Protein AF-A0A5N6AL03-F1 (afdb_monomer)

pLDDT: mean 81.23, std 19.29, range [27.59, 98.69]

Mean predicted aligned error: 18.45 Å

Solvent-accessible surface area (backbone atoms only — not comparable to full-atom values): 37788 Å² total; per-residue (Å²): 138,82,88,78,84,80,64,92,80,76,80,77,73,81,74,79,81,76,51,66,71,59,47,49,53,44,44,64,76,42,38,70,61,45,23,36,47,21,39,58,25,32,64,64,90,58,40,71,64,53,27,37,55,37,6,48,53,41,41,69,64,36,62,82,77,73,96,67,80,88,80,79,65,78,85,66,80,71,86,77,74,84,87,75,83,89,70,84,71,60,69,67,59,57,48,43,54,45,39,49,46,43,23,53,28,52,28,52,54,34,67,53,74,54,70,58,95,92,40,77,43,88,64,78,61,65,51,72,70,85,84,81,64,93,74,55,85,73,47,38,78,38,69,56,88,68,54,73,59,32,48,54,47,52,53,59,49,53,74,47,52,54,62,12,25,40,43,36,39,41,38,73,76,66,65,46,50,77,68,52,47,50,52,47,44,44,72,45,71,50,54,68,75,54,49,56,55,13,44,59,57,24,64,73,62,80,76,90,59,65,76,76,63,65,80,51,58,42,80,39,74,49,67,66,68,60,55,66,52,48,64,67,53,53,70,65,54,57,66,62,52,69,74,61,67,86,74,80,88,78,87,83,91,80,74,63,91,90,32,102,75,60,69,66,66,84,73,35,68,50,41,45,41,30,47,36,56,86,50,46,41,67,40,55,86,63,44,42,76,77,40,74,55,55,29,73,88,35,41,34,53,32,47,86,37,72,80,42,58,66,60,46,32,50,45,36,46,38,53,52,57,64,54,96,77,45,50,73,47,61,34,60,91,38,84,83,66,46,61,88,31,56,29,32,38,41,33,18,26,77,54,97,67,25,36,32,36,35,34,34,72,83,46,37,42,35,40,31,36,34,48,49,76,94,51,88,66,73,35,37,39,39,34,29,55,48,57,88,39,40,57,78,55,39,38,41,32,58,68,43,77,56,99,57,27,33,24,32,40,47,30,92,49,50,80,45,45,23,41,32,47,25,74,47,36,89,54,81,62,45,82,41,56,62,49,100,57,34,38,41,45,79,39,67,44,64,66,89,82,79,66,83,81,60,42,52,30,44,35,34,32,32,62,44,66,94,46,81,98,62,99,70,74,45,45,75,43,44,29,35,80,38,79,56,52,40,47,19,39,58,48,59,49,64,50,70,55,78,67,75,77,60,54,62,58,58,44,27,54,68,36,25,77,51,42,72,55,51,76,78,62,40,77,57,31,47,46,32,35,37,42,18,76,48,38,77,40,78,40,72,91,83,57,45,60,29,41,32,32,38,39,32,36,40,23,61,72,79,51,73,25,41,32,34,32,30,41,36,45,64,89,30,85,86,71,85,28,55,44,79,53,38,52,42,66,67,62,55,52,56,25,66,89,30,49,62,48,31,48,49,46,82,46,72,47,98,85,82,46,34,26,39,37,36,41,24,22,87,58,28,46,28,38,37,36,36,75,75,33,74,52,71,29,74,35,34,47,40,78,41,82,41,59,88,89,61,57,60,53,49,39,30,35,31,77,89,71,46,79,43,60,31,56,66,113

Secondary structure (DSSP, 8-state):
-------TTS---PPPPPPHHHHHHHHHHTHHHHHHHHHHHS-GGGHHHHHHHHHHHHHHTTS--S-----PPP-PPP---SSSS-PPPPHHHHHHHHHHHHHHHHHHHTTSPEEETTEEE-PPP----SSSS---TTEEEEEPPPPHHHHHHHHHHHTS-HHHHHHHHHHHHH---HHHHHHHHHHTT--HHHHHHHHHHHHT----SPPP-TT-EEEEE--HHHHHHHHHHHHHHHHHHHHHGGG---------TTSSSPSPGGG-HHHHHHT-GGG-B-B-TTHHHH-S--SGGGPBPBSTTTT-HHHHHHHHHHHHS--TTEEEEE-TT---SPPSSPPEEEEEEEETTEEEEEEE-SSEEEEEEEESSS----EEEEEEE-TT--TTTTSEEEEEEETTEEEEEEPTTEEEEEEEESSSTTSPPEE--B-TTSBBPPEEPPPSSS--S--EEEEEEE-----SS-S---EEEEEE--SSSSPEEEEESSTTS------HHHHHHHHGGGGGGHHHH-SS-EEEEEEEEEEEEEPSTT--EEEEEEEEEEETTS---EEEEEEE-TT-TTTT-EEEEEEEES--BTBTTB---EEEEEEEETTTEEEEEEEE-TTEEEEEEEESS-EEEESSEEEEEE-TT--EEEEEEETTS-EEEPTT-

Organism: NCBI:txid2586635

Structure (mmCIF, N/CA/C/O backbone):
data_AF-A0A5N6AL03-F1
#
_entry.id   AF-A0A5N6AL03-F1
#
loop_
_atom_site.group_PDB
_atom_site.id
_atom_site.type_symbol
_atom_site.label_atom_id
_atom_site.label_alt_id
_atom_site.label_comp_id
_atom_site.label_asym_id
_atom_site.label_entity_id
_atom_site.label_seq_id
_atom_site.pdbx_PDB_ins_code
_atom_site.Cartn_x
_atom_site.Cartn_y
_atom_site.Cartn_z
_atom_site.occupancy
_atom_site.B_iso_or_equiv
_atom_site.auth_seq_id
_atom_site.auth_comp_id
_atom_site.auth_asym_id
_atom_site.auth_atom_id
_atom_site.pdbx_PDB_model_num
ATOM 1 N N . MET A 1 1 ? -55.437 -49.594 -11.717 1.00 43.84 1 MET A N 1
ATOM 2 C CA . MET A 1 1 ? -55.057 -48.847 -12.932 1.00 43.84 1 MET A CA 1
ATOM 3 C C . MET A 1 1 ? -55.998 -47.670 -13.085 1.00 43.84 1 MET A C 1
ATOM 5 O O . MET A 1 1 ? -57.200 -47.881 -13.165 1.00 43.84 1 MET A O 1
ATOM 9 N N . PRO A 1 2 ? -55.445 -46.458 -13.047 1.00 29.95 2 PRO A N 1
ATOM 10 C CA . PRO A 1 2 ? -55.630 -45.531 -14.151 1.00 29.95 2 PRO A CA 1
ATOM 11 C C . PRO A 1 2 ? -54.270 -45.180 -14.765 1.00 29.95 2 PRO A C 1
ATOM 13 O O . PRO A 1 2 ? -53.268 -45.050 -14.064 1.00 29.95 2 PRO A O 1
ATOM 16 N N . SER A 1 3 ? -54.262 -45.115 -16.093 1.00 38.22 3 SER A N 1
ATOM 17 C CA . SER A 1 3 ? -53.163 -44.620 -16.916 1.00 38.22 3 SER A CA 1
ATOM 18 C C . SER A 1 3 ? -53.049 -43.114 -16.703 1.00 38.22 3 SER A C 1
ATOM 20 O O . SER A 1 3 ? -54.039 -42.406 -16.884 1.00 38.22 3 SER A O 1
ATOM 22 N N . SER A 1 4 ? -51.870 -42.635 -16.321 1.00 36.94 4 SER A N 1
ATOM 23 C CA . SER A 1 4 ? -51.538 -41.213 -16.382 1.00 36.94 4 SER A CA 1
ATOM 24 C C . SER A 1 4 ? -50.465 -41.059 -17.448 1.00 36.94 4 SER A C 1
ATOM 26 O O . SER A 1 4 ? -49.273 -41.180 -17.166 1.00 36.94 4 SER A O 1
ATOM 28 N N . ASP A 1 5 ? -50.922 -40.865 -18.683 1.00 32.84 5 ASP A N 1
ATOM 29 C CA . ASP A 1 5 ? -50.104 -40.443 -19.813 1.00 32.84 5 ASP A CA 1
ATOM 30 C C . ASP A 1 5 ? -49.424 -39.115 -19.470 1.00 32.84 5 ASP A C 1
ATOM 32 O O . ASP A 1 5 ? -50.069 -38.071 -19.369 1.00 32.84 5 ASP A O 1
ATOM 36 N N . ILE A 1 6 ? -48.105 -39.152 -19.289 1.00 31.25 6 ILE A N 1
ATOM 37 C CA . ILE A 1 6 ? -47.289 -37.942 -19.260 1.00 31.25 6 ILE A CA 1
ATOM 38 C C . ILE A 1 6 ? -46.979 -37.613 -20.719 1.00 31.25 6 ILE A C 1
ATOM 40 O O . ILE A 1 6 ? -46.117 -38.222 -21.351 1.00 31.25 6 ILE A O 1
ATOM 44 N N . SER A 1 7 ? -47.741 -36.671 -21.267 1.00 28.83 7 SER A N 1
ATOM 45 C CA . SER A 1 7 ? -47.508 -36.113 -22.597 1.00 28.83 7 SER A CA 1
ATOM 46 C C . SER A 1 7 ? -46.131 -35.411 -22.639 1.00 28.83 7 SER A C 1
ATOM 48 O O . SER A 1 7 ? -45.737 -34.818 -21.631 1.00 28.83 7 SER A O 1
ATOM 50 N N . PRO A 1 8 ? -45.385 -35.399 -23.766 1.00 31.59 8 PRO A N 1
ATOM 51 C CA . PRO A 1 8 ? -44.011 -34.861 -23.858 1.00 31.59 8 PRO A CA 1
ATOM 52 C C . PRO A 1 8 ? -43.884 -33.339 -23.636 1.00 31.59 8 PRO A C 1
ATOM 54 O O . PRO A 1 8 ? -42.818 -32.756 -23.836 1.00 31.59 8 PRO A O 1
ATOM 57 N N . SER A 1 9 ? -44.979 -32.683 -23.264 1.00 31.27 9 SER A N 1
ATOM 58 C CA . SER A 1 9 ? -45.148 -31.233 -23.248 1.00 31.27 9 SER A CA 1
ATOM 59 C C . SER A 1 9 ? -44.863 -30.590 -21.885 1.00 31.27 9 SER A C 1
ATOM 61 O O . SER A 1 9 ? -44.683 -29.377 -21.837 1.00 31.27 9 SER A O 1
ATOM 63 N N . ASP A 1 10 ? -44.747 -31.369 -20.801 1.00 27.59 10 ASP A N 1
ATOM 64 C CA . ASP A 1 10 ? -44.532 -30.847 -19.434 1.00 27.59 10 ASP A CA 1
ATOM 65 C C . ASP A 1 10 ? -43.051 -30.777 -18.997 1.00 27.59 10 ASP A C 1
ATOM 67 O O . ASP A 1 10 ? -42.731 -30.335 -17.894 1.00 27.59 10 ASP A O 1
ATOM 71 N N . ALA A 1 11 ? -42.109 -31.142 -19.873 1.00 32.84 11 ALA A N 1
ATOM 72 C CA . ALA A 1 11 ? -40.674 -31.212 -19.568 1.00 32.84 11 ALA A CA 1
ATOM 73 C C . ALA A 1 11 ? -39.881 -29.908 -19.829 1.00 32.84 11 ALA A C 1
ATOM 75 O O . ALA A 1 11 ? -38.665 -29.952 -20.011 1.00 32.84 11 ALA A O 1
ATOM 76 N N . ARG A 1 12 ? -40.529 -28.733 -19.862 1.00 29.78 12 ARG A N 1
ATOM 77 C CA . ARG A 1 12 ? -39.855 -27.430 -20.068 1.00 29.78 12 ARG A CA 1
ATOM 78 C C . ARG A 1 12 ? -40.031 -26.466 -18.894 1.00 29.78 12 ARG A C 1
ATOM 80 O O . ARG A 1 12 ? -40.498 -25.343 -19.068 1.00 29.78 12 ARG A O 1
ATOM 87 N N . ARG A 1 13 ? -39.610 -26.864 -17.693 1.00 31.50 13 ARG A N 1
ATOM 88 C CA . ARG A 1 13 ? -39.199 -25.887 -16.670 1.00 31.50 13 ARG A CA 1
ATOM 89 C C . ARG A 1 13 ? -37.682 -25.862 -16.609 1.00 31.50 13 ARG A C 1
ATOM 91 O O . ARG A 1 13 ? -37.060 -26.829 -16.183 1.00 31.50 13 ARG A O 1
ATOM 98 N N . ALA A 1 14 ? -37.109 -24.760 -17.085 1.00 31.27 14 ALA A N 1
ATOM 99 C CA . ALA A 1 14 ? -35.683 -24.495 -17.015 1.00 31.27 14 ALA A CA 1
ATOM 100 C C . ALA A 1 14 ? -35.235 -24.487 -15.545 1.00 31.27 14 ALA A C 1
ATOM 102 O O . ALA A 1 14 ? -35.737 -23.694 -14.747 1.00 31.27 14 ALA A O 1
ATOM 103 N N . ALA A 1 15 ? -34.302 -25.372 -15.190 1.00 40.88 15 ALA A N 1
ATOM 104 C CA . ALA A 1 15 ? -33.555 -25.237 -13.947 1.00 40.88 15 ALA A CA 1
ATOM 105 C C . ALA A 1 15 ? -32.732 -23.934 -14.012 1.00 40.88 15 ALA A C 1
ATOM 107 O O . ALA A 1 15 ? -32.198 -23.620 -15.083 1.00 40.88 15 ALA A O 1
ATOM 108 N N . PRO A 1 16 ? -32.640 -23.160 -12.916 1.00 41.59 16 PRO A N 1
ATOM 109 C CA . PRO A 1 16 ? -31.868 -21.925 -12.908 1.00 41.59 16 PRO A CA 1
ATOM 110 C C . PRO A 1 16 ? -30.407 -22.222 -13.264 1.00 41.59 16 PRO A C 1
ATOM 112 O O . PRO A 1 16 ? -29.832 -23.210 -12.806 1.00 41.59 16 PRO A O 1
ATOM 115 N N . ALA A 1 17 ? -29.821 -21.382 -14.119 1.00 53.66 17 ALA A N 1
ATOM 116 C CA . ALA A 1 17 ? -28.410 -21.469 -14.464 1.00 53.66 17 ALA A CA 1
ATOM 117 C C . ALA A 1 17 ? -27.581 -21.366 -13.176 1.00 53.66 17 ALA A C 1
ATOM 119 O O . ALA A 1 17 ? -27.682 -20.373 -12.458 1.00 53.66 17 ALA A O 1
ATOM 120 N N . LEU A 1 18 ? -26.796 -22.401 -12.871 1.00 61.00 18 LEU A N 1
ATOM 121 C CA . LEU A 1 18 ? -25.933 -22.403 -11.695 1.00 61.00 18 LEU A CA 1
ATOM 122 C C . LEU A 1 18 ? -24.883 -21.292 -11.866 1.00 61.00 18 LEU A C 1
ATOM 124 O O . LEU A 1 18 ? -24.164 -21.279 -12.871 1.00 61.00 18 LEU A O 1
ATOM 128 N N . ALA A 1 19 ? -24.812 -20.355 -10.919 1.00 63.53 19 ALA A N 1
ATOM 129 C CA . ALA A 1 19 ? -23.772 -19.328 -10.909 1.00 63.53 19 ALA A CA 1
ATOM 130 C C . ALA A 1 19 ? -22.383 -19.991 -10.858 1.00 63.53 19 ALA A C 1
ATOM 132 O O . ALA A 1 19 ? -22.227 -21.046 -10.240 1.00 63.53 19 ALA A O 1
ATOM 133 N N . ILE A 1 20 ? -21.381 -19.395 -11.514 1.00 67.62 20 ILE A N 1
ATOM 134 C CA . ILE A 1 20 ? -20.028 -19.975 -11.624 1.00 67.62 20 ILE A CA 1
ATOM 135 C C . ILE A 1 20 ? -19.449 -20.253 -10.231 1.00 67.62 20 ILE A C 1
ATOM 137 O O . ILE A 1 20 ? -19.003 -21.367 -9.977 1.00 67.62 20 ILE A O 1
ATOM 141 N N . ASP A 1 21 ? -19.591 -19.301 -9.311 1.00 62.84 21 ASP A N 1
ATOM 142 C CA . ASP A 1 21 ? -19.090 -19.408 -7.936 1.00 62.84 21 ASP A CA 1
ATOM 143 C C . ASP A 1 21 ? -19.755 -20.567 -7.166 1.00 62.84 21 ASP A C 1
ATOM 145 O O . ASP A 1 21 ? -19.110 -21.295 -6.412 1.00 62.84 21 ASP A O 1
ATOM 149 N N . GLN A 1 22 ? -21.043 -20.821 -7.425 1.00 73.00 22 GLN A N 1
ATOM 150 C CA . GLN A 1 22 ? -21.767 -21.959 -6.852 1.00 73.00 22 GLN A CA 1
ATOM 151 C C . GLN A 1 22 ? -21.327 -23.294 -7.484 1.00 73.00 22 GLN A C 1
ATOM 153 O O . GLN A 1 22 ? -21.257 -24.308 -6.792 1.00 73.00 22 GLN A O 1
ATOM 158 N N . ALA A 1 23 ? -20.982 -23.309 -8.778 1.00 76.25 23 ALA A N 1
ATOM 159 C CA . ALA A 1 23 ? -20.410 -24.480 -9.452 1.00 76.25 23 ALA A CA 1
ATOM 160 C C . ALA A 1 23 ? -19.025 -24.838 -8.902 1.00 76.25 23 ALA A C 1
ATOM 162 O O . ALA A 1 23 ? -18.698 -26.019 -8.776 1.00 76.25 23 ALA A O 1
ATOM 163 N N . GLU A 1 24 ? -18.220 -23.824 -8.588 1.00 80.69 24 GLU A N 1
ATOM 164 C CA . GLU A 1 24 ? -16.891 -23.986 -8.005 1.00 80.69 24 GLU A CA 1
ATOM 165 C C . GLU A 1 24 ? -16.965 -24.543 -6.585 1.00 80.69 24 GLU A C 1
ATOM 167 O O . GLU A 1 24 ? -16.287 -25.531 -6.299 1.00 80.69 24 GLU A O 1
ATOM 172 N N . ALA A 1 25 ? -17.847 -24.008 -5.735 1.00 83.00 25 ALA A N 1
ATOM 173 C CA . ALA A 1 25 ? -18.054 -24.525 -4.382 1.00 83.00 25 ALA A CA 1
ATOM 174 C C . ALA A 1 25 ? -18.461 -26.013 -4.386 1.00 83.00 25 ALA A C 1
ATOM 176 O O . ALA A 1 25 ? -17.836 -26.834 -3.712 1.00 83.00 25 ALA A O 1
ATOM 177 N N . VAL A 1 26 ? -19.434 -26.387 -5.227 1.00 86.19 26 VAL A N 1
ATOM 178 C CA . VAL A 1 26 ? -19.899 -27.780 -5.366 1.00 86.19 26 VAL A CA 1
ATOM 179 C C . VAL A 1 26 ? -18.820 -28.691 -5.967 1.00 86.19 26 VAL A C 1
ATOM 181 O O . VAL A 1 26 ? -18.703 -29.860 -5.585 1.00 86.19 26 VAL A O 1
ATOM 184 N N . LEU A 1 27 ? -18.005 -28.185 -6.904 1.00 87.50 27 LEU A N 1
ATOM 185 C CA . LEU A 1 27 ? -16.871 -28.941 -7.436 1.00 87.50 27 LEU A CA 1
ATOM 186 C C . LEU A 1 27 ? -15.865 -29.249 -6.329 1.00 87.50 27 LEU A C 1
ATOM 188 O O . LEU A 1 27 ? -15.421 -30.390 -6.260 1.00 87.50 27 LEU A O 1
ATOM 192 N N . VAL A 1 28 ? -15.497 -28.261 -5.506 1.00 88.25 28 VAL A N 1
ATOM 193 C CA . VAL A 1 28 ? -14.527 -28.428 -4.413 1.00 88.25 28 VAL A CA 1
ATOM 194 C C . VAL A 1 28 ? -15.044 -29.437 -3.389 1.00 88.25 28 VAL A C 1
ATOM 196 O O . VAL A 1 28 ? -14.318 -30.371 -3.048 1.00 88.25 28 VAL A O 1
ATOM 199 N N . GLU A 1 29 ? -16.307 -29.310 -2.977 1.00 90.00 29 GLU A N 1
ATOM 200 C CA . GLU A 1 29 ? -16.951 -30.206 -2.010 1.00 90.00 29 GLU A CA 1
ATOM 201 C C . GLU A 1 29 ? -16.967 -31.669 -2.486 1.00 90.00 29 GLU A C 1
ATOM 203 O O . GLU A 1 29 ? -16.626 -32.588 -1.737 1.00 90.00 29 GLU A O 1
ATOM 208 N N . HIS A 1 30 ? -17.298 -31.908 -3.758 1.00 91.44 30 HIS A N 1
ATOM 209 C CA . HIS A 1 30 ? -17.422 -33.261 -4.309 1.00 91.44 30 HIS A CA 1
ATOM 210 C C . HIS A 1 30 ? -16.259 -33.682 -5.216 1.00 91.44 30 HIS A C 1
ATOM 212 O O . HIS A 1 30 ? -16.369 -34.668 -5.958 1.00 91.44 30 HIS A O 1
ATOM 218 N N . TYR A 1 31 ? -15.121 -32.985 -5.152 1.00 92.31 31 TYR A N 1
ATOM 219 C CA . TYR A 1 31 ? -13.993 -33.214 -6.055 1.00 92.31 31 TYR A CA 1
ATOM 220 C C . TYR A 1 31 ? -13.489 -34.667 -6.025 1.00 92.31 31 TYR A C 1
ATOM 222 O O . TYR A 1 31 ? -13.406 -35.282 -7.095 1.00 92.31 31 TYR A O 1
ATOM 230 N N . PRO A 1 32 ? -13.226 -35.294 -4.854 1.00 93.31 32 PRO A N 1
ATOM 231 C CA . PRO A 1 32 ? -12.757 -36.682 -4.817 1.00 93.31 32 PRO A CA 1
ATOM 232 C C . PRO A 1 32 ? -13.758 -37.662 -5.440 1.00 93.31 32 PRO A C 1
ATOM 234 O O . PRO A 1 32 ? -13.368 -38.599 -6.139 1.00 93.31 32 PRO A O 1
ATOM 237 N N . ARG A 1 33 ? -15.057 -37.407 -5.246 1.00 92.94 33 ARG A N 1
ATOM 238 C CA . ARG A 1 33 ? -16.158 -38.219 -5.779 1.00 92.94 33 ARG A CA 1
ATOM 239 C C . ARG A 1 33 ? -16.203 -38.156 -7.310 1.00 92.94 33 ARG A C 1
ATOM 241 O O . ARG A 1 33 ? -16.240 -39.193 -7.972 1.00 92.94 33 ARG A O 1
ATOM 248 N N . LEU A 1 34 ? -16.100 -36.952 -7.879 1.00 94.75 34 LEU A N 1
ATOM 249 C CA . LEU A 1 34 ? -16.076 -36.714 -9.330 1.00 94.75 34 LEU A CA 1
ATOM 250 C C . LEU A 1 34 ? -14.822 -37.289 -10.004 1.00 94.75 34 LEU A C 1
ATOM 252 O O . LEU A 1 34 ? -14.914 -37.900 -11.071 1.00 94.75 34 LEU A O 1
ATOM 256 N N . VAL A 1 35 ? -13.648 -37.155 -9.379 1.00 94.56 35 VAL A N 1
ATOM 257 C CA . VAL A 1 35 ? -12.410 -37.763 -9.896 1.00 94.56 35 VAL A CA 1
ATOM 258 C C . VAL A 1 35 ? -12.517 -39.292 -9.868 1.00 94.56 35 VAL A C 1
ATOM 260 O O . VAL A 1 35 ? -12.125 -39.948 -10.834 1.00 94.56 35 VAL A O 1
ATOM 263 N N . ARG A 1 36 ? -13.093 -39.883 -8.814 1.00 94.25 36 ARG A N 1
ATOM 264 C CA . ARG A 1 36 ? -13.298 -41.339 -8.727 1.00 94.25 36 ARG A CA 1
ATOM 265 C C . ARG A 1 36 ? -14.249 -41.856 -9.809 1.00 94.25 36 ARG A C 1
ATOM 267 O O . ARG A 1 36 ? -13.927 -42.858 -10.449 1.00 94.25 36 ARG A O 1
ATOM 274 N N . LEU A 1 37 ? -15.339 -41.136 -10.094 1.00 94.94 37 LEU A N 1
ATOM 275 C CA . LEU A 1 37 ? -16.219 -41.419 -11.238 1.00 94.94 37 LEU A CA 1
ATOM 276 C C . LEU A 1 37 ? -15.437 -41.410 -12.563 1.00 94.94 37 LEU A C 1
ATOM 278 O O . LEU A 1 37 ? -15.484 -42.380 -13.320 1.00 94.94 37 LEU A O 1
ATOM 282 N N . GLY A 1 38 ? -14.656 -40.357 -12.824 1.00 93.88 38 GLY A N 1
ATOM 283 C CA . GLY A 1 38 ? -13.831 -40.259 -14.031 1.00 93.88 38 GLY A CA 1
ATOM 284 C C . GLY A 1 38 ? -12.809 -41.397 -14.158 1.00 93.88 38 GLY A C 1
ATOM 285 O O . GLY A 1 38 ? -12.661 -41.976 -15.235 1.00 93.88 38 GLY A O 1
ATOM 286 N N . TYR A 1 39 ? -12.133 -41.759 -13.064 1.00 93.56 39 TYR A N 1
ATOM 287 C CA . TYR A 1 39 ? -11.113 -42.812 -13.045 1.00 93.56 39 TYR A CA 1
ATOM 288 C C . TYR A 1 39 ? -11.676 -44.188 -13.422 1.00 93.56 39 TYR A C 1
ATOM 290 O O . TYR A 1 39 ? -11.060 -44.883 -14.233 1.00 93.56 39 TYR A O 1
ATOM 298 N N . LEU A 1 40 ? -12.842 -44.562 -12.880 1.00 94.00 40 LEU A N 1
ATOM 299 C CA . LEU A 1 40 ? -13.477 -45.852 -13.172 1.00 94.00 40 LEU A CA 1
ATOM 300 C C . LEU A 1 40 ? -13.994 -45.935 -14.615 1.00 94.00 40 LEU A C 1
ATOM 302 O O . LEU A 1 40 ? -13.957 -47.001 -15.229 1.00 94.00 40 LEU A O 1
ATOM 306 N N . ILE A 1 41 ? -14.454 -44.821 -15.187 1.00 95.00 41 ILE A N 1
ATOM 307 C CA . ILE A 1 41 ? -15.020 -44.807 -16.543 1.00 95.00 41 ILE A CA 1
ATOM 308 C C . ILE A 1 41 ? -13.920 -44.823 -17.606 1.00 95.00 41 ILE A C 1
ATOM 310 O O . ILE A 1 41 ? -14.060 -45.518 -18.619 1.00 95.00 41 ILE A O 1
ATOM 314 N N . LEU A 1 42 ? -12.827 -44.084 -17.392 1.00 91.88 42 LEU A N 1
ATOM 315 C CA . LEU A 1 42 ? -11.729 -43.942 -18.351 1.00 91.88 42 LEU A CA 1
ATOM 316 C C . LEU A 1 42 ? -11.106 -45.293 -18.763 1.00 91.88 42 LEU A C 1
ATOM 318 O O . LEU A 1 42 ? -11.133 -46.262 -18.003 1.00 91.88 42 LEU A O 1
ATOM 322 N N . PRO A 1 43 ? -10.530 -45.383 -19.977 1.00 87.00 43 PRO A N 1
ATOM 323 C CA . PRO A 1 43 ? -10.120 -46.664 -20.532 1.00 87.00 43 PRO A CA 1
ATOM 324 C C . PRO A 1 43 ? -8.954 -47.288 -19.747 1.00 87.00 43 PRO A C 1
ATOM 326 O O . PRO A 1 43 ? -7.949 -46.611 -19.479 1.00 87.00 43 PRO A O 1
ATOM 329 N N . PRO A 1 44 ? -9.024 -48.597 -19.430 1.00 85.75 44 PRO A N 1
ATOM 330 C CA . PRO A 1 44 ? -7.986 -49.266 -18.655 1.00 85.75 44 PRO A CA 1
ATOM 331 C C . PRO A 1 44 ? -6.631 -49.289 -19.373 1.00 85.75 44 PRO A C 1
ATOM 333 O O . PRO A 1 44 ? -5.588 -49.213 -18.714 1.00 85.75 44 PRO A O 1
ATOM 336 N N . SER A 1 45 ? -6.652 -49.272 -20.712 1.00 82.06 45 SER A N 1
ATOM 337 C CA . SER A 1 45 ? -5.485 -49.249 -21.604 1.00 82.06 45 SER A CA 1
ATOM 338 C C . SER A 1 45 ? -4.568 -48.033 -21.433 1.00 82.06 45 SER A C 1
ATOM 340 O O . SER A 1 45 ? -3.413 -48.079 -21.847 1.00 82.06 45 SER A O 1
ATOM 342 N N . LEU A 1 46 ? -5.024 -46.957 -20.779 1.00 81.00 46 LEU A N 1
ATOM 343 C CA . LEU A 1 46 ? -4.172 -45.803 -20.461 1.00 81.00 46 LEU A CA 1
ATOM 344 C C . LEU A 1 46 ? -3.078 -46.135 -19.438 1.00 81.00 46 LEU A C 1
ATOM 346 O O . LEU A 1 46 ? -2.097 -45.397 -19.315 1.00 81.00 46 LEU A O 1
ATOM 350 N N . GLY A 1 47 ? -3.244 -47.228 -18.696 1.00 83.69 47 GLY A N 1
ATOM 351 C CA . GLY A 1 47 ? -2.461 -47.514 -17.504 1.00 83.69 47 GLY A CA 1
ATOM 352 C C . GLY A 1 47 ? -2.833 -46.584 -16.344 1.00 83.69 47 GLY A C 1
ATOM 353 O O . GLY A 1 47 ? -3.318 -45.465 -16.528 1.00 83.69 47 GLY A O 1
ATOM 354 N N . ARG A 1 48 ? -2.593 -47.055 -15.118 1.00 85.19 48 ARG A N 1
ATOM 355 C CA . ARG A 1 48 ? -3.072 -46.419 -13.880 1.00 85.19 48 ARG A CA 1
ATOM 356 C C . ARG A 1 48 ? -2.710 -44.936 -13.772 1.00 85.19 48 ARG A C 1
ATOM 358 O O . ARG A 1 48 ? -3.570 -44.102 -13.521 1.00 85.19 48 ARG A O 1
ATOM 365 N N . HIS A 1 49 ? -1.450 -44.592 -14.032 1.00 82.94 49 HIS A N 1
ATOM 366 C CA . HIS A 1 49 ? -0.960 -43.218 -13.904 1.00 82.94 49 HIS A CA 1
ATOM 367 C C . HIS A 1 49 ? -1.658 -42.239 -14.863 1.00 82.94 49 HIS A C 1
ATOM 369 O O . HIS A 1 49 ? -2.124 -41.191 -14.430 1.00 82.94 49 HIS A O 1
ATOM 375 N N . ARG A 1 50 ? -1.789 -42.572 -16.155 1.00 83.75 50 ARG A N 1
ATOM 376 C CA . ARG A 1 50 ? -2.470 -41.684 -17.116 1.00 83.75 50 ARG A CA 1
ATOM 377 C C . ARG A 1 50 ? -3.975 -41.626 -16.871 1.00 83.75 50 ARG A C 1
ATOM 379 O O . ARG A 1 50 ? -4.572 -40.586 -17.117 1.00 83.75 50 ARG A O 1
ATOM 386 N N . ARG A 1 51 ? -4.571 -42.715 -16.377 1.00 88.06 51 ARG A N 1
ATOM 387 C CA . ARG A 1 51 ? -5.994 -42.774 -16.020 1.00 88.06 51 ARG A CA 1
ATOM 388 C C . ARG A 1 51 ? -6.319 -41.833 -14.859 1.00 88.06 51 ARG A C 1
ATOM 390 O O . ARG A 1 51 ? -7.272 -41.075 -14.961 1.00 88.06 51 ARG A O 1
ATOM 397 N N . VAL A 1 52 ? -5.478 -41.802 -13.822 1.00 89.81 52 VAL A N 1
ATOM 398 C CA . VAL A 1 52 ? -5.590 -40.849 -12.701 1.00 89.81 52 VAL A CA 1
ATOM 399 C C . VAL A 1 52 ? -5.463 -39.403 -13.177 1.00 89.81 52 VAL A C 1
ATOM 401 O O . VAL A 1 52 ? -6.328 -38.578 -12.899 1.00 89.81 52 VAL A O 1
ATOM 404 N N . LEU A 1 53 ? -4.431 -39.096 -13.967 1.00 86.50 53 LEU A N 1
ATOM 405 C CA . LEU A 1 53 ? -4.244 -37.752 -14.521 1.00 86.50 53 LEU A CA 1
ATOM 406 C C . LEU A 1 53 ? -5.417 -37.324 -15.422 1.00 86.50 53 LEU A C 1
ATOM 408 O O . LEU A 1 53 ? -5.879 -36.187 -15.348 1.00 86.50 53 LEU A O 1
ATOM 412 N N . GLY A 1 54 ? -5.929 -38.243 -16.244 1.00 86.75 54 GLY A N 1
ATOM 413 C CA . GLY A 1 54 ? -7.111 -38.014 -17.070 1.00 86.75 54 GLY A CA 1
ATOM 414 C C . GLY A 1 54 ? -8.368 -37.762 -16.238 1.00 86.75 54 GLY A C 1
ATOM 415 O O . GLY A 1 54 ? -9.152 -36.888 -16.591 1.00 86.75 54 GLY A O 1
ATOM 416 N N . ALA A 1 55 ? -8.538 -38.471 -15.121 1.00 90.69 55 ALA A N 1
ATOM 417 C CA . ALA A 1 55 ? -9.685 -38.310 -14.234 1.00 90.69 55 ALA A CA 1
ATOM 418 C C . ALA A 1 55 ? -9.724 -36.916 -13.592 1.00 90.69 55 ALA A C 1
ATOM 420 O O . ALA A 1 55 ? -10.761 -36.256 -13.629 1.00 90.69 55 ALA A O 1
ATOM 421 N N . HIS A 1 56 ? -8.580 -36.424 -13.101 1.00 90.38 56 HIS A N 1
ATOM 422 C CA . HIS A 1 56 ? -8.463 -35.050 -12.605 1.00 90.38 56 HIS A CA 1
ATOM 423 C C . HIS A 1 56 ? -8.759 -34.021 -13.699 1.00 90.38 56 HIS A C 1
ATOM 425 O O . HIS A 1 56 ? -9.522 -33.086 -13.474 1.00 90.38 56 HIS A O 1
ATOM 431 N N . ALA A 1 57 ? -8.220 -34.219 -14.906 1.00 86.75 57 ALA A N 1
ATOM 432 C CA . ALA A 1 57 ? -8.473 -33.314 -16.025 1.00 86.75 57 ALA A CA 1
ATOM 433 C C . ALA A 1 57 ? -9.959 -33.273 -16.426 1.00 86.75 57 ALA A C 1
ATOM 435 O O . ALA A 1 57 ? -10.468 -32.211 -16.776 1.00 86.75 57 ALA A O 1
ATOM 436 N N . VAL A 1 58 ? -10.656 -34.413 -16.386 1.00 89.69 58 VAL A N 1
ATOM 437 C CA . VAL A 1 58 ? -12.096 -34.487 -16.670 1.00 89.69 58 VAL A CA 1
ATOM 438 C C . VAL A 1 58 ? -12.906 -33.765 -15.590 1.00 89.69 58 VAL A C 1
ATOM 440 O O . VAL A 1 58 ? -13.768 -32.964 -15.941 1.00 89.69 58 VAL A O 1
ATOM 443 N N . ALA A 1 59 ? -12.600 -33.981 -14.306 1.00 91.06 59 ALA A N 1
ATOM 444 C CA . ALA A 1 59 ? -13.285 -33.307 -13.200 1.00 91.06 59 ALA A CA 1
ATOM 445 C C . ALA A 1 59 ? -13.089 -31.780 -13.240 1.00 91.06 59 ALA A C 1
ATOM 447 O O . ALA A 1 59 ? -14.059 -31.032 -13.202 1.00 91.06 59 ALA A O 1
ATOM 448 N N . GLN A 1 60 ? -11.853 -31.304 -13.426 1.00 87.12 60 GLN A N 1
ATOM 449 C CA . GLN A 1 60 ? -11.543 -29.867 -13.494 1.00 87.12 60 GLN A CA 1
ATOM 450 C C . GLN A 1 60 ? -12.187 -29.165 -14.699 1.00 87.12 60 GLN A C 1
ATOM 452 O O . GLN A 1 60 ? -12.496 -27.978 -14.646 1.00 87.12 60 GLN A O 1
ATOM 457 N N . ARG A 1 61 ? -12.403 -29.883 -15.808 1.00 85.56 61 ARG A N 1
ATOM 458 C CA . ARG A 1 61 ? -13.057 -29.334 -17.008 1.00 85.56 61 ARG A CA 1
ATOM 459 C C . ARG A 1 61 ? -14.584 -29.382 -16.950 1.00 85.56 61 ARG A C 1
ATOM 461 O O . ARG A 1 61 ? -15.203 -28.909 -17.899 1.00 85.56 61 ARG A O 1
ATOM 468 N N . ALA A 1 62 ? -15.178 -29.937 -15.892 1.00 86.44 62 ALA A N 1
ATOM 469 C CA . ALA A 1 62 ? -16.630 -30.006 -15.740 1.00 86.44 62 ALA A CA 1
ATOM 470 C C . ALA A 1 62 ? -17.268 -28.637 -15.418 1.00 86.44 62 ALA A C 1
ATOM 472 O O . ALA A 1 62 ? -18.467 -28.460 -15.663 1.00 86.44 62 ALA A O 1
ATOM 473 N N . LEU A 1 63 ? -16.476 -27.665 -14.935 1.00 79.56 63 LEU A N 1
ATOM 474 C CA . LEU A 1 63 ? -16.943 -26.302 -14.666 1.00 79.56 63 LEU A CA 1
ATOM 475 C C . LEU A 1 63 ? -17.482 -25.621 -15.938 1.00 79.56 63 LEU A C 1
ATOM 477 O O . LEU A 1 63 ? -16.858 -25.713 -17.003 1.00 79.56 63 LEU A O 1
ATOM 481 N N . PRO A 1 64 ? -18.633 -24.930 -15.853 1.00 70.19 64 PRO A N 1
ATOM 482 C CA . PRO A 1 64 ? -19.174 -24.160 -16.969 1.00 70.19 64 PRO A CA 1
ATOM 483 C C . PRO A 1 64 ? -18.224 -23.019 -17.363 1.00 70.19 64 PRO A C 1
ATOM 485 O O . PRO A 1 64 ? -17.830 -22.215 -16.528 1.00 70.19 64 PRO A O 1
ATOM 488 N N . ARG A 1 65 ? -17.872 -22.919 -18.653 1.00 58.78 65 ARG A N 1
ATOM 489 C CA . ARG A 1 65 ? -17.124 -21.777 -19.206 1.00 58.78 65 ARG A CA 1
ATOM 490 C C . ARG A 1 65 ? -18.089 -20.800 -19.878 1.00 58.78 65 ARG A C 1
ATOM 492 O O . ARG A 1 65 ? -18.542 -21.085 -20.982 1.00 58.78 65 ARG A O 1
ATOM 499 N N . GLY A 1 66 ? -18.356 -19.655 -19.241 1.00 50.72 66 GLY A N 1
ATOM 500 C CA . GLY A 1 66 ? -19.105 -18.532 -19.829 1.00 50.72 66 GLY A CA 1
ATOM 501 C C . GLY A 1 66 ? -20.517 -18.878 -20.329 1.00 50.72 66 GLY A C 1
ATOM 502 O O . GLY A 1 66 ? -20.990 -19.995 -20.140 1.00 50.72 66 GLY A O 1
ATOM 503 N N . ARG A 1 67 ? -21.210 -17.905 -20.948 1.00 41.47 67 ARG A N 1
ATOM 504 C CA . ARG A 1 67 ? -22.593 -18.015 -21.468 1.00 41.47 67 ARG A CA 1
ATOM 505 C C . ARG A 1 67 ? -22.735 -19.109 -22.544 1.00 41.47 67 ARG A C 1
ATOM 507 O O . ARG A 1 67 ? -22.841 -18.817 -23.728 1.00 41.47 67 ARG A O 1
ATOM 514 N N . SER A 1 68 ? -22.772 -20.366 -22.127 1.00 39.59 68 SER A N 1
ATOM 515 C CA . SER A 1 68 ? -23.373 -21.463 -22.881 1.00 39.59 68 SER A CA 1
ATOM 516 C C . SER A 1 68 ? -24.751 -21.690 -22.272 1.00 39.59 68 SER A C 1
ATOM 518 O O . SER A 1 68 ? -24.887 -22.336 -21.234 1.00 39.59 68 SER A O 1
ATOM 520 N N . ALA A 1 69 ? -25.752 -21.045 -22.867 1.00 40.12 69 ALA A N 1
ATOM 521 C CA . ALA A 1 69 ? -27.150 -21.346 -22.610 1.00 40.12 69 ALA A CA 1
ATOM 522 C C . ALA A 1 69 ? -27.460 -22.785 -23.067 1.00 40.12 69 ALA A C 1
ATOM 524 O O . ALA A 1 69 ? -26.851 -23.273 -24.015 1.00 40.12 69 ALA A O 1
ATOM 525 N N . GLU A 1 70 ? -28.415 -23.417 -22.380 1.00 42.81 70 GLU A N 1
ATOM 526 C CA . GLU A 1 70 ? -28.988 -24.744 -22.659 1.00 42.81 70 GLU A CA 1
ATOM 527 C C . GLU A 1 70 ? -28.080 -25.961 -22.431 1.00 42.81 70 GLU A C 1
ATOM 529 O O . GLU A 1 70 ? -27.726 -26.704 -23.340 1.00 42.81 70 GLU A O 1
ATOM 534 N N . GLU A 1 71 ? -27.809 -26.273 -21.164 1.00 49.97 71 GLU A N 1
ATOM 535 C CA . GLU A 1 71 ? -27.540 -27.661 -20.784 1.00 49.97 71 GLU A CA 1
ATOM 536 C C . GLU A 1 71 ? -28.322 -28.003 -19.513 1.00 49.97 71 GLU A C 1
ATOM 538 O O . GLU A 1 71 ? -27.826 -27.904 -18.393 1.00 49.97 71 GLU A O 1
ATOM 543 N N . THR A 1 72 ? -29.601 -28.342 -19.688 1.00 48.00 72 THR A N 1
ATOM 544 C CA . THR A 1 72 ? -30.464 -28.816 -18.602 1.00 48.00 72 THR A CA 1
ATOM 545 C C . THR A 1 72 ? -30.157 -30.298 -18.355 1.00 48.00 72 THR A C 1
ATOM 547 O O . THR A 1 72 ? -30.338 -31.107 -19.269 1.00 48.00 72 THR A O 1
ATOM 550 N N . PRO A 1 73 ? -29.668 -30.695 -17.167 1.00 47.59 73 PRO A N 1
ATOM 551 C CA . PRO A 1 73 ? -29.572 -32.110 -16.831 1.00 47.59 73 PRO A CA 1
ATOM 552 C C . PRO A 1 73 ? -30.993 -32.704 -16.786 1.00 47.59 73 PRO A C 1
ATOM 554 O O . PRO A 1 73 ? -31.930 -31.986 -16.425 1.00 47.59 73 PRO A O 1
ATOM 557 N N . PRO A 1 74 ? -31.202 -33.986 -17.144 1.00 45.56 74 PRO A N 1
ATOM 558 C CA . PRO A 1 74 ? -32.497 -34.622 -16.929 1.00 45.56 74 PRO A CA 1
ATOM 559 C C . PRO A 1 74 ? -32.847 -34.496 -15.443 1.00 45.56 74 PRO A C 1
ATOM 561 O O . PRO A 1 74 ? -32.020 -34.816 -14.589 1.00 45.56 74 PRO A O 1
ATOM 564 N N . VAL A 1 75 ? -34.038 -33.971 -15.141 1.00 48.00 75 VAL A N 1
ATOM 565 C CA . VAL A 1 75 ? -34.521 -33.811 -13.764 1.00 48.00 75 VAL A CA 1
ATOM 566 C C . VAL A 1 75 ? -34.654 -35.208 -13.163 1.00 48.00 75 VAL A C 1
ATOM 568 O O . VAL A 1 75 ? -35.615 -35.924 -13.436 1.00 48.00 75 VAL A O 1
ATOM 571 N N . LEU A 1 76 ? -33.649 -35.622 -12.393 1.00 47.44 76 LEU A N 1
ATOM 572 C CA . LEU A 1 76 ? -33.729 -36.824 -11.575 1.00 47.44 76 LEU A CA 1
ATOM 573 C C . LEU A 1 76 ? -34.644 -36.502 -10.381 1.00 47.44 76 LEU A C 1
ATOM 575 O O . LEU A 1 76 ? -34.482 -35.434 -9.782 1.00 47.44 76 LEU A O 1
ATOM 579 N N . PRO A 1 77 ? -35.626 -37.356 -10.041 1.00 38.53 77 PRO A N 1
ATOM 580 C CA . PRO A 1 77 ? -36.444 -37.151 -8.852 1.00 38.53 77 PRO A CA 1
ATOM 581 C C . PRO A 1 77 ? -35.544 -37.062 -7.614 1.00 38.53 77 PRO A C 1
ATOM 583 O O . PRO A 1 77 ? -34.672 -37.905 -7.437 1.00 38.53 77 PRO A O 1
ATOM 586 N N . ALA A 1 78 ? -35.753 -36.046 -6.774 1.00 42.97 78 ALA A N 1
ATOM 587 C CA . ALA A 1 78 ? -34.998 -35.847 -5.538 1.00 42.97 78 ALA A CA 1
ATOM 588 C C . ALA A 1 78 ? -34.956 -37.131 -4.687 1.00 42.97 78 ALA A C 1
ATOM 590 O O . ALA A 1 78 ? -35.966 -37.837 -4.575 1.00 42.97 78 ALA A O 1
ATOM 591 N N . GLN A 1 79 ? -33.801 -37.409 -4.072 1.00 38.84 79 GLN A N 1
ATOM 592 C CA . GLN A 1 79 ? -33.638 -38.511 -3.126 1.00 38.84 79 GLN A CA 1
ATOM 593 C C . GLN A 1 79 ? -34.719 -38.410 -2.039 1.00 38.84 79 GLN A C 1
ATOM 595 O O . GLN A 1 79 ? -34.773 -37.452 -1.269 1.00 38.84 79 GLN A O 1
ATOM 600 N N . ARG A 1 80 ? -35.621 -39.397 -1.990 1.00 35.88 80 ARG A N 1
ATOM 601 C CA . ARG A 1 80 ? -36.634 -39.497 -0.936 1.00 35.88 80 ARG A CA 1
ATOM 602 C C . ARG A 1 80 ? -35.963 -39.926 0.368 1.00 35.88 80 ARG A C 1
ATOM 604 O O . ARG A 1 80 ? -35.854 -41.119 0.634 1.00 35.88 80 ARG A O 1
ATOM 611 N N . ALA A 1 81 ? -35.633 -38.964 1.224 1.00 35.16 81 ALA A N 1
ATOM 612 C CA . ALA A 1 81 ? -35.910 -39.151 2.644 1.00 35.16 81 ALA A CA 1
ATOM 613 C C . ALA A 1 81 ? -37.444 -39.137 2.815 1.00 35.16 81 ALA A C 1
ATOM 615 O O . ALA A 1 81 ? -38.144 -38.369 2.157 1.00 35.16 81 ALA A O 1
ATOM 616 N N . GLY A 1 82 ? -37.982 -40.083 3.583 1.00 30.00 82 GLY A N 1
ATOM 617 C CA . GLY A 1 82 ? -39.392 -40.474 3.551 1.00 30.00 82 GLY A CA 1
ATOM 618 C C . GLY A 1 82 ? -40.429 -39.343 3.665 1.00 30.00 82 GLY A C 1
ATOM 619 O O . GLY A 1 82 ? -40.383 -38.521 4.567 1.00 30.00 82 GLY A O 1
ATOM 620 N N . GLY A 1 83 ? -41.430 -39.409 2.779 1.00 34.56 83 GLY A N 1
ATOM 621 C CA . GLY A 1 83 ? -42.833 -39.096 3.068 1.00 34.56 83 GLY A CA 1
ATOM 622 C C . GLY A 1 83 ? -43.240 -37.650 3.364 1.00 34.56 83 GLY A C 1
ATOM 623 O O . GLY A 1 83 ? -43.632 -37.372 4.485 1.00 34.56 83 GLY A O 1
ATOM 624 N N . THR A 1 84 ? -43.307 -36.779 2.351 1.00 31.33 84 THR A N 1
ATOM 625 C CA . THR A 1 84 ? -44.436 -35.862 2.020 1.00 31.33 84 THR A CA 1
ATOM 626 C C . THR A 1 84 ? -44.099 -35.090 0.722 1.00 31.33 84 THR A C 1
ATOM 628 O O . THR A 1 84 ? -43.004 -35.248 0.196 1.00 31.33 84 THR A O 1
ATOM 631 N N . ALA A 1 85 ? -45.068 -34.384 0.121 1.00 35.91 85 ALA A N 1
ATOM 632 C CA . ALA A 1 85 ? -45.044 -33.753 -1.219 1.00 35.91 85 ALA A CA 1
ATOM 633 C C . ALA A 1 85 ? -43.755 -32.956 -1.594 1.00 35.91 85 ALA A C 1
ATOM 635 O O . ALA A 1 85 ? -43.050 -32.490 -0.703 1.00 35.91 85 ALA A O 1
ATOM 636 N N . PRO A 1 86 ? -43.426 -32.776 -2.898 1.00 35.75 86 PRO A N 1
ATOM 637 C CA . PRO A 1 86 ? -42.076 -32.406 -3.327 1.00 35.75 86 PRO A CA 1
ATOM 638 C C . PRO A 1 86 ? -41.748 -30.937 -3.030 1.00 35.75 86 PRO A C 1
ATOM 640 O O . PRO A 1 86 ? -42.266 -30.028 -3.679 1.00 35.75 86 PRO A O 1
ATOM 643 N N . ALA A 1 87 ? -40.839 -30.719 -2.082 1.00 35.91 87 ALA A N 1
ATOM 644 C CA . ALA A 1 87 ? -40.084 -29.478 -1.961 1.00 35.91 87 ALA A CA 1
ATOM 645 C C . ALA A 1 87 ? -39.006 -29.414 -3.067 1.00 35.91 87 ALA A C 1
ATOM 647 O O . ALA A 1 87 ? -38.494 -30.464 -3.473 1.00 35.91 87 ALA A O 1
ATOM 648 N N . PRO A 1 88 ? -38.648 -28.223 -3.584 1.00 39.31 88 PRO A N 1
ATOM 649 C CA . PRO A 1 88 ? -37.519 -28.090 -4.500 1.00 39.31 88 PRO A CA 1
ATOM 650 C C . PRO A 1 88 ? -36.240 -28.591 -3.815 1.00 39.31 88 PRO A C 1
ATOM 652 O O . PRO A 1 88 ? -35.952 -28.204 -2.683 1.00 39.31 88 PRO A O 1
ATOM 655 N N . ALA A 1 89 ? -35.495 -29.471 -4.492 1.00 41.84 89 ALA A N 1
ATOM 656 C CA . ALA A 1 89 ? -34.215 -29.967 -3.994 1.00 41.84 89 ALA A CA 1
ATOM 657 C C . ALA A 1 89 ? -33.263 -28.786 -3.718 1.00 41.84 89 ALA A C 1
ATOM 659 O O . ALA A 1 89 ? -33.286 -27.808 -4.478 1.00 41.84 89 ALA A O 1
ATOM 660 N N . PRO A 1 90 ? -32.436 -28.847 -2.659 1.00 44.56 90 PRO A N 1
ATOM 661 C CA . PRO A 1 90 ? -31.457 -27.803 -2.384 1.00 44.56 90 PRO A CA 1
ATOM 662 C C . PRO A 1 90 ? -30.565 -27.576 -3.615 1.00 44.56 90 PRO A C 1
ATOM 664 O O . PRO A 1 90 ? -30.184 -28.519 -4.308 1.00 44.56 90 PRO A O 1
ATOM 667 N N . ALA A 1 91 ? -30.230 -26.315 -3.905 1.00 52.94 91 ALA A N 1
ATOM 668 C CA . ALA A 1 91 ? -29.457 -25.933 -5.095 1.00 52.94 91 ALA A CA 1
ATOM 669 C C . ALA A 1 91 ? -28.104 -26.674 -5.213 1.00 52.94 91 ALA A C 1
ATOM 671 O O . ALA A 1 91 ? -27.612 -26.898 -6.321 1.00 52.94 91 ALA A O 1
ATOM 672 N N . THR A 1 92 ? -27.543 -27.106 -4.081 1.00 54.72 92 THR A N 1
ATOM 673 C CA . THR A 1 92 ? -26.326 -27.921 -3.959 1.00 54.72 92 THR A CA 1
ATOM 674 C C . THR A 1 92 ? -26.450 -29.277 -4.673 1.00 54.72 92 THR A C 1
ATOM 676 O O . THR A 1 92 ? -25.557 -29.649 -5.436 1.00 54.72 92 THR A O 1
ATOM 679 N N . ASP A 1 93 ? -27.594 -29.963 -4.546 1.00 69.06 93 ASP A N 1
ATOM 680 C CA . ASP A 1 93 ? -27.851 -31.252 -5.215 1.00 69.06 93 ASP A CA 1
ATOM 681 C C . ASP A 1 93 ? -27.955 -31.097 -6.739 1.00 69.06 93 ASP A C 1
ATOM 683 O O . ASP A 1 93 ? -27.455 -31.927 -7.507 1.00 69.06 93 ASP A O 1
ATOM 687 N N . ALA A 1 94 ? -28.568 -30.002 -7.200 1.00 77.62 94 ALA A N 1
ATOM 688 C CA . ALA A 1 94 ? -28.707 -29.710 -8.625 1.00 77.62 94 ALA A CA 1
ATOM 689 C C . ALA A 1 94 ? -27.350 -29.397 -9.282 1.00 77.62 94 ALA A C 1
ATOM 691 O O . ALA A 1 94 ? -27.070 -29.866 -10.391 1.00 77.62 94 ALA A O 1
ATOM 692 N N . GLY A 1 95 ? -26.484 -28.652 -8.583 1.00 82.31 95 GLY A N 1
ATOM 693 C CA . GLY A 1 95 ? -25.119 -28.373 -9.028 1.00 82.31 95 GLY A CA 1
ATOM 694 C C . GLY A 1 95 ? -24.285 -29.646 -9.168 1.00 82.31 95 GLY A C 1
ATOM 695 O O . GLY A 1 95 ? -23.624 -29.849 -10.192 1.00 82.31 95 GLY A O 1
ATOM 696 N N . TYR A 1 96 ? -24.369 -30.552 -8.189 1.00 88.31 96 TYR A N 1
ATOM 697 C CA . TYR A 1 96 ? -23.625 -31.808 -8.229 1.00 88.31 96 TYR A CA 1
ATOM 698 C C . TYR A 1 96 ? -24.115 -32.721 -9.360 1.00 88.31 96 TYR A C 1
ATOM 700 O O . TYR A 1 96 ? -23.305 -33.275 -10.111 1.00 88.31 96 TYR A O 1
ATOM 708 N N . ALA A 1 97 ? -25.435 -32.819 -9.554 1.00 88.38 97 ALA A N 1
ATOM 709 C CA . ALA A 1 97 ? -26.031 -33.596 -10.638 1.00 88.38 97 ALA A CA 1
ATOM 710 C C . ALA A 1 97 ? -25.551 -33.135 -12.030 1.00 88.38 97 ALA A C 1
ATOM 712 O O . ALA A 1 97 ? -25.256 -33.975 -12.890 1.00 88.38 97 ALA A O 1
ATOM 713 N N . LEU A 1 98 ? -25.409 -31.820 -12.241 1.00 87.56 98 LEU A N 1
ATOM 714 C CA . LEU A 1 98 ? -24.873 -31.251 -13.481 1.00 87.56 98 LEU A CA 1
ATOM 715 C C . LEU A 1 98 ? -23.393 -31.610 -13.688 1.00 87.56 98 LEU A C 1
ATOM 717 O O . LEU A 1 98 ? -23.015 -32.086 -14.765 1.00 87.56 98 LEU A O 1
ATOM 721 N N . LEU A 1 99 ? -22.551 -31.411 -12.668 1.00 91.19 99 LEU A N 1
ATOM 722 C CA . LEU A 1 99 ? -21.121 -31.733 -12.747 1.00 91.19 99 LEU A CA 1
ATOM 723 C C . LEU A 1 99 ? -20.899 -33.227 -13.002 1.00 91.19 99 LEU A C 1
ATOM 725 O O . LEU A 1 99 ? -20.080 -33.600 -13.846 1.00 91.19 99 LEU A O 1
ATOM 729 N N . ARG A 1 100 ? -21.683 -34.086 -12.345 1.00 94.69 100 ARG A N 1
ATOM 730 C CA . ARG A 1 100 ? -21.675 -35.534 -12.558 1.00 94.69 100 ARG A CA 1
ATOM 731 C C . ARG A 1 100 ? -21.974 -35.909 -14.004 1.00 94.69 100 ARG A C 1
ATOM 733 O O . ARG A 1 100 ? -21.212 -36.670 -14.602 1.00 94.69 100 ARG A O 1
ATOM 740 N N . LEU A 1 101 ? -23.047 -35.366 -14.584 1.00 93.31 101 LEU A N 1
ATOM 741 C CA . LEU A 1 101 ? -23.408 -35.628 -15.979 1.00 93.31 101 LEU A CA 1
ATOM 742 C C . LEU A 1 101 ? -22.263 -35.251 -16.930 1.00 93.31 101 LEU A C 1
ATOM 744 O O . LEU A 1 101 ? -21.912 -36.026 -17.823 1.00 93.31 101 LEU A O 1
ATOM 748 N N . ARG A 1 102 ? -21.637 -34.090 -16.714 1.00 91.81 102 ARG A N 1
ATOM 749 C CA . ARG A 1 102 ? -20.512 -33.619 -17.533 1.00 91.81 102 ARG A CA 1
ATOM 750 C C . ARG A 1 102 ? -19.280 -34.507 -17.419 1.00 91.81 102 ARG A C 1
ATOM 752 O O . ARG A 1 102 ? -18.674 -34.824 -18.444 1.00 91.81 102 ARG A O 1
ATOM 759 N N . VAL A 1 103 ? -18.939 -34.951 -16.210 1.00 94.06 103 VAL A N 1
ATOM 760 C CA . VAL A 1 103 ? -17.827 -35.884 -15.975 1.00 94.06 103 VAL A CA 1
ATOM 761 C C . VAL A 1 103 ? -18.070 -37.213 -16.686 1.00 94.06 103 VAL A C 1
ATOM 763 O O . VAL A 1 103 ? -17.198 -37.674 -17.427 1.00 94.06 103 VAL A O 1
ATOM 766 N N . VAL A 1 104 ? -19.259 -37.805 -16.526 1.00 95.12 104 VAL A N 1
ATOM 767 C CA . VAL A 1 104 ? -19.619 -39.075 -17.178 1.00 95.12 104 VAL A CA 1
ATOM 768 C C . VAL A 1 104 ? -19.563 -38.932 -18.699 1.00 95.12 104 VAL A C 1
ATOM 770 O O . VAL A 1 104 ? -18.910 -39.733 -19.369 1.00 95.12 104 VAL A O 1
ATOM 773 N N . ARG A 1 105 ? -20.165 -37.873 -19.253 1.00 93.31 105 ARG A N 1
ATOM 774 C CA . ARG A 1 105 ? -20.165 -37.616 -20.699 1.00 93.31 105 ARG A CA 1
ATOM 775 C C . ARG A 1 105 ? -18.750 -37.453 -21.254 1.00 93.31 105 ARG A C 1
ATOM 777 O O . ARG A 1 105 ? -18.415 -38.071 -22.262 1.00 93.31 105 ARG A O 1
ATOM 784 N N . ALA A 1 106 ? -17.901 -36.667 -20.595 1.00 89.75 106 ALA A N 1
ATOM 785 C CA . ALA A 1 106 ? -16.522 -36.454 -21.024 1.00 89.75 106 ALA A CA 1
ATOM 786 C C . ALA A 1 106 ? -15.672 -37.737 -20.933 1.00 89.75 106 ALA A C 1
ATOM 788 O O . ALA A 1 106 ? -14.884 -38.022 -21.839 1.00 89.75 106 ALA A O 1
ATOM 789 N N . ALA A 1 107 ? -15.850 -38.543 -19.882 1.00 92.12 107 ALA A N 1
ATOM 790 C CA . ALA A 1 107 ? -15.125 -39.801 -19.708 1.00 92.12 107 ALA A CA 1
ATOM 791 C C . ALA A 1 107 ? -15.554 -40.888 -20.716 1.00 92.12 107 ALA A C 1
ATOM 793 O O . ALA A 1 107 ? -14.709 -41.651 -21.199 1.00 92.12 107 ALA A O 1
ATOM 794 N N . LEU A 1 108 ? -16.841 -40.938 -21.083 1.00 92.31 108 LEU A N 1
ATOM 795 C CA . LEU A 1 108 ? -17.346 -41.799 -22.160 1.00 92.31 108 LEU A CA 1
ATOM 796 C C . LEU A 1 108 ? -16.866 -41.318 -23.537 1.00 92.31 108 LEU A C 1
ATOM 798 O O . LEU A 1 108 ? -16.409 -42.121 -24.353 1.00 92.31 108 LEU A O 1
ATOM 802 N N . ALA A 1 109 ? -16.884 -40.005 -23.786 1.00 85.75 109 ALA A N 1
ATOM 803 C CA . ALA A 1 109 ? -16.406 -39.417 -25.037 1.00 85.75 109 ALA A CA 1
ATOM 804 C C . ALA A 1 109 ? -14.915 -39.694 -25.298 1.00 85.75 109 ALA A C 1
ATOM 806 O O . ALA A 1 109 ? -14.535 -39.930 -26.443 1.00 85.75 109 ALA A O 1
ATOM 807 N N . ALA A 1 110 ? -14.082 -39.756 -24.250 1.00 79.12 110 ALA A N 1
ATOM 808 C CA . ALA A 1 110 ? -12.652 -40.076 -24.350 1.00 79.12 110 ALA A CA 1
ATOM 809 C C . ALA A 1 110 ? -12.350 -41.472 -24.943 1.00 79.12 110 ALA A C 1
ATOM 811 O O . ALA A 1 110 ? -11.195 -41.781 -25.240 1.00 79.12 110 ALA A O 1
ATOM 812 N N . GLN A 1 111 ? -13.370 -42.319 -25.101 1.00 77.81 111 GLN A N 1
ATOM 813 C CA . GLN A 1 111 ? -13.270 -43.683 -25.623 1.00 77.81 111 GLN A CA 1
ATOM 814 C C . GLN A 1 111 ? -13.938 -43.859 -26.989 1.00 77.81 111 GLN A C 1
ATOM 816 O O . GLN A 1 111 ? -13.918 -44.960 -27.538 1.00 77.81 111 GLN A O 1
ATOM 821 N N . ARG A 1 112 ? -14.524 -42.797 -27.553 1.00 76.19 112 ARG A N 1
ATOM 822 C CA . ARG A 1 112 ? -15.149 -42.855 -28.876 1.00 76.19 112 ARG A CA 1
ATOM 823 C C . ARG A 1 112 ? -14.072 -42.770 -29.971 1.00 76.19 112 ARG A C 1
ATOM 825 O O . ARG A 1 112 ? -13.157 -41.952 -29.854 1.00 76.19 112 ARG A O 1
ATOM 832 N N . PRO A 1 113 ? -14.156 -43.589 -31.036 1.00 64.62 113 PRO A N 1
ATOM 833 C CA . PRO A 1 113 ? -13.241 -43.487 -32.166 1.00 64.62 113 PRO A CA 1
ATOM 834 C C . PRO A 1 113 ? -13.408 -42.130 -32.856 1.00 64.62 113 PRO A C 1
ATOM 836 O O . PRO A 1 113 ? -14.523 -41.629 -33.024 1.00 64.62 113 PRO A O 1
ATOM 839 N N . VAL A 1 114 ? -12.293 -41.526 -33.268 1.00 60.56 114 VAL A N 1
ATOM 840 C CA . VAL A 1 114 ? -12.326 -40.262 -34.009 1.00 60.56 114 VAL A CA 1
ATOM 841 C C . VAL A 1 114 ? -12.785 -40.560 -35.433 1.00 60.56 114 VAL A C 1
ATOM 843 O O . VAL A 1 114 ? -12.131 -41.304 -36.168 1.00 60.56 114 VAL A O 1
ATOM 846 N N . ARG A 1 115 ? -13.917 -39.973 -35.826 1.00 59.41 115 ARG A N 1
ATOM 847 C CA . ARG A 1 115 ? -14.411 -40.007 -37.204 1.00 59.41 115 ARG A CA 1
ATOM 848 C C . ARG A 1 115 ? -13.912 -38.770 -37.931 1.00 59.41 115 ARG A C 1
ATOM 850 O O . ARG A 1 115 ? -14.229 -37.654 -37.533 1.00 59.41 115 ARG A O 1
ATOM 857 N N . PHE A 1 116 ? -13.143 -38.970 -38.992 1.00 53.69 116 PHE A N 1
ATOM 858 C CA . PHE A 1 116 ? -12.714 -37.896 -39.882 1.00 53.69 116 PHE A CA 1
ATOM 859 C C . PHE A 1 116 ? -13.074 -38.289 -41.315 1.00 53.69 116 PHE A C 1
ATOM 861 O O . PHE A 1 116 ? -12.724 -39.382 -41.759 1.00 53.69 116 PHE A O 1
ATOM 868 N N . ALA A 1 117 ? -13.827 -37.429 -42.010 1.00 54.06 117 ALA A N 1
ATOM 869 C CA . ALA A 1 117 ? -14.300 -37.660 -43.380 1.00 54.06 117 ALA A CA 1
ATOM 870 C C . ALA A 1 117 ? -15.002 -39.025 -43.598 1.00 54.06 117 ALA A C 1
ATOM 872 O O . ALA A 1 117 ? -14.733 -39.731 -44.565 1.00 54.06 117 ALA A O 1
ATOM 873 N N . GLY A 1 118 ? -15.875 -39.438 -42.668 1.00 56.84 118 GLY A N 1
ATOM 874 C CA . GLY A 1 118 ? -16.649 -40.687 -42.778 1.00 56.84 118 GLY A CA 1
ATOM 875 C C . GLY A 1 118 ? -15.863 -41.983 -42.525 1.00 56.84 118 GLY A C 1
ATOM 876 O O . GLY A 1 118 ? -16.461 -43.055 -42.526 1.00 56.84 118 GLY A O 1
ATOM 877 N N . ARG A 1 119 ? -14.551 -41.906 -42.260 1.00 51.41 119 ARG A N 1
ATOM 878 C CA . ARG A 1 119 ? -13.710 -43.049 -41.875 1.00 51.41 119 ARG A CA 1
ATOM 879 C C . ARG A 1 119 ? -13.421 -43.047 -40.377 1.00 51.41 119 ARG A C 1
ATOM 881 O O . ARG A 1 119 ? -13.103 -42.012 -39.786 1.00 51.41 119 ARG A O 1
ATOM 888 N N . GLU A 1 120 ? -13.526 -44.224 -39.768 1.00 58.34 120 GLU A N 1
ATOM 889 C CA . GLU A 1 120 ? -13.139 -44.453 -38.377 1.00 58.34 120 GLU A CA 1
ATOM 890 C C . GLU A 1 120 ? -11.625 -44.640 -38.305 1.00 58.34 120 GLU A C 1
ATOM 892 O O . GLU A 1 120 ? -11.069 -45.601 -38.836 1.00 58.34 120 GLU A O 1
ATOM 897 N N . PHE A 1 121 ? -10.941 -43.691 -37.670 1.00 56.12 121 PHE A N 1
ATOM 898 C CA . PHE A 1 121 ? -9.509 -43.784 -37.447 1.00 56.12 121 PHE A CA 1
ATOM 899 C C . PHE A 1 121 ? -9.255 -44.440 -36.088 1.00 56.12 121 PHE A C 1
ATOM 901 O O . PHE A 1 121 ? -9.572 -43.868 -35.045 1.00 56.12 121 PHE A O 1
ATOM 908 N N . GLY A 1 122 ? -8.630 -45.622 -36.096 1.00 49.34 122 GLY A N 1
ATOM 909 C CA . GLY A 1 122 ? -8.161 -46.346 -34.906 1.00 49.34 122 GLY A CA 1
ATOM 910 C C . GLY A 1 122 ? -6.949 -45.694 -34.233 1.00 49.34 122 GLY A C 1
ATOM 911 O O . GLY A 1 122 ? -6.004 -46.379 -33.850 1.00 49.34 122 GLY A O 1
ATOM 912 N N . TRP A 1 123 ? -6.928 -44.363 -34.138 1.00 51.00 123 TRP A N 1
ATOM 913 C CA . TRP A 1 123 ? -5.929 -43.670 -33.333 1.00 51.00 123 TRP A CA 1
ATOM 914 C C . TRP A 1 123 ? -6.117 -44.076 -31.867 1.00 51.00 123 TRP A C 1
ATOM 916 O O . TRP A 1 123 ? -7.264 -44.231 -31.434 1.00 51.00 123 TRP A O 1
ATOM 926 N N . PRO A 1 124 ? -5.031 -44.249 -31.087 1.00 53.09 124 PRO A N 1
ATOM 927 C CA . PRO A 1 124 ? -5.166 -44.556 -29.670 1.00 53.09 124 PRO A CA 1
ATOM 928 C C . PRO A 1 124 ? -6.073 -43.498 -29.031 1.00 53.09 124 PRO A C 1
ATOM 930 O O . PRO A 1 124 ? -5.943 -42.320 -29.392 1.00 53.09 124 PRO A O 1
ATOM 933 N N . PRO A 1 125 ? -6.998 -43.897 -28.133 1.00 52.38 125 PRO A N 1
ATOM 934 C CA . PRO A 1 125 ? -7.968 -42.985 -27.551 1.00 52.38 125 PRO A CA 1
ATOM 935 C C . PRO A 1 125 ? -7.219 -41.758 -27.056 1.00 52.38 125 PRO A C 1
ATOM 937 O O . PRO A 1 125 ? -6.309 -41.864 -26.225 1.00 52.38 125 PRO A O 1
ATOM 940 N N . ARG A 1 126 ? -7.559 -40.597 -27.625 1.00 51.09 126 ARG A N 1
ATOM 941 C CA . ARG A 1 126 ? -7.097 -39.309 -27.124 1.00 51.09 126 ARG A CA 1
ATOM 942 C C . ARG A 1 126 ? -7.797 -39.117 -25.785 1.00 51.09 126 ARG A C 1
ATOM 944 O O . ARG A 1 126 ? -8.751 -38.355 -25.677 1.00 51.09 126 ARG A O 1
ATOM 951 N N . ALA A 1 127 ? -7.316 -39.808 -24.748 1.00 49.16 127 ALA A N 1
ATOM 952 C CA . ALA A 1 127 ? -7.449 -39.289 -23.401 1.00 49.16 127 ALA A CA 1
ATOM 953 C C . ALA A 1 127 ? -7.061 -37.812 -23.488 1.00 49.16 127 ALA A C 1
ATOM 955 O O . ALA A 1 127 ? -6.094 -37.522 -24.206 1.00 49.16 127 ALA A O 1
ATOM 956 N N . PRO A 1 128 ? -7.815 -36.895 -22.858 1.00 51.81 128 PRO A N 1
ATOM 957 C CA . PRO A 1 128 ? -7.512 -35.474 -22.923 1.00 51.81 128 PRO A CA 1
ATOM 958 C C . PRO A 1 128 ? -6.018 -35.319 -22.651 1.00 51.81 128 PRO A C 1
ATOM 960 O O . PRO A 1 128 ? -5.549 -35.644 -21.560 1.00 51.81 128 PRO A O 1
ATOM 963 N N . LEU A 1 129 ? -5.261 -34.971 -23.698 1.00 49.78 129 LEU A N 1
ATOM 964 C CA . LEU A 1 129 ? -3.806 -34.942 -23.636 1.00 49.78 129 LEU A CA 1
ATOM 965 C C . LEU A 1 129 ? -3.434 -34.070 -22.428 1.00 49.78 129 LEU A C 1
ATOM 967 O O . LEU A 1 129 ? -4.016 -32.989 -22.280 1.00 49.78 129 LEU A O 1
ATOM 971 N N . PRO A 1 130 ? -2.524 -34.522 -21.545 1.00 47.97 130 PRO A N 1
ATOM 972 C CA . PRO A 1 130 ? -2.177 -33.820 -20.316 1.00 47.97 130 PRO A CA 1
ATOM 973 C C . PRO A 1 130 ? -1.257 -32.642 -20.655 1.00 47.97 130 PRO A C 1
ATOM 975 O O . PRO A 1 130 ? -0.074 -32.634 -20.319 1.00 47.97 130 PRO A O 1
ATOM 978 N N . LEU A 1 131 ? -1.785 -31.668 -21.392 1.00 47.62 131 LEU A N 1
ATOM 979 C CA . LEU A 1 131 ? -1.121 -30.400 -21.684 1.00 47.62 131 LEU A CA 1
ATOM 980 C C . LEU A 1 131 ? -1.491 -29.318 -20.661 1.00 47.62 131 LEU A C 1
ATOM 982 O O . LEU A 1 131 ? -0.918 -28.241 -20.694 1.00 47.62 131 LEU A O 1
ATOM 986 N N . SER A 1 132 ? -2.400 -29.611 -19.727 1.00 53.34 132 SER A N 1
ATOM 987 C CA . SER A 1 132 ? -2.913 -28.636 -18.760 1.00 53.34 132 SER A CA 1
ATOM 988 C C . SER A 1 132 ? -3.090 -29.226 -17.358 1.00 53.34 132 SER A C 1
ATOM 990 O O . SER A 1 132 ? -4.087 -28.945 -16.701 1.00 53.34 132 SER A O 1
ATOM 992 N N . LEU A 1 133 ? -2.192 -30.114 -16.924 1.00 56.09 133 LEU A N 1
ATOM 993 C CA . LEU A 1 133 ? -2.141 -30.513 -15.515 1.00 56.09 133 LEU A CA 1
ATOM 994 C C . LEU A 1 133 ? -1.013 -29.741 -14.833 1.00 56.09 133 LEU A C 1
ATOM 996 O O . LEU A 1 133 ? 0.062 -29.633 -15.434 1.00 56.09 133 LEU A O 1
ATOM 1000 N N . PRO A 1 134 ? -1.223 -29.235 -13.606 1.00 49.00 134 PRO A N 1
ATOM 1001 C CA . PRO A 1 134 ? -0.175 -28.566 -12.853 1.00 49.00 134 PRO A CA 1
ATOM 1002 C C . PRO A 1 134 ? 0.992 -29.538 -12.669 1.00 49.00 134 PRO A C 1
ATOM 1004 O O . PRO A 1 134 ? 0.883 -30.580 -12.021 1.00 49.00 134 PRO A O 1
ATOM 1007 N N . ARG A 1 135 ? 2.115 -29.233 -13.322 1.00 60.88 135 ARG A N 1
ATOM 1008 C CA . ARG A 1 135 ? 3.371 -29.952 -13.123 1.00 60.88 135 ARG A CA 1
ATOM 1009 C C . ARG A 1 135 ? 4.071 -29.295 -11.947 1.00 60.88 135 ARG A C 1
ATOM 1011 O O . ARG A 1 135 ? 4.489 -28.150 -12.060 1.00 60.88 135 ARG A O 1
ATOM 1018 N N . VAL A 1 136 ? 4.234 -30.026 -10.850 1.00 61.31 136 VAL A N 1
ATOM 1019 C CA . VAL A 1 136 ? 5.136 -29.593 -9.780 1.00 61.31 136 VAL A CA 1
ATOM 1020 C C . VAL A 1 136 ? 6.559 -29.833 -10.268 1.00 61.31 136 VAL A C 1
ATOM 1022 O O . VAL A 1 136 ? 6.965 -30.971 -10.510 1.00 61.31 136 VAL A O 1
ATOM 1025 N N . TRP A 1 137 ? 7.304 -28.758 -10.505 1.00 61.44 137 TRP A N 1
ATOM 1026 C CA . TRP A 1 137 ? 8.676 -28.864 -10.988 1.00 61.44 137 TRP A CA 1
ATOM 1027 C C . TRP A 1 137 ? 9.533 -29.594 -9.938 1.00 61.44 137 TRP A C 1
ATOM 1029 O O . TRP A 1 137 ? 9.465 -29.287 -8.754 1.00 61.44 137 TRP A O 1
ATOM 1039 N N . GLY A 1 138 ? 10.289 -30.616 -10.349 1.00 66.06 138 GLY A N 1
ATOM 1040 C CA . GLY A 1 138 ? 11.121 -31.429 -9.444 1.00 66.06 138 GLY A CA 1
ATOM 1041 C C . GLY A 1 138 ? 10.419 -32.596 -8.728 1.00 66.06 138 GLY A C 1
ATOM 1042 O O . GLY A 1 138 ? 11.105 -33.462 -8.183 1.00 66.06 138 GLY A O 1
ATOM 1043 N N . LEU A 1 139 ? 9.085 -32.705 -8.793 1.00 72.00 139 LEU A N 1
ATOM 1044 C CA . LEU A 1 139 ? 8.325 -33.805 -8.186 1.00 72.00 139 LEU A CA 1
ATOM 1045 C C . LEU A 1 139 ? 7.443 -34.525 -9.211 1.00 72.00 139 LEU A C 1
ATOM 1047 O O . LEU A 1 139 ? 6.851 -33.932 -10.109 1.00 72.00 139 LEU A O 1
ATOM 1051 N N . ARG A 1 140 ? 7.337 -35.846 -9.071 1.00 74.75 140 ARG A N 1
ATOM 1052 C CA . ARG A 1 140 ? 6.428 -36.684 -9.850 1.00 74.75 140 ARG A CA 1
ATOM 1053 C C . ARG A 1 140 ? 5.430 -37.346 -8.913 1.00 74.75 140 ARG A C 1
ATOM 1055 O O . ARG A 1 140 ? 5.813 -38.102 -8.027 1.00 74.75 140 ARG A O 1
ATOM 1062 N N . LEU A 1 141 ? 4.150 -37.071 -9.138 1.00 78.69 141 LEU A N 1
ATOM 1063 C CA . LEU A 1 141 ? 3.054 -37.693 -8.404 1.00 78.69 141 LEU A CA 1
ATOM 1064 C C . LEU A 1 141 ? 2.771 -39.083 -8.984 1.00 78.69 141 LEU A C 1
ATOM 1066 O O . LEU A 1 141 ? 2.551 -39.233 -10.188 1.00 78.69 141 LEU A O 1
ATOM 1070 N N . PHE A 1 142 ? 2.785 -40.101 -8.133 1.00 76.88 142 PHE A N 1
ATOM 1071 C CA . PHE A 1 142 ? 2.445 -41.475 -8.480 1.00 76.88 142 PHE A CA 1
ATOM 1072 C C . PHE A 1 142 ? 1.191 -41.906 -7.717 1.00 76.88 142 PHE A C 1
ATOM 1074 O O . PHE A 1 142 ? 1.082 -41.603 -6.533 1.00 76.88 142 PHE A O 1
ATOM 1081 N N . PRO A 1 143 ? 0.250 -42.626 -8.348 1.00 82.00 143 PRO A N 1
ATOM 1082 C CA . PRO A 1 143 ? -0.853 -43.224 -7.605 1.00 82.00 143 PRO A CA 1
ATOM 1083 C C . PRO A 1 143 ? -0.316 -44.220 -6.569 1.00 82.00 143 PRO A C 1
ATOM 1085 O O . PRO A 1 143 ? 0.635 -44.952 -6.863 1.00 82.00 143 PRO A O 1
ATOM 1088 N N . ARG A 1 144 ? -0.918 -44.254 -5.373 1.00 81.31 144 ARG A N 1
ATOM 1089 C CA . ARG A 1 144 ? -0.607 -45.246 -4.327 1.00 81.31 144 ARG A CA 1
ATOM 1090 C C . ARG A 1 144 ? -0.737 -46.670 -4.888 1.00 81.31 144 ARG A C 1
ATOM 1092 O O . ARG A 1 144 ? -1.593 -46.916 -5.732 1.00 81.31 144 ARG A O 1
ATOM 1099 N N . ALA A 1 145 ? 0.087 -47.620 -4.437 1.00 74.75 145 ALA A N 1
ATOM 1100 C CA . ALA A 1 145 ? -0.146 -49.040 -4.722 1.00 74.75 145 ALA A CA 1
ATOM 1101 C C . ALA A 1 145 ? -1.526 -49.446 -4.168 1.00 74.75 145 ALA A C 1
ATOM 1103 O O . ALA A 1 145 ? -1.885 -49.018 -3.077 1.00 74.75 145 ALA A O 1
ATOM 1104 N N . GLY A 1 146 ? -2.327 -50.154 -4.967 1.00 73.19 146 GLY A N 1
ATOM 1105 C CA . GLY A 1 146 ? -3.668 -50.555 -4.535 1.00 73.19 146 GLY A CA 1
ATOM 1106 C C . GLY A 1 146 ? -3.557 -51.851 -3.751 1.00 73.19 146 GLY A C 1
ATOM 1107 O O . GLY A 1 146 ? -2.670 -52.654 -4.057 1.00 73.19 146 GLY A O 1
ATOM 1108 N N . GLU A 1 147 ? -4.426 -52.038 -2.767 1.00 82.88 147 GLU A N 1
ATOM 1109 C CA . GLU A 1 147 ? -4.519 -53.308 -2.045 1.00 82.88 147 GLU A CA 1
ATOM 1110 C C . GLU A 1 147 ? -4.934 -54.437 -3.016 1.00 82.88 147 GLU A C 1
ATOM 1112 O O . GLU A 1 147 ? -5.549 -54.163 -4.055 1.00 82.88 147 GLU A O 1
ATOM 1117 N N . PRO A 1 148 ? -4.614 -55.714 -2.736 1.00 83.75 148 PRO A N 1
ATOM 1118 C CA . PRO A 1 148 ? -4.886 -56.821 -3.659 1.00 83.75 148 PRO A CA 1
ATOM 1119 C C . PRO A 1 148 ? -6.349 -56.896 -4.122 1.00 83.75 148 PRO A C 1
ATOM 1121 O O . PRO A 1 148 ? -6.618 -57.138 -5.300 1.00 83.75 148 PRO A O 1
ATOM 1124 N N . GLU A 1 149 ? -7.289 -56.622 -3.217 1.00 84.38 149 GLU A N 1
ATOM 1125 C CA . GLU A 1 149 ? -8.728 -56.607 -3.501 1.00 84.38 149 GLU A CA 1
ATOM 1126 C C . GLU A 1 149 ? -9.139 -55.446 -4.422 1.00 84.38 149 GLU A C 1
ATOM 1128 O O . GLU A 1 149 ? -9.944 -55.639 -5.337 1.00 84.38 149 GLU A O 1
ATOM 1133 N N . GLU A 1 150 ? -8.535 -54.261 -4.257 1.00 85.56 150 GLU A N 1
ATOM 1134 C CA . GLU A 1 150 ? -8.748 -53.110 -5.147 1.00 85.56 150 GLU A CA 1
ATOM 1135 C C . GLU A 1 150 ? -8.249 -53.408 -6.563 1.00 85.56 150 GLU A C 1
ATOM 1137 O O . GLU A 1 150 ? -8.895 -53.059 -7.553 1.00 85.56 150 GLU A O 1
ATOM 1142 N N . VAL A 1 151 ? -7.092 -54.070 -6.669 1.00 85.12 151 VAL A N 1
ATOM 1143 C CA . VAL A 1 151 ? -6.499 -54.453 -7.956 1.00 85.12 151 VAL A CA 1
ATOM 1144 C C . VAL A 1 151 ? -7.360 -55.504 -8.654 1.00 85.12 151 VAL A C 1
ATOM 1146 O O . VAL A 1 151 ? -7.603 -55.385 -9.856 1.00 85.12 151 VAL A O 1
ATOM 1149 N N . ALA A 1 152 ? -7.861 -56.499 -7.918 1.00 88.00 152 ALA A N 1
ATOM 1150 C CA . ALA A 1 152 ? -8.768 -57.510 -8.456 1.00 88.00 152 ALA A CA 1
ATOM 1151 C C . ALA A 1 152 ? -10.087 -56.890 -8.953 1.00 88.00 152 ALA A C 1
ATOM 1153 O O . ALA A 1 152 ? -10.607 -57.284 -10.001 1.00 88.00 152 ALA A O 1
ATOM 1154 N N . LEU A 1 153 ? -10.618 -55.887 -8.245 1.00 90.44 153 LEU A N 1
ATOM 1155 C CA . LEU A 1 153 ? -11.792 -55.141 -8.691 1.00 90.44 153 LEU A CA 1
ATOM 1156 C C . LEU A 1 153 ? -11.498 -54.284 -9.937 1.00 90.44 153 LEU A C 1
ATOM 1158 O O . LEU A 1 153 ? -12.261 -54.357 -10.898 1.00 90.44 153 LEU A O 1
ATOM 1162 N N . ASP A 1 154 ? -10.388 -53.534 -9.981 1.00 88.75 154 ASP A N 1
ATOM 1163 C CA . ASP A 1 154 ? -10.001 -52.723 -11.156 1.00 88.75 154 ASP A CA 1
ATOM 1164 C C . ASP A 1 154 ? -9.819 -53.598 -12.411 1.00 88.75 154 ASP A C 1
ATOM 1166 O O . ASP A 1 154 ? -10.213 -53.198 -13.508 1.00 88.75 154 ASP A O 1
ATOM 1170 N N . GLN A 1 155 ? -9.296 -54.822 -12.259 1.00 88.06 155 GLN A N 1
ATOM 1171 C CA . GLN A 1 155 ? -9.168 -55.793 -13.352 1.00 88.06 155 GLN A CA 1
ATOM 1172 C C . GLN A 1 155 ? -10.526 -56.297 -13.858 1.00 88.06 155 GLN A C 1
ATOM 1174 O O . GLN A 1 155 ? -10.753 -56.294 -15.070 1.00 88.06 155 GLN A O 1
ATOM 1179 N N . ARG A 1 156 ? -11.446 -56.679 -12.955 1.00 91.88 156 ARG A N 1
ATOM 1180 C CA . ARG A 1 156 ? -12.815 -57.088 -13.327 1.00 91.88 156 ARG A CA 1
ATOM 1181 C C . ARG A 1 156 ? -13.559 -55.960 -14.041 1.00 91.88 156 ARG A C 1
ATOM 1183 O O . ARG A 1 156 ? -14.148 -56.185 -15.095 1.00 91.88 156 ARG A O 1
ATOM 1190 N N . LEU A 1 157 ? -13.473 -54.735 -13.518 1.00 92.19 157 LEU A N 1
ATOM 1191 C CA . LEU A 1 157 ? -14.070 -53.561 -14.157 1.00 92.19 157 LEU A CA 1
ATOM 1192 C C . LEU A 1 157 ? -13.426 -53.269 -15.515 1.00 92.19 157 LEU A C 1
ATOM 1194 O O . LEU A 1 157 ? -14.127 -52.904 -16.455 1.00 92.19 157 LEU A O 1
ATOM 1198 N N . GLY A 1 158 ? -12.116 -53.481 -15.659 1.00 89.31 158 GLY A N 1
ATOM 1199 C CA . GLY A 1 158 ? -11.394 -53.309 -16.918 1.00 89.31 158 GLY A CA 1
ATOM 1200 C C . GLY A 1 158 ? -11.901 -54.186 -18.072 1.00 89.31 158 GLY A C 1
ATOM 1201 O O . GLY A 1 158 ? -11.733 -53.793 -19.227 1.00 89.31 158 GLY A O 1
ATOM 1202 N N . ALA A 1 159 ? -12.548 -55.320 -17.779 1.00 91.75 159 ALA A N 1
ATOM 1203 C CA . ALA A 1 159 ? -13.169 -56.194 -18.778 1.00 91.75 159 ALA A CA 1
ATOM 1204 C C . ALA A 1 159 ? -14.552 -55.704 -19.252 1.00 91.75 159 ALA A C 1
ATOM 1206 O O . ALA A 1 159 ? -15.036 -56.135 -20.299 1.00 91.75 159 ALA A O 1
ATOM 1207 N N . LEU A 1 160 ? -15.191 -54.798 -18.506 1.00 93.88 160 LEU A N 1
ATOM 1208 C CA . LEU A 1 160 ? -16.491 -54.236 -18.859 1.00 93.88 160 LEU A CA 1
ATOM 1209 C C . LEU A 1 160 ? -16.382 -53.184 -19.973 1.00 93.88 160 LEU A C 1
ATOM 1211 O O . LEU A 1 160 ? -15.339 -52.558 -20.181 1.00 93.88 160 LEU A O 1
ATOM 1215 N N . SER A 1 161 ? -17.500 -52.916 -20.652 1.00 92.75 161 SER A N 1
ATOM 1216 C CA . SER A 1 161 ? -17.614 -51.772 -21.565 1.00 92.75 161 SER A CA 1
ATOM 1217 C C . SER A 1 161 ? -17.527 -50.436 -20.806 1.00 92.75 161 SER A C 1
ATOM 1219 O O . SER A 1 161 ? -17.755 -50.371 -19.598 1.00 92.75 161 SER A O 1
ATOM 1221 N N . ALA A 1 162 ? -17.220 -49.340 -21.507 1.00 91.94 162 ALA A N 1
ATOM 1222 C CA . ALA A 1 162 ? -17.162 -48.005 -20.900 1.00 91.94 162 ALA A CA 1
ATOM 1223 C C . ALA A 1 162 ? -18.485 -47.613 -20.218 1.00 91.94 162 ALA A C 1
ATOM 1225 O O . ALA A 1 162 ? -18.486 -47.127 -19.088 1.00 91.94 162 ALA A O 1
ATOM 1226 N N . THR A 1 163 ? -19.607 -47.886 -20.887 1.00 95.12 163 THR A N 1
ATOM 1227 C CA . THR A 1 163 ? -20.956 -47.623 -20.376 1.00 95.12 163 THR A CA 1
ATOM 1228 C C . THR A 1 163 ? -21.281 -48.507 -19.169 1.00 95.12 163 THR A C 1
ATOM 1230 O O . THR A 1 163 ? -21.868 -48.019 -18.209 1.00 95.12 163 THR A O 1
ATOM 1233 N N . ALA A 1 164 ? -20.837 -49.771 -19.153 1.00 95.62 164 ALA A N 1
ATOM 1234 C CA . ALA A 1 164 ? -21.007 -50.666 -18.003 1.00 95.62 164 ALA A CA 1
ATOM 1235 C C . ALA A 1 164 ? -20.181 -50.215 -16.788 1.00 95.62 164 ALA A C 1
ATOM 1237 O O . ALA A 1 164 ? -20.684 -50.214 -15.667 1.00 95.62 164 ALA A O 1
ATOM 1238 N N . ARG A 1 165 ? -18.945 -49.737 -16.994 1.00 95.75 165 ARG A N 1
ATOM 1239 C CA . ARG A 1 165 ? -18.158 -49.119 -15.912 1.00 95.75 165 ARG A CA 1
ATOM 1240 C C . ARG A 1 165 ? -18.809 -47.844 -15.380 1.00 95.75 165 ARG A C 1
ATOM 1242 O O . ARG A 1 165 ? -18.772 -47.618 -14.176 1.00 95.75 165 ARG A O 1
ATOM 1249 N N . ALA A 1 166 ? -19.425 -47.037 -16.246 1.00 96.31 166 ALA A N 1
ATOM 1250 C CA . ALA A 1 166 ? -20.188 -45.862 -15.825 1.00 96.31 166 ALA A CA 1
ATOM 1251 C C . ALA A 1 166 ? -21.418 -46.244 -14.990 1.00 96.31 166 ALA A C 1
ATOM 1253 O O . ALA A 1 166 ? -21.605 -45.674 -13.919 1.00 96.31 166 ALA A O 1
ATOM 1254 N N . ALA A 1 167 ? -22.194 -47.246 -15.415 1.00 96.44 167 ALA A N 1
ATOM 1255 C CA . ALA A 1 167 ? -23.320 -47.768 -14.640 1.00 96.44 167 ALA A CA 1
ATOM 1256 C C . ALA A 1 167 ? -22.871 -48.296 -13.265 1.00 96.44 167 ALA A C 1
ATOM 1258 O O . ALA A 1 167 ? -23.432 -47.913 -12.240 1.00 96.44 167 ALA A O 1
ATOM 1259 N N . TYR A 1 168 ? -21.799 -49.099 -13.228 1.00 95.81 168 TYR A N 1
ATOM 1260 C CA . TYR A 1 168 ? -21.215 -49.597 -11.982 1.00 95.81 168 TYR A CA 1
ATOM 1261 C C . TYR A 1 168 ? -20.766 -48.454 -11.059 1.00 95.81 168 TYR A C 1
ATOM 1263 O O . TYR A 1 168 ? -21.081 -48.461 -9.870 1.00 95.81 168 TYR A O 1
ATOM 1271 N N . ALA A 1 169 ? -20.050 -47.460 -11.596 1.00 95.00 169 ALA A N 1
ATOM 1272 C CA . ALA A 1 169 ? -19.523 -46.338 -10.824 1.00 95.00 169 ALA A CA 1
ATOM 1273 C C . ALA A 1 169 ? -20.639 -45.453 -10.248 1.00 95.00 169 ALA A C 1
ATOM 1275 O O . ALA A 1 169 ? -20.576 -45.097 -9.077 1.00 95.00 169 ALA A O 1
ATOM 1276 N N . LEU A 1 170 ? -21.680 -45.150 -11.030 1.00 95.62 170 LEU A N 1
ATOM 1277 C CA . LEU A 1 170 ? -22.839 -44.373 -10.575 1.00 95.62 170 LEU A CA 1
ATOM 1278 C C . LEU A 1 170 ? -23.619 -45.094 -9.471 1.00 95.62 170 LEU A C 1
ATOM 1280 O O . LEU A 1 170 ? -24.038 -44.469 -8.504 1.00 95.62 170 LEU A O 1
ATOM 1284 N N . ARG A 1 171 ? -23.752 -46.417 -9.568 1.00 93.94 171 ARG A N 1
ATOM 1285 C CA . ARG A 1 171 ? -24.375 -47.226 -8.517 1.00 93.94 171 ARG A CA 1
ATOM 1286 C C . ARG A 1 171 ? -23.517 -47.296 -7.252 1.00 93.94 171 ARG A C 1
ATOM 1288 O O . ARG A 1 171 ? -24.042 -47.197 -6.156 1.00 93.94 171 ARG A O 1
ATOM 1295 N N . ARG A 1 172 ? -22.198 -47.484 -7.384 1.00 92.81 172 ARG A N 1
ATOM 1296 C CA . ARG A 1 172 ? -21.301 -47.728 -6.239 1.00 92.81 172 ARG A CA 1
ATOM 1297 C C . ARG A 1 172 ? -20.842 -46.454 -5.528 1.00 92.81 172 ARG A C 1
ATOM 1299 O O . ARG A 1 172 ? -20.576 -46.509 -4.337 1.00 92.81 172 ARG A O 1
ATOM 1306 N N . ILE A 1 173 ? -20.680 -45.347 -6.253 1.00 92.31 173 ILE A N 1
ATOM 1307 C CA . ILE A 1 173 ? -20.217 -44.065 -5.696 1.00 92.31 173 ILE A CA 1
ATOM 1308 C C . ILE A 1 173 ? -21.406 -43.185 -5.320 1.00 92.31 173 ILE A C 1
ATOM 1310 O O . ILE A 1 173 ? -21.369 -42.528 -4.282 1.00 92.31 173 ILE A O 1
ATOM 1314 N N . ASP A 1 174 ? -22.445 -43.162 -6.159 1.00 89.75 174 ASP A N 1
ATOM 1315 C CA . ASP A 1 174 ? -23.575 -42.242 -6.009 1.00 89.75 174 ASP A CA 1
ATOM 1316 C C . ASP A 1 174 ? -24.870 -42.895 -5.542 1.00 89.75 174 ASP A C 1
ATOM 1318 O O . ASP A 1 174 ? -25.846 -42.180 -5.330 1.00 89.75 174 ASP A O 1
ATOM 1322 N N . GLU A 1 175 ? -24.869 -44.221 -5.375 1.00 91.12 175 GLU A N 1
ATOM 1323 C CA . GLU A 1 175 ? -26.018 -45.000 -4.894 1.00 91.12 175 GLU A CA 1
ATOM 1324 C C . GLU A 1 175 ? -27.301 -44.723 -5.691 1.00 91.12 175 GLU A C 1
ATOM 1326 O O . GLU A 1 175 ? -28.415 -44.815 -5.181 1.00 91.12 175 GLU A O 1
ATOM 1331 N N . LEU A 1 176 ? -27.138 -44.388 -6.977 1.00 92.50 176 LEU A N 1
ATOM 1332 C CA . LEU A 1 176 ? -28.260 -44.085 -7.854 1.00 92.50 176 LEU A CA 1
ATOM 1333 C C . LEU A 1 176 ? -29.098 -45.330 -8.125 1.00 92.50 176 LEU A C 1
ATOM 1335 O O . LEU A 1 176 ? -28.578 -46.423 -8.369 1.00 92.50 176 LEU A O 1
ATOM 1339 N N . SER A 1 177 ? -30.411 -45.130 -8.173 1.00 91.81 177 SER A N 1
ATOM 1340 C CA . SER A 1 177 ? -31.352 -46.163 -8.574 1.00 91.81 177 SER A CA 1
ATOM 1341 C C . SER A 1 177 ? -31.168 -46.548 -10.052 1.00 91.81 177 SER A C 1
ATOM 1343 O O . SER A 1 177 ? -30.706 -45.740 -10.869 1.00 91.81 177 SER A O 1
ATOM 1345 N N . PRO A 1 178 ? -31.601 -47.758 -10.455 1.00 91.31 178 PRO A N 1
ATOM 1346 C CA . PRO A 1 178 ? -31.541 -48.193 -11.850 1.00 91.31 178 PRO A CA 1
ATOM 1347 C C . PRO A 1 178 ? -32.206 -47.216 -12.834 1.00 91.31 178 PRO A C 1
ATOM 1349 O O . PRO A 1 178 ? -31.743 -47.067 -13.961 1.00 91.31 178 PRO A O 1
ATOM 1352 N N . ALA A 1 179 ? -33.277 -46.530 -12.424 1.00 89.12 179 ALA A N 1
ATOM 1353 C CA . ALA A 1 179 ? -33.956 -45.537 -13.257 1.00 89.12 179 ALA A CA 1
ATOM 1354 C C . ALA A 1 179 ? -33.107 -44.268 -13.460 1.00 89.12 179 ALA A C 1
ATOM 1356 O O . ALA A 1 179 ? -33.016 -43.750 -14.573 1.00 89.12 179 ALA A O 1
ATOM 1357 N N . GLU A 1 180 ? -32.440 -43.792 -12.408 1.00 89.50 180 GLU A N 1
ATOM 1358 C CA . GLU A 1 180 ? -31.589 -42.600 -12.471 1.00 89.50 180 GLU A CA 1
ATOM 1359 C C . GLU A 1 180 ? -30.317 -42.843 -13.288 1.00 89.50 180 GLU A C 1
ATOM 1361 O O . GLU A 1 180 ? -29.895 -41.972 -14.050 1.00 89.50 180 GLU A O 1
ATOM 1366 N N . ILE A 1 181 ? -29.736 -44.044 -13.191 1.00 93.88 181 ILE A N 1
ATOM 1367 C CA . ILE A 1 181 ? -28.581 -44.443 -14.005 1.00 93.88 181 ILE A CA 1
ATOM 1368 C C . ILE A 1 181 ? -28.949 -44.434 -15.494 1.00 93.88 181 ILE A C 1
ATOM 1370 O O . ILE A 1 181 ? -28.199 -43.869 -16.293 1.00 93.88 181 ILE A O 1
ATOM 1374 N N . ARG A 1 182 ? -30.111 -44.996 -15.871 1.00 93.75 182 ARG A N 1
ATOM 1375 C CA . ARG A 1 182 ? -30.603 -44.961 -17.263 1.00 93.75 182 ARG A CA 1
ATOM 1376 C C . ARG A 1 182 ? -30.736 -43.531 -17.777 1.00 93.75 182 ARG A C 1
ATOM 1378 O O . ARG A 1 182 ? -30.187 -43.211 -18.829 1.00 93.75 182 ARG A O 1
ATOM 1385 N N . LEU A 1 183 ? -31.396 -42.658 -17.012 1.00 91.00 183 LEU A N 1
ATOM 1386 C CA . LEU A 1 183 ? -31.587 -41.250 -17.378 1.00 91.00 183 LEU A CA 1
ATOM 1387 C C . LEU A 1 183 ? -30.256 -40.510 -17.555 1.00 91.00 183 LEU A C 1
ATOM 1389 O O . LEU A 1 183 ? -30.089 -39.756 -18.514 1.00 91.00 183 LEU A O 1
ATOM 1393 N N . LEU A 1 184 ? -29.289 -40.740 -16.664 1.00 94.56 184 LEU A N 1
ATOM 1394 C CA . LEU A 1 184 ? -27.985 -40.088 -16.743 1.00 94.56 184 LEU A CA 1
ATOM 1395 C C . LEU A 1 184 ? -27.179 -40.574 -17.953 1.00 94.56 184 LEU A C 1
ATOM 1397 O O . LEU A 1 184 ? -26.613 -39.754 -18.677 1.00 94.56 184 LEU A O 1
ATOM 1401 N N . LEU A 1 185 ? -27.155 -41.884 -18.217 1.00 94.75 185 LEU A N 1
ATOM 1402 C CA . LEU A 1 185 ? -26.461 -42.445 -19.379 1.00 94.75 185 LEU A CA 1
ATOM 1403 C C . LEU A 1 185 ? -27.103 -42.003 -20.702 1.00 94.75 185 LEU A C 1
ATOM 1405 O O . LEU A 1 185 ? -26.381 -41.667 -21.644 1.00 94.75 185 LEU A O 1
ATOM 1409 N N . ALA A 1 186 ? -28.434 -41.912 -20.754 1.00 92.19 186 ALA A N 1
ATOM 1410 C CA . ALA A 1 186 ? -29.150 -41.330 -21.887 1.00 92.19 186 ALA A CA 1
ATOM 1411 C C . ALA A 1 186 ? -28.769 -39.850 -22.076 1.00 92.19 186 ALA A C 1
ATOM 1413 O O . ALA A 1 186 ? -28.412 -39.436 -23.180 1.00 92.19 186 ALA A O 1
ATOM 1414 N N . GLY A 1 187 ? -28.719 -39.066 -20.991 1.00 87.44 187 GLY A N 1
ATOM 1415 C CA . GLY A 1 187 ? -28.238 -37.679 -21.006 1.00 87.44 187 GLY A CA 1
ATOM 1416 C C . GLY A 1 187 ? -26.764 -37.535 -21.416 1.00 87.44 187 GLY A C 1
ATOM 1417 O O . GLY A 1 187 ? -26.360 -36.506 -21.966 1.00 87.44 187 GLY A O 1
ATOM 1418 N N . ALA A 1 188 ? -25.942 -38.563 -21.195 1.00 90.88 188 ALA A N 1
ATOM 1419 C CA . ALA A 1 188 ? -24.563 -38.636 -21.679 1.00 90.88 188 ALA A CA 1
ATOM 1420 C C . ALA A 1 188 ? -24.464 -39.021 -23.173 1.00 90.88 188 ALA A C 1
ATOM 1422 O O . ALA A 1 188 ? -23.368 -39.011 -23.739 1.00 90.88 188 ALA A O 1
ATOM 1423 N N . GLY A 1 189 ? -25.594 -39.299 -23.830 1.00 89.75 189 GLY A N 1
ATOM 1424 C CA . GLY A 1 189 ? -25.681 -39.620 -25.252 1.00 89.75 189 GLY A CA 1
ATOM 1425 C C . GLY A 1 189 ? -25.366 -41.081 -25.571 1.00 89.75 189 GLY A C 1
ATOM 1426 O O . GLY A 1 189 ? -24.793 -41.352 -26.631 1.00 89.75 189 GLY A O 1
ATOM 1427 N N . GLU A 1 190 ? -25.666 -42.009 -24.658 1.00 91.56 190 GLU A N 1
ATOM 1428 C CA . GLU A 1 190 ? -25.591 -43.452 -24.908 1.00 91.56 190 GLU A CA 1
ATOM 1429 C C . GLU A 1 190 ? -26.943 -44.002 -25.405 1.00 91.56 190 GLU A C 1
ATOM 1431 O O . GLU A 1 190 ? -27.989 -43.598 -24.902 1.00 91.56 190 GLU A O 1
ATOM 1436 N N . PRO A 1 191 ? -26.955 -44.907 -26.403 1.00 91.38 191 PRO A N 1
ATOM 1437 C CA . PRO A 1 191 ? -28.189 -45.470 -26.944 1.00 91.38 191 PRO A CA 1
ATOM 1438 C C . PRO A 1 191 ? -28.791 -46.521 -26.002 1.00 91.38 191 PRO A C 1
ATOM 1440 O O . PRO A 1 191 ? -28.054 -47.284 -25.376 1.00 91.38 191 PRO A O 1
ATOM 1443 N N . GLU A 1 192 ? -30.122 -46.629 -25.986 1.00 89.50 192 GLU A N 1
ATOM 1444 C CA . GLU A 1 192 ? -30.879 -47.489 -25.060 1.00 89.50 192 GLU A CA 1
ATOM 1445 C C . GLU A 1 192 ? -30.407 -48.952 -25.053 1.00 89.50 192 GLU A C 1
ATOM 1447 O O . GLU A 1 192 ? -30.188 -49.531 -23.992 1.00 89.50 192 GLU A O 1
ATOM 1452 N N . GLN A 1 193 ? -30.123 -49.541 -26.224 1.00 88.81 193 GLN A N 1
ATOM 1453 C CA . GLN A 1 193 ? -29.650 -50.934 -26.289 1.00 88.81 193 GLN A CA 1
ATOM 1454 C C . GLN A 1 193 ? -28.306 -51.132 -25.571 1.00 88.81 193 GLN A C 1
ATOM 1456 O O . GLN A 1 193 ? -28.036 -52.198 -25.019 1.00 88.81 193 GLN A O 1
ATOM 1461 N N . ARG A 1 194 ? -27.443 -50.107 -25.576 1.00 91.62 194 ARG A N 1
ATOM 1462 C CA . ARG A 1 194 ? -26.154 -50.148 -24.878 1.00 91.62 194 ARG A CA 1
ATOM 1463 C C . ARG A 1 194 ? -26.320 -49.885 -23.387 1.00 91.62 194 ARG A C 1
ATOM 1465 O O . ARG A 1 194 ? -25.543 -50.442 -22.620 1.00 91.62 194 ARG A O 1
ATOM 1472 N N . ILE A 1 195 ? -27.298 -49.072 -22.989 1.00 94.44 195 ILE A N 1
ATOM 1473 C CA . ILE A 1 195 ? -27.634 -48.826 -21.581 1.00 94.44 195 ILE A CA 1
ATOM 1474 C C . ILE A 1 195 ? -28.123 -50.123 -20.929 1.00 94.44 195 ILE A C 1
ATOM 1476 O O . ILE A 1 195 ? -27.561 -50.523 -19.913 1.00 94.44 195 ILE A O 1
ATOM 1480 N N . GLU A 1 196 ? -29.072 -50.828 -21.550 1.00 91.06 196 GLU A N 1
ATOM 1481 C CA . GLU A 1 196 ? -29.588 -52.109 -21.041 1.00 91.06 196 GLU A CA 1
ATOM 1482 C C . GLU A 1 196 ? -28.476 -53.157 -20.878 1.00 91.06 196 GLU A C 1
ATOM 1484 O O . GLU A 1 196 ? -28.290 -53.725 -19.800 1.00 91.06 196 GLU A O 1
ATOM 1489 N N . ALA A 1 197 ? -27.655 -53.355 -21.916 1.00 91.00 197 ALA A N 1
ATOM 1490 C CA . ALA A 1 197 ? -26.525 -54.283 -21.846 1.00 91.00 197 ALA A CA 1
ATOM 1491 C C . ALA A 1 197 ? -25.482 -53.864 -20.792 1.00 91.00 197 ALA A C 1
ATOM 1493 O O . ALA A 1 197 ? -24.887 -54.711 -20.125 1.00 91.00 197 ALA A O 1
ATOM 1494 N N . ALA A 1 198 ? -25.247 -52.558 -20.638 1.00 93.69 198 ALA A N 1
ATOM 1495 C CA . ALA A 1 198 ? -24.310 -52.018 -19.663 1.00 93.69 198 ALA A CA 1
ATOM 1496 C C . ALA A 1 198 ? -24.778 -52.217 -18.222 1.00 93.69 198 ALA A C 1
ATOM 1498 O O . ALA A 1 198 ? -23.957 -52.535 -17.364 1.00 93.69 198 ALA A O 1
ATOM 1499 N N . MET A 1 199 ? -26.073 -52.049 -17.966 1.00 94.00 199 MET A N 1
ATOM 1500 C CA . MET A 1 199 ? -26.656 -52.275 -16.652 1.00 94.00 199 MET A CA 1
ATOM 1501 C C . MET A 1 199 ? -26.577 -53.740 -16.237 1.00 94.00 199 MET A C 1
ATOM 1503 O O . MET A 1 199 ? -26.039 -54.022 -15.172 1.00 94.00 199 MET A O 1
ATOM 1507 N N . ALA A 1 200 ? -26.978 -54.669 -17.110 1.00 91.94 200 ALA A N 1
ATOM 1508 C CA . ALA A 1 200 ? -26.866 -56.101 -16.825 1.00 91.94 200 ALA A CA 1
ATOM 1509 C C . ALA A 1 200 ? -25.408 -56.528 -16.554 1.00 91.94 200 ALA A C 1
ATOM 1511 O O . ALA A 1 200 ? -25.131 -57.302 -15.639 1.00 91.94 200 ALA A O 1
ATOM 1512 N N . ALA A 1 201 ? -24.453 -55.986 -17.319 1.00 92.12 201 ALA A N 1
ATOM 1513 C CA . ALA A 1 201 ? -23.030 -56.258 -17.121 1.00 92.12 201 ALA A CA 1
ATOM 1514 C C . ALA A 1 201 ? -22.468 -55.633 -15.830 1.00 92.12 201 ALA A C 1
ATOM 1516 O O . ALA A 1 201 ? -21.575 -56.210 -15.213 1.00 92.12 201 ALA A O 1
ATOM 1517 N N . ALA A 1 202 ? -22.972 -54.466 -15.417 1.00 92.50 202 ALA A N 1
ATOM 1518 C CA . ALA A 1 202 ? -22.622 -53.855 -14.138 1.00 92.50 202 ALA A CA 1
ATOM 1519 C C . ALA A 1 202 ? -23.204 -54.649 -12.958 1.00 92.50 202 ALA A C 1
ATOM 1521 O O . ALA A 1 202 ? -22.517 -54.828 -11.952 1.00 92.50 202 ALA A O 1
ATOM 1522 N N . ASP A 1 203 ? -24.432 -55.159 -13.088 1.00 89.06 203 ASP A N 1
ATOM 1523 C CA . ASP A 1 203 ? -25.104 -55.977 -12.073 1.00 89.06 203 ASP A CA 1
ATOM 1524 C C . ASP A 1 203 ? -24.375 -57.293 -11.800 1.00 89.06 203 ASP A C 1
ATOM 1526 O O . ASP A 1 203 ? -24.262 -57.691 -10.647 1.00 89.06 203 ASP A O 1
ATOM 1530 N N . ALA A 1 204 ? -23.759 -57.892 -12.820 1.00 88.88 204 ALA A N 1
ATOM 1531 C CA . ALA A 1 204 ? -22.940 -59.093 -12.666 1.00 88.88 204 ALA A CA 1
ATOM 1532 C C . ALA A 1 204 ? -21.633 -58.883 -11.867 1.00 88.88 204 ALA A C 1
ATOM 1534 O O . ALA A 1 204 ? -20.964 -59.857 -11.514 1.00 88.88 204 ALA A O 1
ATOM 1535 N N . VAL A 1 205 ? -21.231 -57.635 -11.594 1.00 88.12 205 VAL A N 1
ATOM 1536 C CA . VAL A 1 205 ? -20.060 -57.325 -10.763 1.00 88.12 205 VAL A CA 1
ATOM 1537 C C . VAL A 1 205 ? -20.521 -56.977 -9.352 1.00 88.12 205 VAL A C 1
ATOM 1539 O O . VAL A 1 205 ? -20.719 -55.811 -9.016 1.00 88.12 205 VAL A O 1
ATOM 1542 N N . GLU A 1 206 ? -20.655 -57.998 -8.510 1.00 79.00 206 GLU A N 1
ATOM 1543 C CA . GLU A 1 206 ? -20.818 -57.836 -7.063 1.00 79.00 206 GLU A CA 1
ATOM 1544 C C . GLU A 1 206 ? -19.442 -57.810 -6.381 1.00 79.00 206 GLU A C 1
ATOM 1546 O O . GLU A 1 206 ? -18.542 -58.611 -6.676 1.00 79.00 206 GLU A O 1
ATOM 1551 N N . SER A 1 207 ? -19.229 -56.816 -5.516 1.00 81.94 207 SER A N 1
ATOM 1552 C CA . SER A 1 207 ? -17.969 -56.643 -4.796 1.00 81.94 207 SER A CA 1
ATOM 1553 C C . SER A 1 207 ? -18.118 -55.674 -3.630 1.00 81.94 207 SER A C 1
ATOM 1555 O O . SER A 1 207 ? -18.475 -54.513 -3.830 1.00 81.94 207 SER A O 1
ATOM 1557 N N . GLU A 1 208 ? -17.729 -56.110 -2.434 1.00 81.69 208 GLU A N 1
ATOM 1558 C CA . GLU A 1 208 ? -17.600 -55.227 -1.267 1.00 81.69 208 GLU A CA 1
ATOM 1559 C C . GLU A 1 208 ? -16.231 -54.542 -1.178 1.00 81.69 208 GLU A C 1
ATOM 1561 O O . GLU A 1 208 ? -16.084 -53.582 -0.426 1.00 81.69 208 GLU A O 1
ATOM 1566 N N . ALA A 1 209 ? -15.264 -54.970 -2.002 1.00 84.88 209 ALA A N 1
ATOM 1567 C CA . ALA A 1 209 ? -13.913 -54.415 -2.024 1.00 84.88 209 ALA A CA 1
ATOM 1568 C C . ALA A 1 209 ? -13.900 -52.873 -2.151 1.00 84.88 209 ALA A C 1
ATOM 1570 O O . ALA A 1 209 ? -14.750 -52.298 -2.856 1.00 84.88 209 ALA A O 1
ATOM 1571 N N . PRO A 1 210 ? -12.932 -52.195 -1.505 1.00 84.69 210 PRO A N 1
ATOM 1572 C CA . PRO A 1 210 ? -12.808 -50.746 -1.574 1.00 84.69 210 PRO A CA 1
ATOM 1573 C C . PRO A 1 210 ? -12.526 -50.271 -3.006 1.00 84.69 210 PRO A C 1
ATOM 1575 O O . PRO A 1 210 ? -11.912 -50.961 -3.823 1.00 84.69 210 PRO A O 1
ATOM 1578 N N . LEU A 1 211 ? -13.006 -49.068 -3.333 1.00 87.56 211 LEU A N 1
ATOM 1579 C CA . LEU A 1 211 ? -12.707 -48.425 -4.611 1.00 87.56 211 LEU A CA 1
ATOM 1580 C C . LEU A 1 211 ? -11.363 -47.705 -4.535 1.00 87.56 211 LEU A C 1
ATOM 1582 O O . LEU A 1 211 ? -11.102 -46.983 -3.574 1.00 87.56 211 LEU A O 1
ATOM 1586 N N . VAL A 1 212 ? -10.572 -47.814 -5.606 1.00 86.38 212 VAL A N 1
ATOM 1587 C CA . VAL A 1 212 ? -9.314 -47.073 -5.752 1.00 86.38 212 VAL A CA 1
ATOM 1588 C C . VAL A 1 212 ? -9.561 -45.579 -5.548 1.00 86.38 212 VAL A C 1
ATOM 1590 O O . VAL A 1 212 ? -10.408 -44.985 -6.222 1.00 86.38 212 VAL A O 1
ATOM 1593 N N . ASP A 1 213 ? -8.780 -44.961 -4.663 1.00 88.06 213 ASP A N 1
ATOM 1594 C CA . ASP A 1 213 ? -8.790 -43.515 -4.475 1.00 88.06 213 ASP A CA 1
ATOM 1595 C C . ASP A 1 213 ? -7.774 -42.820 -5.403 1.00 88.06 213 ASP A C 1
ATOM 1597 O O . ASP A 1 213 ? -6.566 -42.877 -5.151 1.00 88.06 213 ASP A O 1
ATOM 1601 N N . PRO A 1 214 ? -8.213 -42.159 -6.493 1.00 89.25 214 PRO A N 1
ATOM 1602 C CA . PRO A 1 214 ? -7.301 -41.476 -7.408 1.00 89.25 214 PRO A CA 1
ATOM 1603 C C . PRO A 1 214 ? -6.661 -40.222 -6.795 1.00 89.25 214 PRO A C 1
ATOM 1605 O O . PRO A 1 214 ? -5.638 -39.775 -7.310 1.00 89.25 214 PRO A O 1
ATOM 1608 N N . CYS A 1 215 ? -7.223 -39.676 -5.710 1.00 88.50 215 CYS A N 1
ATOM 1609 C CA . CYS A 1 215 ? -6.696 -38.494 -5.026 1.00 88.50 215 CYS A CA 1
ATOM 1610 C C . CYS A 1 215 ? -5.538 -38.821 -4.063 1.00 88.50 215 CYS A C 1
ATOM 1612 O O . CYS A 1 215 ? -4.757 -37.933 -3.721 1.00 88.50 215 CYS A O 1
ATOM 1614 N N . ALA A 1 216 ? -5.367 -40.089 -3.674 1.00 87.25 216 ALA A N 1
ATOM 1615 C CA . ALA A 1 216 ? -4.260 -40.547 -2.839 1.00 87.25 216 ALA A CA 1
ATOM 1616 C C . ALA A 1 216 ? -2.969 -40.726 -3.667 1.00 87.25 216 ALA A C 1
ATOM 1618 O O . ALA A 1 216 ? -2.643 -41.816 -4.159 1.00 87.25 216 ALA A O 1
ATOM 1619 N N . LEU A 1 217 ? -2.215 -39.634 -3.832 1.00 86.62 217 LEU A N 1
ATOM 1620 C CA . LEU A 1 217 ? -0.979 -39.582 -4.620 1.00 86.62 217 LEU A CA 1
ATOM 1621 C C . LEU A 1 217 ? 0.269 -39.533 -3.730 1.00 86.62 217 LEU A C 1
ATOM 1623 O O . LEU A 1 217 ? 0.334 -38.795 -2.755 1.00 86.62 217 LEU A O 1
ATOM 1627 N N . GLN A 1 218 ? 1.304 -40.280 -4.108 1.00 82.12 218 GLN A N 1
ATOM 1628 C CA . GLN A 1 218 ? 2.634 -40.207 -3.507 1.00 82.12 218 GLN A CA 1
ATOM 1629 C C . GLN A 1 218 ? 3.539 -39.305 -4.345 1.00 82.12 218 GLN A C 1
ATOM 1631 O O . GLN A 1 218 ? 3.761 -39.566 -5.532 1.00 82.12 218 GLN A O 1
ATOM 1636 N N . ALA A 1 219 ? 4.116 -38.276 -3.730 1.00 81.56 219 ALA A N 1
ATOM 1637 C CA . ALA A 1 219 ? 5.176 -37.495 -4.350 1.00 81.56 219 ALA A CA 1
ATOM 1638 C C . ALA A 1 219 ? 6.495 -38.282 -4.321 1.00 81.56 219 ALA A C 1
ATOM 1640 O O . ALA A 1 219 ? 6.935 -38.763 -3.279 1.00 81.56 219 ALA A O 1
ATOM 1641 N N . ARG A 1 220 ? 7.132 -38.431 -5.482 1.00 74.94 220 ARG A N 1
ATOM 1642 C CA . ARG A 1 220 ? 8.476 -39.001 -5.623 1.00 74.94 220 ARG A CA 1
ATOM 1643 C C . ARG A 1 220 ? 9.370 -38.005 -6.361 1.00 74.94 220 ARG A C 1
ATOM 1645 O O . ARG A 1 220 ? 8.869 -37.280 -7.225 1.00 74.94 220 ARG A O 1
ATOM 1652 N N . PRO A 1 221 ? 10.682 -37.978 -6.087 1.00 70.19 221 PRO A N 1
ATOM 1653 C CA . PRO A 1 221 ? 11.607 -37.189 -6.888 1.00 70.19 221 PRO A CA 1
ATOM 1654 C C . PRO A 1 221 ? 11.542 -37.628 -8.355 1.00 70.19 221 PRO A C 1
ATOM 1656 O O . PRO A 1 221 ? 11.425 -38.816 -8.671 1.00 70.19 221 PRO A O 1
ATOM 1659 N N . THR A 1 222 ? 11.601 -36.666 -9.275 1.00 65.81 222 THR A N 1
ATOM 1660 C CA . THR A 1 222 ? 11.799 -36.984 -10.694 1.00 65.81 222 THR A CA 1
ATOM 1661 C C . THR A 1 222 ? 13.147 -37.679 -10.867 1.00 65.81 222 THR A C 1
ATOM 1663 O O . THR A 1 222 ? 14.109 -37.262 -10.236 1.00 65.81 222 THR A O 1
ATOM 1666 N N . ASP A 1 223 ? 13.229 -38.710 -11.712 1.00 64.25 223 ASP A N 1
ATOM 1667 C CA . ASP A 1 223 ? 14.464 -39.465 -11.976 1.00 64.25 223 ASP A CA 1
ATOM 1668 C C . ASP A 1 223 ? 15.640 -38.525 -12.328 1.00 64.25 223 ASP A C 1
ATOM 1670 O O . ASP A 1 223 ? 15.767 -38.029 -13.455 1.00 64.25 223 ASP A O 1
ATOM 1674 N N . LEU A 1 224 ? 16.479 -38.253 -11.322 1.00 58.41 224 LEU A N 1
ATOM 1675 C CA . LEU A 1 224 ? 17.581 -37.291 -11.385 1.00 58.41 224 LEU A CA 1
ATOM 1676 C C . LEU A 1 224 ? 18.701 -37.785 -12.313 1.00 58.41 224 LEU A C 1
ATOM 1678 O O . LEU A 1 224 ? 19.398 -36.978 -12.934 1.00 58.41 224 LEU A O 1
ATOM 1682 N N . LEU A 1 225 ? 18.831 -39.105 -12.480 1.00 53.91 225 LEU A N 1
ATOM 1683 C CA . LEU A 1 225 ? 19.841 -39.730 -13.334 1.00 53.91 225 LEU A CA 1
ATOM 1684 C C . LEU A 1 225 ? 19.475 -39.588 -14.818 1.00 53.91 225 LEU A C 1
ATOM 1686 O O . LEU A 1 225 ? 20.336 -39.251 -15.637 1.00 53.91 225 LEU A O 1
ATOM 1690 N N . ARG A 1 226 ? 18.186 -39.708 -15.172 1.00 58.34 226 ARG A N 1
ATOM 1691 C CA . ARG A 1 226 ? 17.707 -39.439 -16.543 1.00 58.34 226 ARG A CA 1
ATOM 1692 C C . ARG A 1 226 ? 17.824 -37.973 -16.960 1.00 58.34 226 ARG A C 1
ATOM 1694 O O . ARG A 1 226 ? 18.023 -37.707 -18.147 1.00 58.34 226 ARG A O 1
ATOM 1701 N N . ARG A 1 227 ? 17.730 -37.019 -16.024 1.00 56.28 227 ARG A N 1
ATOM 1702 C CA . ARG A 1 227 ? 17.904 -35.579 -16.309 1.00 56.28 227 ARG A CA 1
ATOM 1703 C C . ARG A 1 227 ? 19.336 -35.261 -16.746 1.00 56.28 227 ARG A C 1
ATOM 1705 O O . ARG A 1 227 ? 19.520 -34.509 -17.696 1.00 56.28 227 ARG A O 1
ATOM 1712 N N . ARG A 1 228 ? 20.334 -35.903 -16.128 1.00 56.44 228 ARG A N 1
ATOM 1713 C CA . ARG A 1 228 ? 21.760 -35.743 -16.469 1.00 56.44 228 ARG A CA 1
ATOM 1714 C C . ARG A 1 228 ? 22.150 -36.419 -17.791 1.00 56.44 228 ARG A C 1
ATOM 1716 O O . ARG A 1 228 ? 23.110 -36.003 -18.433 1.00 56.44 228 ARG A O 1
ATOM 1723 N N . GLN A 1 229 ? 21.407 -37.445 -18.211 1.00 54.56 229 GLN A N 1
ATOM 1724 C CA . GLN A 1 229 ? 21.631 -38.126 -19.491 1.00 54.56 229 GLN A CA 1
ATOM 1725 C C . GLN A 1 229 ? 20.922 -37.435 -20.669 1.00 54.56 229 GLN A C 1
ATOM 1727 O O . GLN A 1 229 ? 21.495 -37.357 -21.753 1.00 54.56 229 GLN A O 1
ATOM 1732 N N . ARG A 1 230 ? 19.720 -36.866 -20.473 1.00 51.88 230 ARG A N 1
ATOM 1733 C CA . ARG A 1 230 ? 18.966 -36.190 -21.551 1.00 51.88 230 ARG A CA 1
ATOM 1734 C C . ARG A 1 230 ? 19.489 -34.803 -21.927 1.00 51.88 230 ARG A C 1
ATOM 1736 O O . ARG A 1 230 ? 19.329 -34.407 -23.080 1.00 51.88 230 ARG A O 1
ATOM 1743 N N . THR A 1 231 ? 20.148 -34.092 -21.012 1.00 51.38 231 THR A N 1
ATOM 1744 C CA . THR A 1 231 ? 20.842 -32.832 -21.337 1.00 51.38 231 THR A CA 1
ATOM 1745 C C . THR A 1 231 ? 22.025 -33.055 -22.281 1.00 51.38 231 THR A C 1
ATOM 1747 O O . THR A 1 231 ? 22.315 -32.194 -23.103 1.00 51.38 231 THR A O 1
ATOM 1750 N N . ARG A 1 232 ? 22.652 -34.240 -22.248 1.00 50.19 232 ARG A N 1
ATOM 1751 C CA . ARG A 1 232 ? 23.746 -34.609 -23.163 1.00 50.19 232 ARG A CA 1
ATOM 1752 C C . ARG A 1 232 ? 23.276 -35.026 -24.561 1.00 50.19 232 ARG A C 1
ATOM 1754 O O . ARG A 1 232 ? 24.025 -34.859 -25.512 1.00 50.19 232 ARG A O 1
ATOM 1761 N N . THR A 1 233 ? 22.044 -35.514 -24.719 1.00 44.31 233 THR A N 1
ATOM 1762 C CA . THR A 1 233 ? 21.498 -35.927 -26.030 1.00 44.31 233 THR A CA 1
ATOM 1763 C C . THR A 1 233 ? 20.727 -34.823 -26.766 1.00 44.31 233 THR A C 1
ATOM 1765 O O . THR A 1 233 ? 20.571 -34.902 -27.980 1.00 44.31 233 THR A O 1
ATOM 1768 N N . ALA A 1 234 ? 20.261 -33.777 -26.071 1.00 48.78 234 ALA A N 1
ATOM 1769 C CA . ALA A 1 234 ? 19.549 -32.649 -26.691 1.00 48.78 234 ALA A CA 1
ATOM 1770 C C . ALA A 1 234 ? 20.459 -31.768 -27.573 1.00 48.78 234 ALA A C 1
ATOM 1772 O O . ALA A 1 234 ? 19.991 -31.176 -28.543 1.00 48.78 234 ALA A O 1
ATOM 1773 N N . LEU A 1 235 ? 21.764 -31.749 -27.287 1.00 48.59 235 LEU A N 1
ATOM 1774 C CA . LEU A 1 235 ? 22.752 -30.947 -28.016 1.00 48.59 235 LEU A CA 1
ATOM 1775 C C . LEU A 1 235 ? 23.069 -31.506 -29.418 1.00 48.59 235 LEU A C 1
ATOM 1777 O O . LEU A 1 235 ? 23.489 -30.765 -30.296 1.00 48.59 235 LEU A O 1
ATOM 1781 N N . VAL A 1 236 ? 22.806 -32.797 -29.651 1.00 48.53 236 VAL A N 1
ATOM 1782 C CA . VAL A 1 236 ? 23.035 -33.462 -30.949 1.00 48.53 236 VAL A CA 1
ATOM 1783 C C . VAL A 1 236 ? 21.788 -33.409 -31.848 1.00 48.53 236 VAL A C 1
ATOM 1785 O O . VAL A 1 236 ? 21.904 -33.399 -33.069 1.00 48.53 236 VAL A O 1
ATOM 1788 N N . GLY A 1 237 ? 20.585 -33.300 -31.270 1.00 47.59 237 GLY A N 1
ATOM 1789 C CA . GLY A 1 237 ? 19.328 -33.211 -32.031 1.00 47.59 237 GLY A CA 1
ATOM 1790 C C . GLY A 1 237 ? 19.023 -31.825 -32.617 1.00 47.59 237 GLY A C 1
ATOM 1791 O O . GLY A 1 237 ? 18.328 -31.731 -33.627 1.00 47.59 237 GLY A O 1
ATOM 1792 N N . ALA A 1 238 ? 19.558 -30.751 -32.027 1.00 47.75 238 ALA A N 1
ATOM 1793 C CA . ALA A 1 238 ? 19.286 -29.375 -32.459 1.00 47.75 238 ALA A CA 1
ATOM 1794 C C . ALA A 1 238 ? 19.935 -29.016 -33.812 1.00 47.75 238 ALA A C 1
ATOM 1796 O O . ALA A 1 238 ? 19.392 -28.208 -34.560 1.00 47.75 238 ALA A O 1
ATOM 1797 N N . VAL A 1 239 ? 21.048 -29.665 -34.171 1.00 51.62 239 VAL A N 1
ATOM 1798 C CA . VAL A 1 239 ? 21.767 -29.397 -35.430 1.00 51.62 239 VAL A CA 1
ATOM 1799 C C . VAL A 1 239 ? 21.070 -30.039 -36.640 1.00 51.62 239 VAL A C 1
ATOM 1801 O O . VAL A 1 239 ? 21.123 -29.500 -37.740 1.00 51.62 239 VAL A O 1
ATOM 1804 N N . ALA A 1 240 ? 20.342 -31.145 -36.448 1.00 46.47 240 ALA A N 1
ATOM 1805 C CA . ALA A 1 240 ? 19.666 -31.850 -37.542 1.00 46.47 240 ALA A CA 1
ATOM 1806 C C . ALA A 1 240 ? 18.307 -31.231 -37.931 1.00 46.47 240 ALA A C 1
ATOM 1808 O O . ALA A 1 240 ? 17.908 -31.298 -39.091 1.00 46.47 240 ALA A O 1
ATOM 1809 N N . VAL A 1 241 ? 17.598 -30.597 -36.989 1.00 50.25 241 VAL A N 1
ATOM 1810 C CA . VAL A 1 241 ? 16.286 -29.970 -37.255 1.00 50.25 241 VAL A CA 1
ATOM 1811 C C . VAL A 1 241 ? 16.432 -28.603 -37.938 1.00 50.25 241 VAL A C 1
ATOM 1813 O O . VAL A 1 241 ? 15.595 -28.243 -38.764 1.00 50.25 241 VAL A O 1
ATOM 1816 N N . ALA A 1 242 ? 17.532 -27.885 -37.685 1.00 50.66 242 ALA A N 1
ATOM 1817 C CA . ALA A 1 242 ? 17.815 -26.591 -38.313 1.00 50.66 242 ALA A CA 1
ATOM 1818 C C . ALA A 1 242 ? 18.012 -26.673 -39.842 1.00 50.66 242 ALA A C 1
ATOM 1820 O O . ALA A 1 242 ? 17.812 -25.682 -40.535 1.00 50.66 242 ALA A O 1
ATOM 1821 N N . VAL A 1 243 ? 18.351 -27.850 -40.383 1.00 50.62 243 VAL A N 1
ATOM 1822 C CA . VAL A 1 243 ? 18.622 -28.035 -41.822 1.00 50.62 243 VAL A CA 1
ATOM 1823 C C . VAL A 1 243 ? 17.377 -28.476 -42.611 1.00 50.62 243 VAL A C 1
ATOM 1825 O O . VAL A 1 243 ? 17.316 -28.276 -43.820 1.00 50.62 243 VAL A O 1
ATOM 1828 N N . VAL A 1 244 ? 16.342 -29.013 -41.953 1.00 44.41 244 VAL A N 1
ATOM 1829 C CA . VAL A 1 244 ? 15.124 -29.520 -42.629 1.00 44.41 244 VAL A CA 1
ATOM 1830 C C . VAL A 1 244 ? 13.926 -28.559 -42.499 1.00 44.41 244 VAL A C 1
ATOM 1832 O O . VAL A 1 244 ? 12.972 -28.644 -43.270 1.00 44.41 244 VAL A O 1
ATOM 1835 N N . GLY A 1 245 ? 13.980 -27.587 -41.580 1.00 45.16 245 GLY A N 1
ATOM 1836 C CA . GLY A 1 245 ? 12.885 -26.644 -41.309 1.00 45.16 245 GLY A CA 1
ATOM 1837 C C . GLY A 1 245 ? 12.590 -25.598 -42.395 1.00 45.16 245 GLY A C 1
ATOM 1838 O O . GLY A 1 245 ? 11.523 -24.994 -42.361 1.00 45.16 245 GLY A O 1
ATOM 1839 N N . CYS A 1 246 ? 13.469 -25.399 -43.383 1.00 45.03 246 CYS A N 1
ATOM 1840 C CA . CYS A 1 246 ? 13.258 -24.396 -44.440 1.00 45.03 246 CYS A CA 1
ATOM 1841 C C . CYS A 1 246 ? 12.318 -24.849 -45.580 1.00 45.03 246 CYS A C 1
ATOM 1843 O O . CYS A 1 246 ? 12.125 -24.102 -46.532 1.00 45.03 246 CYS A O 1
ATOM 1845 N N . GLY A 1 247 ? 11.745 -26.060 -45.524 1.00 44.56 247 GLY A N 1
ATOM 1846 C CA . GLY A 1 247 ? 11.076 -26.676 -46.681 1.00 44.56 247 GLY A CA 1
ATOM 1847 C C . GLY A 1 247 ? 9.544 -26.722 -46.701 1.00 44.56 247 GLY A C 1
ATOM 1848 O O . GLY A 1 247 ? 8.991 -27.058 -47.742 1.00 44.56 247 GLY A O 1
ATOM 1849 N N . PHE A 1 248 ? 8.827 -26.422 -45.613 1.00 40.41 248 PHE A N 1
ATOM 1850 C CA . PHE A 1 248 ? 7.366 -26.612 -45.584 1.00 40.41 248 PHE A CA 1
ATOM 1851 C C . PHE A 1 248 ? 6.622 -25.436 -44.948 1.00 40.41 248 PHE A C 1
ATOM 1853 O O . PHE A 1 248 ? 6.224 -25.484 -43.788 1.00 40.41 248 PHE A O 1
ATOM 1860 N N . ALA A 1 249 ? 6.375 -24.405 -45.754 1.00 41.62 249 ALA A N 1
ATOM 1861 C CA . ALA A 1 249 ? 5.337 -23.411 -45.504 1.00 41.62 249 ALA A CA 1
ATOM 1862 C C . ALA A 1 249 ? 4.352 -23.403 -46.686 1.00 41.62 249 ALA A C 1
ATOM 1864 O O . ALA A 1 249 ? 4.528 -22.658 -47.645 1.00 41.62 249 ALA A O 1
ATOM 1865 N N . VAL A 1 250 ? 3.324 -24.258 -46.619 1.00 46.06 250 VAL A N 1
ATOM 1866 C CA . VAL A 1 250 ? 2.097 -24.160 -47.430 1.00 46.06 250 VAL A CA 1
ATOM 1867 C C . VAL A 1 250 ? 0.901 -24.555 -46.543 1.00 46.06 250 VAL A C 1
ATOM 1869 O O . VAL A 1 250 ? 0.682 -25.742 -46.340 1.00 46.06 250 VAL A O 1
ATOM 1872 N N . PHE A 1 251 ? 0.215 -23.525 -46.010 1.00 42.84 251 PHE A N 1
ATOM 1873 C CA . PHE A 1 251 ? -1.204 -23.357 -45.584 1.00 42.84 251 PHE A CA 1
ATOM 1874 C C . PHE A 1 251 ? -1.939 -24.459 -44.759 1.00 42.84 251 PHE A C 1
ATOM 1876 O O . PHE A 1 251 ? -1.729 -25.644 -45.000 1.00 42.84 251 PHE A O 1
ATOM 1883 N N . PRO A 1 252 ? -2.842 -24.107 -43.798 1.00 36.47 252 PRO A N 1
ATOM 1884 C CA . PRO A 1 252 ? -3.951 -23.159 -43.999 1.00 36.47 252 PRO A CA 1
ATOM 1885 C C . PRO A 1 252 ? -4.225 -22.123 -42.886 1.00 36.47 252 PRO A C 1
ATOM 1887 O O . PRO A 1 252 ? -4.093 -22.385 -41.694 1.00 36.47 252 PRO A O 1
ATOM 1890 N N . ASP A 1 253 ? -4.649 -20.950 -43.357 1.00 42.75 253 ASP A N 1
ATOM 1891 C CA . ASP A 1 253 ? -5.561 -19.952 -42.791 1.00 42.75 253 ASP A CA 1
ATOM 1892 C C . ASP A 1 253 ? -5.715 -19.862 -41.272 1.00 42.75 253 ASP A C 1
ATOM 1894 O O . ASP A 1 253 ? -6.536 -20.531 -40.642 1.00 42.75 253 ASP A O 1
ATOM 1898 N N . GLY A 1 254 ? -5.015 -18.879 -40.710 1.00 35.78 254 GLY A N 1
ATOM 1899 C CA . GLY A 1 254 ? -5.408 -18.301 -39.444 1.00 35.78 254 GLY A CA 1
ATOM 1900 C C . GLY A 1 254 ? -4.442 -17.243 -38.928 1.00 35.78 254 GLY A C 1
ATOM 1901 O O . GLY A 1 254 ? -3.524 -17.585 -38.197 1.00 35.78 254 GLY A O 1
ATOM 1902 N N . TRP A 1 255 ? -4.764 -15.976 -39.220 1.00 34.44 255 TRP A N 1
ATOM 1903 C CA . TRP A 1 255 ? -4.336 -14.763 -38.504 1.00 34.44 255 TRP A CA 1
ATOM 1904 C C . TRP A 1 255 ? -2.949 -14.219 -38.895 1.00 34.44 255 TRP A C 1
ATOM 1906 O O . TRP A 1 255 ? -1.919 -14.605 -38.355 1.00 34.44 255 TRP A O 1
ATOM 1916 N N . GLY A 1 256 ? -2.954 -13.295 -39.863 1.00 33.12 256 GLY A N 1
ATOM 1917 C CA . GLY A 1 256 ? -1.792 -12.492 -40.255 1.00 33.12 256 GLY A CA 1
ATOM 1918 C C . GLY A 1 256 ? -1.444 -11.378 -39.247 1.00 33.12 256 GLY A C 1
ATOM 1919 O O . GLY A 1 256 ? -2.088 -11.286 -38.202 1.00 33.12 256 GLY A O 1
ATOM 1920 N N . PRO A 1 257 ? -0.457 -10.515 -39.567 1.00 38.75 257 PRO A N 1
ATOM 1921 C CA . PRO A 1 257 ? 0.077 -9.455 -38.690 1.00 38.75 257 PRO A CA 1
ATOM 1922 C C . PRO A 1 257 ? -0.944 -8.404 -38.211 1.00 38.75 257 PRO A C 1
ATOM 1924 O O . PRO A 1 257 ? -0.635 -7.641 -37.303 1.00 38.75 257 PRO A O 1
ATOM 1927 N N . ASP A 1 258 ? -2.167 -8.426 -38.749 1.00 43.25 258 ASP A N 1
ATOM 1928 C CA . ASP A 1 258 ? -3.301 -7.591 -38.334 1.00 43.25 258 ASP A CA 1
ATOM 1929 C C . ASP A 1 258 ? -4.378 -8.368 -37.526 1.00 43.25 258 ASP A C 1
ATOM 1931 O O . ASP A 1 258 ? -5.527 -7.940 -37.422 1.00 43.25 258 ASP A O 1
ATOM 1935 N N . GLY A 1 259 ? -4.051 -9.544 -36.970 1.00 40.78 259 GLY A N 1
ATOM 1936 C CA . GLY A 1 259 ? -4.934 -10.342 -36.102 1.00 40.78 259 GLY A CA 1
ATOM 1937 C C . GLY A 1 259 ? -4.856 -9.956 -34.616 1.00 40.78 259 GLY A C 1
ATOM 1938 O O . GLY A 1 259 ? -3.861 -9.403 -34.158 1.00 40.78 259 GLY A O 1
ATOM 1939 N N . ALA A 1 260 ? -5.878 -10.299 -33.816 1.00 38.62 260 ALA A N 1
ATOM 1940 C CA . ALA A 1 260 ? -6.041 -9.818 -32.426 1.00 38.62 260 ALA A CA 1
ATOM 1941 C C . ALA A 1 260 ? -5.002 -10.327 -31.391 1.00 38.62 260 ALA A C 1
ATOM 1943 O O . ALA A 1 260 ? -5.160 -10.102 -30.193 1.00 38.62 260 ALA A O 1
ATOM 1944 N N . ALA A 1 261 ? -3.934 -10.986 -31.841 1.00 47.69 261 ALA A N 1
ATOM 1945 C CA . ALA A 1 261 ? -2.723 -11.269 -31.080 1.00 47.69 261 ALA A CA 1
ATOM 1946 C C . ALA A 1 261 ? -1.526 -10.768 -31.907 1.00 47.69 261 ALA A C 1
ATOM 1948 O O . ALA A 1 261 ? -0.934 -11.509 -32.688 1.00 47.69 261 ALA A O 1
ATOM 1949 N N . ALA A 1 262 ? -1.252 -9.471 -31.761 1.00 43.81 262 ALA A N 1
ATOM 1950 C CA . ALA A 1 262 ? -0.154 -8.728 -32.376 1.00 43.81 262 ALA A CA 1
ATOM 1951 C C . ALA A 1 262 ? 1.230 -9.354 -32.038 1.00 43.81 262 ALA A C 1
ATOM 1953 O O . ALA A 1 262 ? 1.308 -10.202 -31.141 1.00 43.81 262 ALA A O 1
ATOM 1954 N N . PRO A 1 263 ? 2.327 -8.977 -32.730 1.00 44.25 263 PRO A N 1
ATOM 1955 C CA . PRO A 1 263 ? 3.610 -9.674 -32.624 1.00 44.25 263 PRO A CA 1
ATOM 1956 C C . PRO A 1 263 ? 4.223 -9.605 -31.209 1.00 44.25 263 PRO A C 1
ATOM 1958 O O . PRO A 1 263 ? 3.794 -8.785 -30.389 1.00 44.25 263 PRO A O 1
ATOM 1961 N N . PRO A 1 264 ? 5.220 -10.462 -30.881 1.00 57.16 264 PRO A N 1
ATOM 1962 C CA . PRO A 1 264 ? 5.911 -10.412 -29.589 1.00 57.16 264 PRO A CA 1
ATOM 1963 C C . PRO A 1 264 ? 6.337 -8.974 -29.275 1.00 57.16 264 PRO A C 1
ATOM 1965 O O . PRO A 1 264 ? 6.814 -8.287 -30.169 1.00 57.16 264 PRO A O 1
ATOM 1968 N N . TYR A 1 265 ? 6.183 -8.527 -28.018 1.00 56.81 265 TYR A N 1
ATOM 1969 C CA . TYR A 1 265 ? 6.378 -7.133 -27.561 1.00 56.81 265 TYR A CA 1
ATOM 1970 C C . TYR A 1 265 ? 7.550 -6.385 -28.240 1.00 56.81 265 TYR A C 1
ATOM 1972 O O . TYR A 1 265 ? 7.427 -5.210 -28.546 1.00 56.81 265 TYR A O 1
ATOM 1980 N N . SER A 1 266 ? 8.659 -7.063 -28.558 1.00 54.88 266 SER A N 1
ATOM 1981 C CA . SER A 1 266 ? 9.817 -6.511 -29.285 1.00 54.88 266 SER A CA 1
ATOM 1982 C C . SER A 1 266 ? 9.583 -6.038 -30.730 1.00 54.88 266 SER A C 1
ATOM 1984 O O . SER A 1 266 ? 10.451 -5.354 -31.264 1.00 54.88 266 SER A O 1
ATOM 1986 N N . GLU A 1 267 ? 8.476 -6.383 -31.382 1.00 63.81 267 GLU A N 1
ATOM 1987 C CA . GLU A 1 267 ? 8.158 -5.969 -32.762 1.00 63.81 267 GLU A CA 1
ATOM 1988 C C . GLU A 1 267 ? 7.023 -4.931 -32.816 1.00 63.81 267 GLU A C 1
ATOM 1990 O O . GLU A 1 267 ? 6.646 -4.465 -33.889 1.00 63.81 267 GLU A O 1
ATOM 1995 N N . ASN A 1 268 ? 6.481 -4.535 -31.660 1.00 74.56 268 ASN A N 1
ATOM 1996 C CA . ASN A 1 268 ? 5.538 -3.429 -31.566 1.00 74.56 268 ASN A CA 1
ATOM 1997 C C . ASN A 1 268 ? 6.308 -2.094 -31.578 1.00 74.56 268 ASN A C 1
ATOM 1999 O O . ASN A 1 268 ? 7.200 -1.880 -30.760 1.00 74.56 268 ASN A O 1
ATOM 2003 N N . ALA A 1 269 ? 5.954 -1.175 -32.481 1.00 79.38 269 ALA A N 1
ATOM 2004 C CA . ALA A 1 269 ? 6.648 0.107 -32.629 1.00 79.38 269 ALA A CA 1
ATOM 2005 C C . ALA A 1 269 ? 6.630 0.966 -31.348 1.00 79.38 269 ALA A C 1
ATOM 2007 O O . ALA A 1 269 ? 7.631 1.600 -31.021 1.00 79.38 269 ALA A O 1
ATOM 2008 N N . ALA A 1 270 ? 5.529 0.956 -30.588 1.00 76.00 270 ALA A N 1
ATOM 2009 C CA . ALA A 1 270 ? 5.437 1.680 -29.319 1.00 76.00 270 ALA A CA 1
ATOM 2010 C C . ALA A 1 270 ? 6.344 1.060 -28.248 1.00 76.00 270 ALA A C 1
ATOM 2012 O O . ALA A 1 270 ? 6.996 1.780 -27.496 1.00 76.00 270 ALA A O 1
ATOM 2013 N N . ALA A 1 271 ? 6.443 -0.270 -28.225 1.00 78.12 271 ALA A N 1
ATOM 2014 C CA . ALA A 1 271 ? 7.352 -0.991 -27.345 1.00 78.12 271 ALA A CA 1
ATOM 2015 C C . ALA A 1 271 ? 8.827 -0.778 -27.719 1.00 78.12 271 ALA A C 1
ATOM 2017 O O . ALA A 1 271 ? 9.662 -0.663 -26.831 1.00 78.12 271 ALA A O 1
ATOM 2018 N N . GLN A 1 272 ? 9.158 -0.686 -29.010 1.00 82.69 272 GLN A N 1
ATOM 2019 C CA . GLN A 1 272 ? 10.508 -0.337 -29.465 1.00 82.69 272 GLN A CA 1
ATOM 2020 C C . GLN A 1 272 ? 10.870 1.102 -29.085 1.00 82.69 272 GLN A C 1
ATOM 2022 O O . GLN A 1 272 ? 11.943 1.331 -28.533 1.00 82.69 272 GLN A O 1
ATOM 2027 N N . ALA A 1 273 ? 9.954 2.051 -29.304 1.00 85.00 273 ALA A N 1
ATOM 2028 C CA . ALA A 1 273 ? 10.132 3.443 -28.894 1.00 85.00 273 ALA A CA 1
ATOM 2029 C C . ALA A 1 273 ? 10.273 3.581 -27.369 1.00 85.00 273 ALA A C 1
ATOM 2031 O O . ALA A 1 273 ? 11.046 4.402 -26.890 1.00 85.00 273 ALA A O 1
ATOM 2032 N N . ALA A 1 274 ? 9.584 2.743 -26.590 1.00 87.50 274 ALA A N 1
ATOM 2033 C CA . ALA A 1 274 ? 9.719 2.718 -25.135 1.00 87.50 274 ALA A CA 1
ATOM 2034 C C . ALA A 1 274 ? 11.123 2.310 -24.650 1.00 87.50 274 ALA A C 1
ATOM 2036 O O . ALA A 1 274 ? 11.478 2.615 -23.515 1.00 87.50 274 ALA A O 1
ATOM 2037 N N . LEU A 1 275 ? 11.916 1.624 -25.483 1.00 88.19 275 LEU A N 1
ATOM 2038 C CA . LEU A 1 275 ? 13.294 1.220 -25.170 1.00 88.19 275 LEU A CA 1
ATOM 2039 C C . LEU A 1 275 ? 14.347 2.200 -25.691 1.00 88.19 275 LEU A C 1
ATOM 2041 O O . LEU A 1 275 ? 15.536 2.001 -25.436 1.00 88.19 275 LEU A O 1
ATOM 2045 N N . ASP A 1 276 ? 13.936 3.230 -26.428 1.00 90.88 276 ASP A N 1
ATOM 2046 C CA . ASP A 1 276 ? 14.832 4.235 -26.980 1.00 90.88 276 ASP A CA 1
ATOM 2047 C C . ASP A 1 276 ? 15.002 5.413 -26.000 1.00 90.88 276 ASP A C 1
ATOM 2049 O O . ASP A 1 276 ? 14.046 6.156 -25.761 1.00 90.88 276 ASP A O 1
ATOM 2053 N N . PRO A 1 277 ? 16.216 5.655 -25.464 1.00 93.38 277 PRO A N 1
ATOM 2054 C CA . PRO A 1 277 ? 16.478 6.800 -24.595 1.00 93.38 277 PRO A CA 1
ATOM 2055 C C . PRO A 1 277 ? 16.151 8.154 -25.232 1.00 93.38 277 PRO A C 1
ATOM 2057 O O . PRO A 1 277 ? 15.805 9.086 -24.510 1.00 93.38 277 PRO A O 1
ATOM 2060 N N . ALA A 1 278 ? 16.249 8.281 -26.561 1.00 93.62 278 ALA A N 1
ATOM 2061 C CA . ALA A 1 278 ? 15.932 9.530 -27.256 1.00 93.62 278 ALA A CA 1
ATOM 2062 C C . ALA A 1 278 ? 14.422 9.822 -27.287 1.00 93.62 278 ALA A C 1
ATOM 2064 O O . ALA A 1 278 ? 14.019 10.969 -27.464 1.00 93.62 278 ALA A O 1
ATOM 2065 N N . SER A 1 279 ? 13.594 8.800 -27.067 1.00 94.44 279 SER A N 1
ATOM 2066 C CA . SER A 1 279 ? 12.139 8.918 -26.998 1.00 94.44 279 SER A CA 1
ATOM 2067 C C . SER A 1 279 ? 11.631 9.299 -25.596 1.00 94.44 279 SER A C 1
ATOM 2069 O O . SER A 1 279 ? 10.439 9.567 -25.431 1.00 94.44 279 SER A O 1
ATOM 2071 N N . LEU A 1 280 ? 12.505 9.355 -24.579 1.00 96.81 280 LEU A N 1
ATOM 2072 C CA . LEU A 1 280 ? 12.132 9.770 -23.222 1.00 96.81 280 LEU A CA 1
ATOM 2073 C C . LEU A 1 280 ? 11.584 11.201 -23.204 1.00 96.81 280 LEU A C 1
ATOM 2075 O O . LEU A 1 280 ? 12.221 12.147 -23.669 1.00 96.81 280 LEU A O 1
ATOM 2079 N N . ARG A 1 281 ? 10.413 11.376 -22.590 1.00 96.69 281 ARG A N 1
ATOM 2080 C CA . ARG A 1 281 ? 9.790 12.694 -22.435 1.00 96.69 281 ARG A CA 1
ATOM 2081 C C . ARG A 1 281 ? 10.492 13.469 -21.321 1.00 96.69 281 ARG A C 1
ATOM 2083 O O . ARG A 1 281 ? 10.645 12.961 -20.215 1.00 96.69 281 ARG A O 1
ATOM 2090 N N . ARG A 1 282 ? 10.872 14.717 -21.591 1.00 96.94 282 ARG A N 1
ATOM 2091 C CA . ARG A 1 282 ? 11.427 15.651 -20.599 1.00 96.94 282 ARG A CA 1
ATOM 2092 C C . ARG A 1 282 ? 10.492 16.847 -20.491 1.00 96.94 282 ARG A C 1
ATOM 2094 O O . ARG A 1 282 ? 10.196 17.473 -21.507 1.00 96.94 282 ARG A O 1
ATOM 2101 N N . MET A 1 283 ? 9.997 17.137 -19.291 1.00 95.94 283 MET A N 1
ATOM 2102 C CA . MET A 1 283 ? 9.154 18.314 -19.080 1.00 95.94 283 MET A CA 1
ATOM 2103 C C . MET A 1 283 ? 10.016 19.574 -18.934 1.00 95.94 283 MET A C 1
ATOM 2105 O O . MET A 1 283 ? 11.090 19.497 -18.327 1.00 95.94 283 MET A O 1
ATOM 2109 N N . PRO A 1 284 ? 9.568 20.727 -19.466 1.00 92.81 284 PRO A N 1
ATOM 2110 C CA . PRO A 1 284 ? 10.208 22.014 -19.210 1.00 92.81 284 PRO A CA 1
ATOM 2111 C C . PRO A 1 284 ? 10.323 22.320 -17.710 1.00 92.81 284 PRO A C 1
ATOM 2113 O O . PRO A 1 284 ? 9.442 21.959 -16.930 1.00 92.81 284 PRO A O 1
ATOM 2116 N N . ALA A 1 285 ? 11.389 23.023 -17.315 1.00 89.50 285 ALA A N 1
ATOM 2117 C CA . ALA A 1 285 ? 11.700 23.342 -15.916 1.00 89.50 285 ALA A CA 1
ATOM 2118 C C . ALA A 1 285 ? 10.571 24.089 -15.178 1.00 89.50 285 ALA A C 1
ATOM 2120 O O . ALA A 1 285 ? 10.392 23.926 -13.972 1.00 89.50 285 ALA A O 1
ATOM 2121 N N . ASP A 1 286 ? 9.809 24.901 -15.905 1.00 88.56 286 ASP A N 1
ATOM 2122 C CA . ASP A 1 286 ? 8.742 25.765 -15.411 1.00 88.56 286 ASP A CA 1
ATOM 2123 C C . ASP A 1 286 ? 7.329 25.243 -15.724 1.00 88.56 286 ASP A C 1
ATOM 2125 O O . ASP A 1 286 ? 6.352 25.911 -15.387 1.00 88.56 286 ASP A O 1
ATOM 2129 N N . ALA A 1 287 ? 7.195 24.046 -16.314 1.00 90.38 287 ALA A N 1
ATOM 2130 C CA . ALA A 1 287 ? 5.901 23.482 -16.716 1.00 90.38 287 ALA A CA 1
ATOM 2131 C C . ALA A 1 287 ? 4.902 23.394 -15.550 1.00 90.38 287 ALA A C 1
ATOM 2133 O O . ALA A 1 287 ? 3.726 23.723 -15.705 1.00 90.38 287 ALA A O 1
ATOM 2134 N N . TRP A 1 288 ? 5.382 23.017 -14.363 1.00 89.69 288 TRP A N 1
ATOM 2135 C CA . TRP A 1 288 ? 4.577 22.913 -13.144 1.00 89.69 288 TRP A CA 1
ATOM 2136 C C . TRP A 1 288 ? 3.965 24.248 -12.692 1.00 89.69 288 TRP A C 1
ATOM 2138 O O . TRP A 1 288 ? 2.923 24.240 -12.050 1.00 89.69 288 TRP A O 1
ATOM 2148 N N . ARG A 1 289 ? 4.560 25.398 -13.047 1.00 87.62 289 ARG A N 1
ATOM 2149 C CA . ARG A 1 289 ? 4.044 26.723 -12.648 1.00 87.62 289 ARG A CA 1
ATOM 2150 C C . ARG A 1 289 ? 2.765 27.106 -13.384 1.00 87.62 289 ARG A C 1
ATOM 2152 O O . ARG A 1 289 ? 2.009 27.940 -12.901 1.00 87.62 289 ARG A O 1
ATOM 2159 N N . GLN A 1 290 ? 2.566 26.551 -14.577 1.00 86.25 290 GLN A N 1
ATOM 2160 C CA . GLN A 1 290 ? 1.437 26.866 -15.457 1.00 86.25 290 GLN A CA 1
ATOM 2161 C C . GLN A 1 290 ? 0.417 25.725 -15.522 1.00 86.25 290 GLN A C 1
ATOM 2163 O O . GLN A 1 290 ? -0.684 25.902 -16.044 1.00 86.25 290 GLN A O 1
ATOM 2168 N N . ALA A 1 291 ? 0.788 24.540 -15.042 1.00 86.19 291 ALA A N 1
ATOM 2169 C CA . ALA A 1 291 ? -0.075 23.380 -15.073 1.00 86.19 291 ALA A CA 1
ATOM 2170 C C . ALA A 1 291 ? -1.222 23.510 -14.065 1.00 86.19 291 ALA A C 1
ATOM 2172 O O . ALA A 1 291 ? -1.038 23.948 -12.935 1.00 86.19 291 ALA A O 1
ATOM 2173 N N . ALA A 1 292 ? -2.408 23.052 -14.466 1.00 82.88 292 ALA A N 1
ATOM 2174 C CA . ALA A 1 292 ? -3.551 22.926 -13.562 1.00 82.88 292 ALA A CA 1
ATOM 2175 C C . ALA A 1 292 ? -3.442 21.710 -12.622 1.00 82.88 292 ALA A C 1
ATOM 2177 O O . ALA A 1 292 ? -4.216 21.597 -11.678 1.00 82.88 292 ALA A O 1
ATOM 2178 N N . ARG A 1 293 ? -2.521 20.775 -12.899 1.00 84.81 293 ARG A N 1
ATOM 2179 C CA . ARG A 1 293 ? -2.242 19.623 -12.034 1.00 84.81 293 ARG A CA 1
ATOM 2180 C C . ARG A 1 293 ? -0.859 19.752 -11.416 1.00 84.81 293 ARG A C 1
ATOM 2182 O O . ARG A 1 293 ? 0.087 20.125 -12.109 1.00 84.81 293 ARG A O 1
ATOM 2189 N N . THR A 1 294 ? -0.755 19.327 -10.164 1.00 87.62 294 THR A N 1
ATOM 2190 C CA . THR A 1 294 ? 0.485 19.315 -9.385 1.00 87.62 294 THR A CA 1
ATOM 2191 C C . THR A 1 294 ? 0.821 17.870 -9.034 1.00 87.62 294 THR A C 1
ATOM 2193 O O . THR A 1 294 ? 0.473 17.382 -7.966 1.00 87.62 294 THR A O 1
ATOM 2196 N N . ASP A 1 295 ? 1.420 17.154 -9.987 1.00 92.50 295 ASP A N 1
ATOM 2197 C CA . ASP A 1 295 ? 1.729 15.723 -9.889 1.00 92.50 295 ASP A CA 1
ATOM 2198 C C . ASP A 1 295 ? 3.030 15.370 -10.655 1.00 92.50 295 ASP A C 1
ATOM 2200 O O . ASP A 1 295 ? 3.710 16.243 -11.206 1.00 92.50 295 ASP A O 1
ATOM 2204 N N . PHE A 1 296 ? 3.400 14.085 -10.728 1.00 95.69 296 PHE A N 1
ATOM 2205 C CA . PHE A 1 296 ? 4.619 13.636 -11.425 1.00 95.69 296 PHE A CA 1
ATOM 2206 C C . PHE A 1 296 ? 4.658 13.967 -12.925 1.00 95.69 296 PHE A C 1
ATOM 2208 O O . PHE A 1 296 ? 5.735 14.050 -13.514 1.00 95.69 296 PHE A O 1
ATOM 2215 N N . SER A 1 297 ? 3.514 14.183 -13.573 1.00 93.88 297 SER A N 1
ATOM 2216 C CA . SER A 1 297 ? 3.460 14.490 -15.008 1.00 93.88 297 SER A CA 1
ATOM 2217 C C . SER A 1 297 ? 4.046 15.854 -15.374 1.00 93.88 297 SER A C 1
ATOM 2219 O O . SER A 1 297 ? 4.349 16.084 -16.541 1.00 93.88 297 SER A O 1
ATOM 2221 N N . VAL A 1 298 ? 4.221 16.746 -14.394 1.00 93.94 298 VAL A N 1
ATOM 2222 C CA . VAL A 1 298 ? 4.768 18.099 -14.589 1.00 93.94 298 VAL A CA 1
ATOM 2223 C C . VAL A 1 298 ? 6.147 18.274 -13.952 1.00 93.94 298 VAL A C 1
ATOM 2225 O O . VAL A 1 298 ? 6.705 19.371 -13.959 1.00 93.94 298 VAL A O 1
ATOM 2228 N N . TRP A 1 299 ? 6.723 17.193 -13.419 1.00 95.94 299 TRP A N 1
ATOM 2229 C CA . TRP A 1 299 ? 8.084 17.193 -12.897 1.00 95.94 299 TRP A CA 1
ATOM 2230 C C . TRP A 1 299 ? 9.115 17.360 -14.025 1.00 95.94 299 TRP A C 1
ATOM 2232 O O . TRP A 1 299 ? 9.113 16.568 -14.977 1.00 95.94 299 TRP A O 1
ATOM 2242 N N . PRO A 1 300 ? 10.035 18.334 -13.918 1.00 96.25 300 PRO A N 1
ATOM 2243 C CA . PRO A 1 300 ? 11.131 18.465 -14.863 1.00 96.25 300 PRO A CA 1
ATOM 2244 C C . PRO A 1 300 ? 12.173 17.363 -14.661 1.00 96.25 300 PRO A C 1
ATOM 2246 O O . PRO A 1 300 ? 12.364 16.865 -13.552 1.00 96.25 300 PRO A O 1
ATOM 2249 N N . ALA A 1 301 ? 12.882 17.019 -15.735 1.00 97.00 301 ALA A N 1
ATOM 2250 C CA . ALA A 1 301 ? 14.011 16.099 -15.657 1.00 97.00 301 ALA A CA 1
ATOM 2251 C C . ALA A 1 301 ? 15.197 16.786 -14.954 1.00 97.00 301 ALA A C 1
ATOM 2253 O O . ALA A 1 301 ? 15.605 17.872 -15.371 1.00 97.00 301 ALA A O 1
ATOM 2254 N N . ARG A 1 302 ? 15.755 16.167 -13.905 1.00 97.12 302 ARG A N 1
ATOM 2255 C CA . ARG A 1 302 ? 16.892 16.704 -13.126 1.00 97.12 302 ARG A CA 1
ATOM 2256 C C . ARG A 1 302 ? 18.013 15.676 -12.932 1.00 97.12 302 ARG A C 1
ATOM 2258 O O . ARG A 1 302 ? 17.808 14.483 -13.122 1.00 97.12 302 ARG A O 1
ATOM 2265 N N . GLY A 1 303 ? 19.194 16.136 -12.530 1.00 97.12 303 GLY A N 1
ATOM 2266 C CA . GLY A 1 303 ? 20.347 15.283 -12.230 1.00 97.12 303 GLY A CA 1
ATOM 2267 C C . GLY A 1 303 ? 21.503 15.429 -13.220 1.00 97.12 303 GLY A C 1
ATOM 2268 O O . GLY A 1 303 ? 21.372 16.023 -14.290 1.00 97.12 303 GLY A O 1
ATOM 2269 N N . SER A 1 304 ? 22.660 14.898 -12.837 1.00 95.69 304 SER A N 1
ATOM 2270 C CA . SER A 1 304 ? 23.930 15.063 -13.552 1.00 95.69 304 SER A CA 1
ATOM 2271 C C . SER A 1 304 ? 24.118 14.125 -14.751 1.00 95.69 304 SER A C 1
ATOM 2273 O O . SER A 1 304 ? 24.981 14.374 -15.589 1.00 95.69 304 SER A O 1
ATOM 2275 N N . ALA A 1 305 ? 23.315 13.063 -14.867 1.00 96.56 305 ALA A N 1
ATOM 2276 C CA . ALA A 1 305 ? 23.453 12.014 -15.881 1.00 96.56 305 ALA A CA 1
ATOM 2277 C C . ALA A 1 305 ? 22.284 11.985 -16.884 1.00 96.56 305 ALA A C 1
ATOM 2279 O O . ALA A 1 305 ? 22.004 10.953 -17.495 1.00 96.56 305 ALA A O 1
ATOM 2280 N N . LEU A 1 306 ? 21.597 13.116 -17.079 1.00 96.69 306 LEU A N 1
ATOM 2281 C CA . LEU A 1 306 ? 20.464 13.226 -18.009 1.00 96.69 306 LEU A CA 1
ATOM 2282 C C . LEU A 1 306 ? 20.823 12.863 -19.456 1.00 96.69 306 LEU A C 1
ATOM 2284 O O . LEU A 1 306 ? 19.961 12.387 -20.190 1.00 96.69 306 LEU A O 1
ATOM 2288 N N . ASP A 1 307 ? 22.073 13.065 -19.870 1.00 95.75 307 ASP A N 1
ATOM 2289 C CA . ASP A 1 307 ? 22.528 12.789 -21.238 1.00 95.75 307 ASP A CA 1
ATOM 2290 C C . ASP A 1 307 ? 23.377 11.508 -21.347 1.00 95.75 307 ASP A C 1
ATOM 2292 O O . ASP A 1 307 ? 23.861 11.166 -22.430 1.00 95.75 307 ASP A O 1
ATOM 2296 N N . ASP A 1 308 ? 23.507 10.740 -20.256 1.00 96.12 308 ASP A N 1
ATOM 2297 C CA . ASP A 1 308 ? 24.134 9.417 -20.285 1.00 96.12 308 ASP A CA 1
ATOM 2298 C C . ASP A 1 308 ? 23.192 8.396 -20.940 1.00 96.12 308 ASP A C 1
ATOM 2300 O O . ASP A 1 308 ? 22.462 7.631 -20.303 1.00 96.12 308 ASP A O 1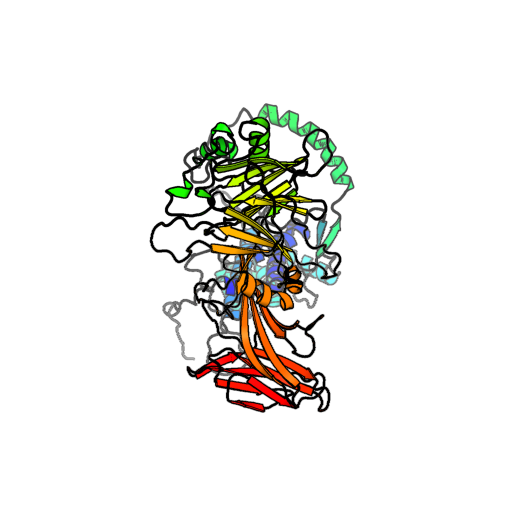
ATOM 2304 N N . THR A 1 309 ? 23.225 8.363 -22.271 1.00 94.69 309 THR A N 1
ATOM 2305 C CA . THR A 1 309 ? 22.428 7.415 -23.061 1.00 94.69 309 THR A CA 1
ATOM 2306 C C . THR A 1 309 ? 22.757 5.951 -22.758 1.00 94.69 309 THR A C 1
ATOM 2308 O O . THR A 1 309 ? 21.933 5.078 -23.032 1.00 94.69 309 THR A O 1
ATOM 2311 N N . GLY A 1 310 ? 23.940 5.652 -22.209 1.00 90.81 310 GLY A N 1
ATOM 2312 C CA . GLY A 1 310 ? 24.320 4.309 -21.790 1.00 90.81 310 GLY A CA 1
ATOM 2313 C C . GLY A 1 310 ? 23.530 3.872 -20.561 1.00 90.81 310 GLY A C 1
ATOM 2314 O O . GLY A 1 310 ? 22.905 2.810 -20.593 1.00 90.81 310 GLY A O 1
ATOM 2315 N N . LEU A 1 311 ? 23.526 4.706 -19.519 1.00 94.62 311 LEU A N 1
ATOM 2316 C CA . LEU A 1 311 ? 22.749 4.501 -18.295 1.00 94.62 311 LEU A CA 1
ATOM 2317 C C . LEU A 1 311 ? 21.248 4.418 -18.590 1.00 94.62 311 LEU A C 1
ATOM 2319 O O . LEU A 1 311 ? 20.593 3.453 -18.198 1.00 94.62 311 LEU A O 1
ATOM 2323 N N . LEU A 1 312 ? 20.714 5.372 -19.356 1.00 96.75 312 LEU A N 1
ATOM 2324 C CA . LEU A 1 312 ? 19.290 5.400 -19.705 1.00 96.75 312 LEU A CA 1
ATOM 2325 C C . LEU A 1 312 ? 18.864 4.154 -20.496 1.00 96.75 312 LEU A C 1
ATOM 2327 O O . LEU A 1 312 ? 17.809 3.579 -20.230 1.00 96.75 312 LEU A O 1
ATOM 2331 N N . ARG A 1 313 ? 19.700 3.683 -21.432 1.00 94.25 313 ARG A N 1
ATOM 2332 C CA . ARG A 1 313 ? 19.428 2.451 -22.189 1.00 94.25 313 ARG A CA 1
ATOM 2333 C C . ARG A 1 313 ? 19.418 1.218 -21.286 1.00 94.25 313 ARG A C 1
ATOM 2335 O O . ARG A 1 313 ? 18.563 0.357 -21.476 1.00 94.25 313 ARG A O 1
ATOM 2342 N N . ARG A 1 314 ? 20.338 1.125 -20.316 1.00 94.25 314 ARG A N 1
ATOM 2343 C CA . ARG A 1 314 ? 20.348 0.029 -19.329 1.00 94.25 314 ARG A CA 1
ATOM 2344 C C . ARG A 1 314 ? 19.086 0.047 -18.473 1.00 94.25 314 ARG A C 1
ATOM 2346 O O . ARG A 1 314 ? 18.425 -0.982 -18.386 1.00 94.25 314 ARG A O 1
ATOM 2353 N N . ALA A 1 315 ? 18.708 1.207 -17.938 1.00 96.19 315 ALA A N 1
ATOM 2354 C CA . ALA A 1 315 ? 17.501 1.360 -17.127 1.00 96.19 315 ALA A CA 1
ATOM 2355 C C . ALA A 1 315 ? 16.233 0.910 -17.880 1.00 96.19 315 ALA A C 1
ATOM 2357 O O . ALA A 1 315 ? 15.452 0.113 -17.361 1.00 96.19 315 ALA A O 1
ATOM 2358 N N . LEU A 1 316 ? 16.058 1.350 -19.134 1.00 95.12 316 LEU A N 1
ATOM 2359 C CA . LEU A 1 316 ? 14.924 0.946 -19.976 1.00 95.12 316 LEU A CA 1
ATOM 2360 C C . LEU A 1 316 ? 14.943 -0.551 -20.316 1.00 95.12 316 LEU A C 1
ATOM 2362 O O . LEU A 1 316 ? 13.899 -1.205 -20.286 1.00 95.12 316 LEU A O 1
ATOM 2366 N N . ALA A 1 317 ? 16.120 -1.111 -20.609 1.00 91.00 317 ALA A N 1
ATOM 2367 C CA . ALA A 1 317 ? 16.266 -2.538 -20.884 1.00 91.00 317 ALA A CA 1
ATOM 2368 C C . ALA A 1 317 ? 15.911 -3.394 -19.659 1.00 91.00 317 ALA A C 1
ATOM 2370 O O . ALA A 1 317 ? 15.166 -4.366 -19.792 1.00 91.00 317 ALA A O 1
ATOM 2371 N N . VAL A 1 318 ? 16.392 -3.005 -18.474 1.00 94.31 318 VAL A N 1
ATOM 2372 C CA . VAL A 1 318 ? 16.117 -3.691 -17.205 1.00 94.31 318 VAL A CA 1
ATOM 2373 C C . VAL A 1 318 ? 14.646 -3.586 -16.830 1.00 94.31 318 VAL A C 1
ATOM 2375 O O . VAL A 1 318 ? 14.054 -4.588 -16.445 1.00 94.31 318 VAL A O 1
ATOM 2378 N N . TRP A 1 319 ? 14.018 -2.422 -17.003 1.00 94.62 319 TRP A N 1
ATOM 2379 C CA . TRP A 1 319 ? 12.578 -2.297 -16.783 1.00 94.62 319 TRP A CA 1
ATOM 2380 C C . TRP A 1 319 ? 11.776 -3.203 -17.723 1.00 94.62 319 TRP A C 1
ATOM 2382 O O . TRP A 1 319 ? 10.834 -3.875 -17.306 1.00 94.62 319 TRP A O 1
ATOM 2392 N N . ALA A 1 320 ? 12.157 -3.269 -18.996 1.00 90.69 320 ALA A N 1
ATOM 2393 C CA . ALA A 1 320 ? 11.432 -4.086 -19.954 1.00 90.69 320 ALA A CA 1
ATOM 2394 C C . ALA A 1 320 ? 11.613 -5.592 -19.733 1.00 90.69 320 ALA A C 1
ATOM 2396 O O . ALA A 1 320 ? 10.676 -6.362 -19.964 1.00 90.69 320 ALA A O 1
ATOM 2397 N N . ARG A 1 321 ? 12.824 -6.016 -19.352 1.00 88.31 321 ARG A N 1
ATOM 2398 C CA . ARG A 1 321 ? 13.202 -7.416 -19.127 1.00 88.31 321 ARG A CA 1
ATOM 2399 C C . ARG A 1 321 ? 14.286 -7.492 -18.043 1.00 88.31 321 ARG A C 1
ATOM 2401 O O . ARG A 1 321 ? 15.470 -7.529 -18.387 1.00 88.31 321 ARG A O 1
ATOM 2408 N N . PRO A 1 322 ? 13.906 -7.529 -16.756 1.00 88.62 322 PRO A N 1
ATOM 2409 C CA . PRO A 1 322 ? 14.878 -7.652 -15.678 1.00 88.62 322 PRO A CA 1
ATOM 2410 C C . PRO A 1 322 ? 15.574 -9.016 -15.762 1.00 88.62 322 PRO A C 1
ATOM 2412 O O . PRO A 1 322 ? 14.927 -10.035 -16.014 1.00 88.62 322 PRO A O 1
ATOM 2415 N N . GLY A 1 323 ? 16.899 -9.025 -15.606 1.00 80.56 323 GLY A N 1
ATOM 2416 C CA . GLY A 1 323 ? 17.686 -10.258 -15.528 1.00 80.56 323 GLY A CA 1
ATOM 2417 C C . GLY A 1 323 ? 17.561 -10.931 -14.159 1.00 80.56 323 GLY A C 1
ATOM 2418 O O . GLY A 1 323 ? 17.092 -10.313 -13.209 1.00 80.56 323 GLY A O 1
ATOM 2419 N N . ASP A 1 324 ? 18.032 -12.174 -14.044 1.00 83.12 324 ASP A N 1
ATOM 2420 C CA . ASP A 1 324 ? 17.933 -12.964 -12.801 1.00 83.12 324 ASP A CA 1
ATOM 2421 C C . ASP A 1 324 ? 18.698 -12.344 -11.611 1.00 83.12 324 ASP A C 1
ATOM 2423 O O . ASP A 1 324 ? 18.390 -12.635 -10.459 1.00 83.12 324 ASP A O 1
ATOM 2427 N N . GLU A 1 325 ? 19.688 -11.489 -11.886 1.00 84.19 325 GLU A N 1
ATOM 2428 C CA . GLU A 1 325 ? 20.495 -10.773 -10.884 1.00 84.19 325 GLU A CA 1
ATOM 2429 C C . GLU A 1 325 ? 19.896 -9.411 -10.486 1.00 84.19 325 GLU A C 1
ATOM 2431 O O . GLU A 1 325 ? 20.432 -8.735 -9.611 1.00 84.19 325 GLU A O 1
ATOM 2436 N N . VAL A 1 326 ? 18.796 -8.986 -11.124 1.00 91.12 326 VAL A N 1
ATOM 2437 C CA . VAL A 1 326 ? 18.115 -7.726 -10.801 1.00 91.12 326 VAL A CA 1
ATOM 2438 C C . VAL A 1 326 ? 17.077 -7.973 -9.718 1.00 91.12 326 VAL A C 1
ATOM 2440 O O . VAL A 1 326 ? 16.126 -8.738 -9.902 1.00 91.12 326 VAL A O 1
ATOM 2443 N N . ARG A 1 327 ? 17.190 -7.247 -8.609 1.00 94.94 327 ARG A N 1
ATOM 2444 C CA . ARG A 1 327 ? 16.157 -7.238 -7.579 1.00 94.94 327 ARG A CA 1
ATOM 2445 C C . ARG A 1 327 ? 14.989 -6.379 -8.018 1.00 94.94 327 ARG A C 1
ATOM 2447 O O . ARG A 1 327 ? 15.089 -5.156 -8.060 1.00 94.94 327 ARG A O 1
ATOM 2454 N N . VAL A 1 328 ? 13.867 -7.025 -8.303 1.00 95.12 328 VAL A N 1
ATOM 2455 C CA . VAL A 1 328 ? 12.619 -6.336 -8.626 1.00 95.12 328 VAL A CA 1
ATOM 2456 C C . VAL A 1 328 ? 11.762 -6.223 -7.372 1.00 95.12 328 VAL A C 1
ATOM 2458 O O . VAL A 1 328 ? 11.446 -7.234 -6.742 1.00 95.12 328 VAL A O 1
ATOM 2461 N N . SER A 1 329 ? 11.358 -5.006 -7.027 1.00 95.25 329 SER A N 1
ATOM 2462 C CA . SER A 1 329 ? 10.370 -4.745 -5.983 1.00 95.25 329 SER A CA 1
ATOM 2463 C C . SER A 1 329 ? 9.189 -3.976 -6.568 1.00 95.25 329 SER A C 1
ATOM 2465 O O . SER A 1 329 ? 9.331 -3.237 -7.544 1.00 95.25 329 SER A O 1
ATOM 2467 N N . ALA A 1 330 ? 7.995 -4.187 -6.019 1.00 95.19 330 ALA A N 1
ATOM 2468 C CA . ALA A 1 330 ? 6.817 -3.470 -6.471 1.00 95.19 330 ALA A CA 1
ATOM 2469 C C . ALA A 1 330 ? 5.853 -3.205 -5.320 1.00 95.19 330 ALA A C 1
ATOM 2471 O O . ALA A 1 330 ? 5.488 -4.135 -4.596 1.00 95.19 330 ALA A O 1
ATOM 2472 N N . THR A 1 331 ? 5.387 -1.961 -5.206 1.00 93.12 331 THR A N 1
ATOM 2473 C CA . THR A 1 331 ? 4.273 -1.606 -4.324 1.00 93.12 331 THR A CA 1
ATOM 2474 C C . THR A 1 331 ? 3.070 -2.511 -4.644 1.00 93.12 331 THR A C 1
ATOM 2476 O O . THR A 1 331 ? 2.773 -2.725 -5.829 1.00 93.12 331 THR A O 1
ATOM 2479 N N . PRO A 1 332 ? 2.342 -3.058 -3.653 1.00 91.00 332 PRO A N 1
ATOM 2480 C CA . PRO A 1 332 ? 1.215 -3.953 -3.907 1.00 91.00 332 PRO A CA 1
ATOM 2481 C C . PRO A 1 332 ? 0.195 -3.402 -4.918 1.00 91.00 332 PRO A C 1
ATOM 2483 O O . PRO A 1 332 ? -0.250 -2.261 -4.829 1.00 91.00 332 PRO A O 1
ATOM 2486 N N . GLY A 1 333 ? -0.195 -4.232 -5.893 1.00 89.25 333 GLY A N 1
ATOM 2487 C CA . GLY A 1 333 ? -1.108 -3.859 -6.987 1.00 89.25 333 GLY A CA 1
ATOM 2488 C C . GLY A 1 333 ? -0.503 -2.985 -8.086 1.00 89.25 333 GLY A C 1
ATOM 2489 O O . GLY A 1 333 ? -1.252 -2.484 -8.929 1.00 89.25 333 GLY A O 1
ATOM 2490 N N . THR A 1 334 ? 0.819 -2.810 -8.101 1.00 93.62 334 THR A N 1
ATOM 2491 C CA . THR A 1 334 ? 1.553 -2.209 -9.222 1.00 93.62 334 THR A CA 1
ATOM 2492 C C . THR A 1 334 ? 1.793 -3.255 -10.303 1.00 93.62 334 THR A C 1
ATOM 2494 O O . THR A 1 334 ? 2.214 -4.376 -10.020 1.00 93.62 334 THR A O 1
ATOM 2497 N N . GLN A 1 335 ? 1.552 -2.901 -11.565 1.00 91.94 335 GLN A N 1
ATOM 2498 C CA . GLN A 1 335 ? 1.926 -3.773 -12.679 1.00 91.94 335 GLN A CA 1
ATOM 2499 C C . GLN A 1 335 ? 3.454 -3.803 -12.815 1.00 91.94 335 GLN A C 1
ATOM 2501 O O . GLN A 1 335 ? 4.081 -2.749 -12.864 1.00 91.94 335 GLN A O 1
ATOM 2506 N N . THR A 1 336 ? 4.052 -4.990 -12.927 1.00 93.25 336 THR A N 1
ATOM 2507 C CA . THR A 1 336 ? 5.511 -5.181 -13.087 1.00 93.25 336 THR A CA 1
ATOM 2508 C C . THR A 1 336 ? 5.946 -5.397 -14.536 1.00 93.25 336 THR A C 1
ATOM 2510 O O . THR A 1 336 ? 7.114 -5.648 -14.811 1.00 93.25 336 THR A O 1
ATOM 2513 N N . GLY A 1 337 ? 5.001 -5.312 -15.477 1.00 89.94 337 GLY A N 1
ATOM 2514 C CA . GLY A 1 337 ? 5.273 -5.455 -16.903 1.00 89.94 337 GLY A CA 1
ATOM 2515 C C . GLY A 1 337 ? 6.113 -4.309 -17.482 1.00 89.94 337 GLY A C 1
ATOM 2516 O O . GLY A 1 337 ? 6.308 -3.281 -16.818 1.00 89.94 337 GLY A O 1
ATOM 2517 N N . PRO A 1 338 ? 6.559 -4.466 -18.741 1.00 90.25 338 PRO A N 1
ATOM 2518 C CA . PRO A 1 338 ? 7.407 -3.493 -19.423 1.00 90.25 338 PRO A CA 1
ATOM 2519 C C . PRO A 1 338 ? 6.724 -2.117 -19.573 1.00 90.25 338 PRO A C 1
ATOM 2521 O O . PRO A 1 338 ? 5.512 -1.992 -19.341 1.00 90.25 338 PRO A O 1
ATOM 2524 N N . PRO A 1 339 ? 7.472 -1.064 -19.951 1.00 89.50 339 PRO A N 1
ATOM 2525 C CA . PRO A 1 339 ? 6.884 0.247 -20.207 1.00 89.50 339 PRO A CA 1
ATOM 2526 C C . PRO A 1 339 ? 5.838 0.174 -21.337 1.00 89.50 339 PRO A C 1
ATOM 2528 O O . PRO A 1 339 ? 6.128 -0.362 -22.399 1.00 89.50 339 PRO A O 1
ATOM 2531 N N . PRO A 1 340 ? 4.625 0.728 -21.172 1.00 88.31 340 PRO A N 1
ATOM 2532 C CA . PRO A 1 340 ? 3.597 0.678 -22.220 1.00 88.31 340 PRO A CA 1
ATOM 2533 C C . PRO A 1 340 ? 3.919 1.569 -23.437 1.00 88.31 340 PRO A C 1
ATOM 2535 O O . PRO A 1 340 ? 3.280 1.448 -24.480 1.00 88.31 340 PRO A O 1
ATOM 2538 N N . GLY A 1 341 ? 4.888 2.475 -23.303 1.00 90.62 341 GLY A N 1
ATOM 2539 C CA . GLY A 1 341 ? 5.319 3.448 -24.302 1.00 90.62 341 GLY A CA 1
ATOM 2540 C C . GLY A 1 341 ? 6.457 4.317 -23.747 1.00 90.62 341 GLY A C 1
ATOM 2541 O O . GLY A 1 341 ? 6.952 4.037 -22.652 1.00 90.62 341 GLY A O 1
ATOM 2542 N N . PRO A 1 342 ? 6.872 5.378 -24.461 1.00 94.06 342 PRO A N 1
ATOM 2543 C CA . PRO A 1 342 ? 7.937 6.261 -23.995 1.00 94.06 342 PRO A CA 1
ATOM 2544 C C . PRO A 1 342 ? 7.616 6.939 -22.652 1.00 94.06 342 PRO A C 1
ATOM 2546 O O . PRO A 1 342 ? 6.675 7.734 -22.522 1.00 94.06 342 PRO A O 1
ATOM 2549 N N . ALA A 1 343 ? 8.419 6.621 -21.639 1.00 96.38 343 ALA A N 1
ATOM 2550 C CA . ALA A 1 343 ? 8.277 7.165 -20.295 1.00 96.38 343 ALA A CA 1
ATOM 2551 C C . ALA A 1 343 ? 8.787 8.611 -20.201 1.00 96.38 343 ALA A C 1
ATOM 2553 O O . ALA A 1 343 ? 9.542 9.095 -21.046 1.00 96.38 343 ALA A O 1
ATOM 2554 N N . GLN A 1 344 ? 8.355 9.314 -19.162 1.00 97.38 344 GLN A N 1
ATOM 2555 C CA . GLN A 1 344 ? 8.916 10.595 -18.756 1.00 97.38 344 GLN A CA 1
ATOM 2556 C C . GLN A 1 344 ? 10.143 10.358 -17.876 1.00 97.38 344 GLN A C 1
ATOM 2558 O O . GLN A 1 344 ? 10.093 9.547 -16.953 1.00 97.38 344 GLN A O 1
ATOM 2563 N N . LEU A 1 345 ? 11.230 11.073 -18.156 1.00 98.38 345 LEU A N 1
ATOM 2564 C CA . LEU A 1 345 ? 12.421 11.100 -17.317 1.00 98.38 345 LEU A CA 1
ATOM 2565 C C . LEU A 1 345 ? 12.234 12.137 -16.209 1.00 98.38 345 LEU A C 1
ATOM 2567 O O . LEU A 1 345 ? 12.050 13.318 -16.499 1.00 98.38 345 LEU A O 1
ATOM 2571 N N . LEU A 1 346 ? 12.290 11.690 -14.956 1.00 98.25 346 LEU A N 1
ATOM 2572 C CA . LEU A 1 346 ? 12.218 12.558 -13.779 1.00 98.25 346 LEU A CA 1
ATOM 2573 C C . LEU A 1 346 ? 13.611 12.870 -13.235 1.00 98.25 346 LEU A C 1
ATOM 2575 O O . LEU A 1 346 ? 13.899 14.008 -12.866 1.00 98.25 346 LEU A O 1
ATOM 2579 N N . PHE A 1 347 ? 14.486 11.863 -13.205 1.00 98.56 347 PHE A N 1
ATOM 2580 C CA . PHE A 1 347 ? 15.842 12.014 -12.692 1.00 98.56 347 PHE A CA 1
ATOM 2581 C C . PHE A 1 347 ? 16.824 11.043 -13.329 1.00 98.56 347 PHE A C 1
ATOM 2583 O O . PHE A 1 347 ? 16.470 9.889 -13.559 1.00 98.56 347 PHE A O 1
ATOM 2590 N N . ALA A 1 348 ? 18.057 11.491 -13.557 1.00 98.38 348 ALA A N 1
ATOM 2591 C CA . ALA A 1 348 ? 19.199 10.615 -13.799 1.00 98.38 348 ALA A CA 1
ATOM 2592 C C . ALA A 1 348 ? 20.470 11.230 -13.204 1.00 98.38 348 ALA A C 1
ATOM 2594 O O . ALA A 1 348 ? 20.849 12.343 -13.570 1.00 98.38 348 ALA A O 1
ATOM 2595 N N . GLY A 1 349 ? 21.146 10.519 -12.304 1.00 97.12 349 GLY A N 1
ATOM 2596 C CA . GLY A 1 349 ? 22.352 11.023 -11.647 1.00 97.12 349 GLY A CA 1
ATOM 2597 C C . GLY A 1 349 ? 22.931 10.059 -10.618 1.00 97.12 349 GLY A C 1
ATOM 2598 O O . GLY A 1 349 ? 22.333 9.027 -10.314 1.00 97.12 349 GLY A O 1
ATOM 2599 N N . GLU A 1 350 ? 24.097 10.402 -10.077 1.00 95.25 350 GLU A N 1
ATOM 2600 C CA . GLU A 1 350 ? 24.718 9.664 -8.973 1.00 95.25 350 GLU A CA 1
ATOM 2601 C C . GLU A 1 350 ? 24.226 10.195 -7.620 1.00 95.25 350 GLU A C 1
ATOM 2603 O O . GLU A 1 350 ? 24.273 11.396 -7.365 1.00 95.25 350 GLU A O 1
ATOM 2608 N N . VAL A 1 351 ? 23.783 9.300 -6.734 1.00 93.62 351 VAL A N 1
ATOM 2609 C CA . VAL A 1 351 ? 23.360 9.626 -5.366 1.00 93.62 351 VAL A CA 1
ATOM 2610 C C . VAL A 1 351 ? 24.008 8.634 -4.410 1.00 93.62 351 VAL A C 1
ATOM 2612 O O . VAL A 1 351 ? 23.720 7.446 -4.462 1.00 93.62 351 VAL A O 1
ATOM 2615 N N . GLY A 1 352 ? 24.897 9.094 -3.528 1.00 86.62 352 GLY A N 1
ATOM 2616 C CA . GLY A 1 352 ? 25.491 8.229 -2.500 1.00 86.62 352 GLY A CA 1
ATOM 2617 C C . GLY A 1 352 ? 26.249 7.008 -3.049 1.00 86.62 352 GLY A C 1
ATOM 2618 O O . GLY A 1 352 ? 26.181 5.937 -2.453 1.00 86.62 352 GLY A O 1
ATOM 2619 N N . GLY A 1 353 ? 26.947 7.150 -4.183 1.00 88.00 353 GLY A N 1
ATOM 2620 C CA . GLY A 1 353 ? 27.752 6.080 -4.790 1.00 88.00 353 GLY A CA 1
ATOM 2621 C C . GLY A 1 353 ? 26.986 5.095 -5.682 1.00 88.00 353 GLY A C 1
ATOM 2622 O O . GLY A 1 353 ? 27.585 4.120 -6.146 1.00 88.00 353 GLY A O 1
ATOM 2623 N N . ILE A 1 354 ? 25.695 5.340 -5.932 1.00 93.12 354 ILE A N 1
ATOM 2624 C CA . ILE A 1 354 ? 24.867 4.589 -6.885 1.00 93.12 354 ILE A CA 1
ATOM 2625 C C . ILE A 1 354 ? 24.369 5.501 -8.012 1.00 93.12 354 ILE A C 1
ATOM 2627 O O . ILE A 1 354 ? 24.052 6.666 -7.782 1.00 93.12 354 ILE A O 1
ATOM 2631 N N . SER A 1 355 ? 24.278 4.971 -9.227 1.00 95.88 355 SER A N 1
ATOM 2632 C CA . SER A 1 355 ? 23.636 5.626 -10.367 1.00 95.88 355 SER A CA 1
ATOM 2633 C C . SER A 1 355 ? 22.144 5.328 -10.337 1.00 95.88 355 SER A C 1
ATOM 2635 O O . SER A 1 355 ? 21.747 4.165 -10.290 1.00 95.88 355 SER A O 1
ATOM 2637 N N . VAL A 1 356 ? 21.315 6.371 -10.351 1.00 98.00 356 VAL A N 1
ATOM 2638 C CA . VAL A 1 356 ? 19.859 6.271 -10.208 1.00 98.00 356 VAL A CA 1
ATOM 2639 C C . VAL A 1 356 ? 19.177 6.872 -11.427 1.00 98.00 356 VAL A C 1
ATOM 2641 O O . VAL A 1 356 ? 19.548 7.957 -11.872 1.00 98.00 356 VAL A O 1
ATOM 2644 N N . VAL A 1 357 ? 18.145 6.197 -11.933 1.00 98.69 357 VAL A N 1
ATOM 2645 C CA . VAL A 1 357 ? 17.221 6.729 -12.942 1.00 98.69 357 VAL A CA 1
ATOM 2646 C C . VAL A 1 357 ? 15.790 6.606 -12.422 1.00 98.69 357 VAL A C 1
ATOM 2648 O O . VAL A 1 357 ? 15.355 5.510 -12.069 1.00 98.69 357 VAL A O 1
ATOM 2651 N N . LEU A 1 358 ? 15.053 7.719 -12.390 1.00 98.69 358 LEU A N 1
ATOM 2652 C CA . LEU A 1 358 ? 13.621 7.752 -12.089 1.00 98.69 358 LEU A CA 1
ATOM 2653 C C . LEU A 1 358 ? 12.813 8.043 -13.351 1.00 98.69 358 LEU A C 1
ATOM 2655 O O . LEU A 1 358 ? 13.027 9.052 -14.030 1.00 98.69 358 LEU A O 1
ATOM 2659 N N . LEU A 1 359 ? 11.850 7.170 -13.625 1.00 98.56 359 LEU A N 1
ATOM 2660 C CA . LEU A 1 359 ? 10.957 7.231 -14.774 1.00 98.56 359 LEU A CA 1
ATOM 2661 C C . LEU A 1 359 ? 9.498 7.244 -14.314 1.00 98.56 359 LEU A C 1
ATOM 2663 O O . LEU A 1 359 ? 9.158 6.676 -13.278 1.00 98.56 359 LEU A O 1
ATOM 2667 N N . HIS A 1 360 ? 8.633 7.852 -15.120 1.00 97.62 360 HIS A N 1
ATOM 2668 C CA . HIS A 1 360 ? 7.189 7.873 -14.905 1.00 97.62 360 HIS A CA 1
ATOM 2669 C C . HIS A 1 360 ? 6.444 7.558 -16.208 1.00 97.62 360 HIS A C 1
ATOM 2671 O O . HIS A 1 360 ? 6.658 8.218 -17.227 1.00 97.62 360 HIS A O 1
ATOM 2677 N N . ASP A 1 361 ? 5.567 6.551 -16.209 1.00 94.25 361 ASP A N 1
ATOM 2678 C CA . ASP A 1 361 ? 4.775 6.186 -17.401 1.00 94.25 361 ASP A CA 1
ATOM 2679 C C . ASP A 1 361 ? 3.367 6.795 -17.442 1.00 94.25 361 ASP A C 1
ATOM 2681 O O . ASP A 1 361 ? 2.654 6.612 -18.429 1.00 94.25 361 ASP A O 1
ATOM 2685 N N . GLY A 1 362 ? 2.978 7.552 -16.415 1.00 91.12 362 GLY A N 1
ATOM 2686 C CA . GLY A 1 362 ? 1.628 8.094 -16.247 1.00 91.12 362 GLY A CA 1
ATOM 2687 C C . GLY A 1 362 ? 0.808 7.390 -15.164 1.00 91.12 362 GLY A C 1
ATOM 2688 O O . GLY A 1 362 ? -0.195 7.948 -14.732 1.00 91.12 362 GLY A O 1
ATOM 2689 N N . LEU A 1 363 ? 1.219 6.193 -14.730 1.00 90.62 363 LEU A N 1
ATOM 2690 C CA . LEU A 1 363 ? 0.562 5.420 -13.665 1.00 90.62 363 LEU A CA 1
ATOM 2691 C C . LEU A 1 363 ? 1.546 4.966 -12.578 1.00 90.62 363 LEU A C 1
ATOM 2693 O O . LEU A 1 363 ? 1.166 4.788 -11.420 1.00 90.62 363 LEU A O 1
ATOM 2697 N N . ARG A 1 364 ? 2.802 4.720 -12.961 1.00 95.50 364 ARG A N 1
ATOM 2698 C CA . ARG A 1 364 ? 3.845 4.134 -12.122 1.00 95.50 364 ARG A CA 1
ATOM 2699 C C . ARG A 1 364 ? 5.082 5.015 -12.103 1.00 95.50 364 ARG A C 1
ATOM 2701 O O . ARG A 1 364 ? 5.513 5.507 -13.149 1.00 95.50 364 ARG A O 1
ATOM 2708 N N . LEU A 1 365 ? 5.694 5.124 -10.931 1.00 97.75 365 LEU A N 1
ATOM 2709 C CA . LEU A 1 365 ? 7.102 5.463 -10.801 1.00 97.75 365 LEU A CA 1
ATOM 2710 C C . LEU A 1 365 ? 7.946 4.205 -10.954 1.00 97.75 365 LEU A C 1
ATOM 2712 O O . LEU A 1 365 ? 7.589 3.140 -10.449 1.00 97.75 365 LEU A O 1
ATOM 2716 N N . VAL A 1 366 ? 9.087 4.353 -11.614 1.00 98.25 366 VAL A N 1
ATOM 2717 C CA . VAL A 1 366 ? 10.088 3.301 -11.749 1.00 98.25 366 VAL A CA 1
ATOM 2718 C C . VAL A 1 366 ? 11.443 3.858 -11.360 1.00 98.25 366 VAL A C 1
ATOM 2720 O O . VAL A 1 366 ? 11.908 4.827 -11.961 1.00 98.25 366 VAL A O 1
ATOM 2723 N N . ARG A 1 367 ? 12.075 3.237 -10.364 1.00 98.31 367 ARG A N 1
ATOM 2724 C CA . ARG A 1 367 ? 13.437 3.543 -9.933 1.00 98.31 367 ARG A CA 1
ATOM 2725 C C . ARG A 1 367 ? 14.363 2.423 -10.365 1.00 98.31 367 ARG A C 1
ATOM 2727 O O . ARG A 1 367 ? 14.245 1.296 -9.897 1.00 98.31 367 ARG A O 1
ATOM 2734 N N . TYR A 1 368 ? 15.297 2.759 -11.238 1.00 98.12 368 TYR A N 1
ATOM 2735 C CA . TYR A 1 368 ? 16.454 1.932 -11.539 1.00 98.12 368 TYR A CA 1
ATOM 2736 C C . TYR A 1 368 ? 17.644 2.423 -10.720 1.00 98.12 368 TYR A C 1
ATOM 2738 O O . TYR A 1 368 ? 17.899 3.628 -10.687 1.00 98.12 368 TYR A O 1
ATOM 2746 N N . ALA A 1 369 ? 18.369 1.510 -10.082 1.00 96.44 369 ALA A N 1
ATOM 2747 C CA . ALA A 1 369 ? 19.587 1.827 -9.351 1.00 96.44 369 ALA A CA 1
ATOM 2748 C C . ALA A 1 369 ? 20.672 0.773 -9.602 1.00 96.44 369 ALA A C 1
ATOM 2750 O O . ALA A 1 369 ? 20.412 -0.423 -9.488 1.00 96.44 369 ALA A O 1
ATOM 2751 N N . GLU A 1 370 ? 21.891 1.220 -9.902 1.00 92.94 370 GLU A N 1
ATOM 2752 C CA . GLU A 1 370 ? 23.077 0.366 -10.036 1.00 92.94 370 GLU A CA 1
ATOM 2753 C C . GLU A 1 370 ? 24.277 0.976 -9.287 1.00 92.94 370 GLU A C 1
ATOM 2755 O O . GLU A 1 370 ? 24.364 2.201 -9.166 1.00 92.94 370 GLU A O 1
ATOM 2760 N N . PRO A 1 371 ? 25.222 0.170 -8.775 1.00 90.69 371 PRO A N 1
ATOM 2761 C CA . PRO A 1 371 ? 26.458 0.692 -8.197 1.00 90.69 371 PRO A CA 1
ATOM 2762 C C . PRO A 1 371 ? 27.260 1.512 -9.209 1.00 90.69 371 PRO A C 1
ATOM 2764 O O . PRO A 1 371 ? 27.414 1.113 -10.363 1.00 90.69 371 PRO A O 1
ATOM 2767 N N . THR A 1 372 ? 27.830 2.639 -8.779 1.00 85.38 372 THR A N 1
ATOM 2768 C CA . THR A 1 372 ? 28.706 3.429 -9.650 1.00 85.38 372 THR A CA 1
ATOM 2769 C C . THR A 1 372 ? 30.121 2.838 -9.672 1.00 85.38 372 THR A C 1
ATOM 2771 O O . THR A 1 372 ? 30.732 2.611 -8.620 1.00 85.38 372 THR A O 1
ATOM 2774 N N . GLY A 1 373 ? 30.686 2.667 -10.872 1.00 72.44 373 GLY A N 1
ATOM 2775 C CA . GLY A 1 373 ? 32.057 2.191 -11.091 1.00 72.44 373 GLY A CA 1
ATOM 2776 C C . GLY A 1 373 ? 32.206 0.670 -10.962 1.00 72.44 373 GLY A C 1
ATOM 2777 O O . GLY A 1 373 ? 31.270 -0.077 -11.208 1.00 72.44 373 GLY A O 1
ATOM 2778 N N . ALA A 1 374 ? 33.396 0.196 -10.582 1.00 60.03 374 ALA A N 1
ATOM 2779 C CA . ALA A 1 374 ? 33.683 -1.234 -10.380 1.00 60.03 374 ALA A CA 1
ATOM 2780 C C . ALA A 1 374 ? 33.280 -1.743 -8.979 1.00 60.03 374 ALA A C 1
ATOM 2782 O O . ALA A 1 374 ? 33.880 -2.687 -8.467 1.00 60.03 374 ALA A O 1
ATOM 2783 N N . ARG A 1 375 ? 32.331 -1.072 -8.316 1.00 62.28 375 ARG A N 1
ATOM 2784 C CA . ARG A 1 375 ? 31.863 -1.468 -6.984 1.00 62.28 375 ARG A CA 1
ATOM 2785 C C . ARG A 1 375 ? 30.904 -2.646 -7.112 1.00 62.28 375 ARG A C 1
ATOM 2787 O O . ARG A 1 375 ? 30.018 -2.635 -7.959 1.00 62.28 375 ARG A O 1
ATOM 2794 N N . GLU A 1 376 ? 31.078 -3.639 -6.250 1.00 66.12 376 GLU A N 1
ATOM 2795 C CA . GLU A 1 376 ? 30.102 -4.712 -6.088 1.00 66.12 376 GLU A CA 1
ATOM 2796 C C . GLU A 1 376 ? 28.829 -4.152 -5.442 1.00 66.12 376 GLU A C 1
ATOM 2798 O O . GLU A 1 376 ? 28.891 -3.339 -4.518 1.00 66.12 376 GLU A O 1
ATOM 2803 N N . GLY A 1 377 ? 27.670 -4.577 -5.933 1.00 71.19 377 GLY A N 1
ATOM 2804 C CA . GLY A 1 377 ? 26.378 -4.209 -5.373 1.00 71.19 377 GLY A CA 1
ATOM 2805 C C . GLY A 1 377 ? 25.227 -4.681 -6.254 1.00 71.19 377 GLY A C 1
ATOM 2806 O O . GLY A 1 377 ? 25.416 -5.039 -7.415 1.00 71.19 377 GLY A O 1
ATOM 2807 N N . GLU A 1 378 ? 24.036 -4.723 -5.672 1.00 85.12 378 GLU A N 1
ATOM 2808 C CA . GLU A 1 378 ? 22.833 -5.240 -6.321 1.00 85.12 378 GLU A CA 1
ATOM 2809 C C . GLU A 1 378 ? 22.234 -4.193 -7.274 1.00 85.12 378 GLU A C 1
ATOM 2811 O O . GLU A 1 378 ? 22.136 -3.013 -6.932 1.00 85.12 378 GLU A O 1
ATOM 2816 N N . VAL A 1 379 ? 21.822 -4.626 -8.469 1.00 91.81 379 VAL A N 1
ATOM 2817 C CA . VAL A 1 379 ? 21.022 -3.798 -9.380 1.00 91.81 379 VAL A CA 1
ATOM 2818 C C . VAL A 1 379 ? 19.562 -3.929 -8.974 1.00 91.81 379 VAL A C 1
ATOM 2820 O O . VAL A 1 379 ? 19.041 -5.040 -8.859 1.00 91.81 379 VAL A O 1
ATOM 2823 N N . VAL A 1 380 ? 18.891 -2.799 -8.772 1.00 95.31 380 VAL A N 1
ATOM 2824 C CA . VAL A 1 380 ? 17.522 -2.759 -8.254 1.00 95.31 380 VAL A CA 1
ATOM 2825 C C . VAL A 1 380 ? 16.592 -2.084 -9.256 1.00 95.31 380 VAL A C 1
ATOM 2827 O O . VAL A 1 380 ? 16.935 -1.070 -9.867 1.00 95.31 380 VAL A O 1
ATOM 2830 N N . LEU A 1 381 ? 15.398 -2.655 -9.398 1.00 97.31 381 LEU A N 1
ATOM 2831 C CA . LEU A 1 381 ? 14.271 -2.090 -10.122 1.00 97.31 381 LEU A CA 1
ATOM 2832 C C . LEU A 1 381 ? 13.061 -2.031 -9.184 1.00 97.31 381 LEU A C 1
ATOM 2834 O O . LEU A 1 381 ? 12.416 -3.047 -8.927 1.00 97.31 381 LEU A O 1
ATOM 2838 N N . ASP A 1 382 ? 12.733 -0.840 -8.702 1.00 97.44 382 ASP A N 1
ATOM 2839 C CA . ASP A 1 382 ? 11.567 -0.612 -7.851 1.00 97.44 382 ASP A CA 1
ATOM 2840 C C . ASP A 1 382 ? 10.430 -0.007 -8.683 1.00 97.44 382 ASP A C 1
ATOM 2842 O O . ASP A 1 382 ? 10.641 0.965 -9.412 1.00 97.44 382 ASP A O 1
ATOM 2846 N N . LEU A 1 383 ? 9.219 -0.555 -8.573 1.00 97.50 383 LEU A N 1
ATOM 2847 C CA . LEU A 1 383 ? 8.020 -0.019 -9.220 1.00 97.50 383 LEU A CA 1
ATOM 2848 C C . LEU A 1 383 ? 6.995 0.409 -8.171 1.00 97.50 383 LEU A C 1
ATOM 2850 O O . LEU A 1 383 ? 6.532 -0.413 -7.385 1.00 97.50 383 LEU A O 1
ATOM 2854 N N . ALA A 1 384 ? 6.571 1.668 -8.198 1.00 96.62 384 ALA A N 1
ATOM 2855 C CA . ALA A 1 384 ? 5.528 2.160 -7.305 1.00 96.62 384 ALA A CA 1
ATOM 2856 C C . ALA A 1 384 ? 4.327 2.676 -8.079 1.00 96.62 384 ALA A C 1
ATOM 2858 O O . ALA A 1 384 ? 4.450 3.421 -9.051 1.00 96.62 384 ALA A O 1
ATOM 2859 N N . ARG A 1 385 ? 3.148 2.278 -7.619 1.00 93.62 385 ARG A N 1
ATOM 2860 C CA . ARG A 1 385 ? 1.872 2.818 -8.061 1.00 93.62 385 ARG A CA 1
ATOM 2861 C C . ARG A 1 385 ? 1.715 4.244 -7.532 1.00 93.62 385 ARG A C 1
ATOM 2863 O O . ARG A 1 385 ? 1.894 4.457 -6.340 1.00 93.62 385 ARG A O 1
ATOM 2870 N N . VAL A 1 386 ? 1.387 5.187 -8.413 1.00 93.31 386 VAL A N 1
ATOM 2871 C CA . VAL A 1 386 ? 1.218 6.613 -8.074 1.00 93.31 386 VAL A CA 1
ATOM 2872 C C . VAL A 1 386 ? 0.043 7.258 -8.820 1.00 93.31 386 VAL A C 1
ATOM 2874 O O . VAL A 1 386 ? -0.026 8.479 -8.960 1.00 93.31 386 VAL A O 1
ATOM 2877 N N . ASP A 1 387 ? -0.882 6.458 -9.353 1.00 85.75 387 ASP A N 1
ATOM 2878 C CA . ASP A 1 387 ? -2.084 6.986 -9.993 1.00 85.75 387 ASP A CA 1
ATOM 2879 C C . ASP A 1 387 ? -2.923 7.785 -8.991 1.00 85.75 387 ASP A C 1
ATOM 2881 O O . ASP A 1 387 ? -3.136 7.378 -7.851 1.00 85.75 387 ASP A O 1
ATOM 2885 N N . GLY A 1 388 ? -3.379 8.959 -9.431 1.00 83.69 388 GLY A N 1
ATOM 2886 C CA . GLY A 1 388 ? -4.117 9.888 -8.579 1.00 83.69 388 GLY A CA 1
ATOM 2887 C C . GLY A 1 388 ? -3.257 10.633 -7.553 1.00 83.69 388 GLY A C 1
ATOM 2888 O O . GLY A 1 388 ? -3.824 11.275 -6.674 1.00 83.69 388 GLY A O 1
ATOM 2889 N N . ALA A 1 389 ? -1.921 10.575 -7.642 1.00 90.56 389 ALA A N 1
ATOM 2890 C CA . ALA A 1 389 ? -1.054 11.407 -6.812 1.00 90.56 389 ALA A CA 1
ATOM 2891 C C . ALA A 1 389 ? -1.342 12.897 -7.064 1.00 90.56 389 ALA A C 1
ATOM 2893 O O . ALA A 1 389 ? -1.189 13.375 -8.186 1.00 90.56 389 ALA A O 1
ATOM 2894 N N . GLY A 1 390 ? -1.768 13.604 -6.017 1.00 88.44 390 GLY A N 1
ATOM 2895 C CA . GLY A 1 390 ? -1.873 15.063 -5.989 1.00 88.44 390 GLY A CA 1
ATOM 2896 C C . GLY A 1 390 ? -0.586 15.716 -5.489 1.00 88.44 390 GLY A C 1
ATOM 2897 O O . GLY A 1 390 ? 0.480 15.092 -5.478 1.00 88.44 390 GLY A O 1
ATOM 2898 N N . LEU A 1 391 ? -0.698 16.954 -5.007 1.00 89.00 391 LEU A N 1
ATOM 2899 C CA . LEU A 1 391 ? 0.447 17.754 -4.570 1.00 89.00 391 LEU A CA 1
ATOM 2900 C C . LEU A 1 391 ? 1.200 17.039 -3.447 1.00 89.00 391 LEU A C 1
ATOM 2902 O O . LEU A 1 391 ? 2.420 16.889 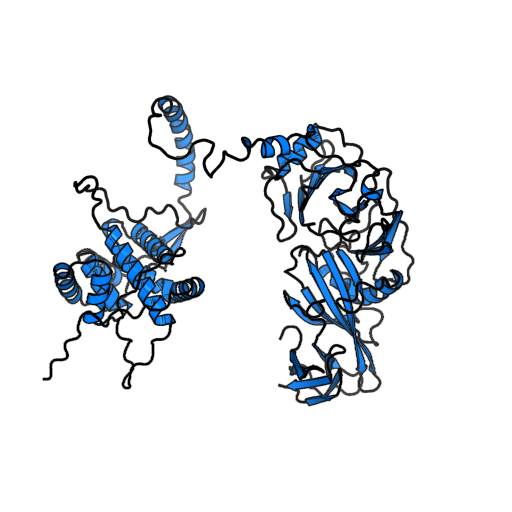-3.514 1.00 89.00 391 LEU A O 1
ATOM 2906 N N . SER A 1 392 ? 0.476 16.539 -2.444 1.00 88.69 392 SER A N 1
ATOM 2907 C CA . SER A 1 392 ? 1.061 15.868 -1.277 1.00 88.69 392 SER A CA 1
ATOM 2908 C C . SER A 1 392 ? 1.773 14.560 -1.648 1.00 88.69 392 SER A C 1
ATOM 2910 O O . SER A 1 392 ? 2.950 14.374 -1.337 1.00 88.69 392 SER A O 1
ATOM 2912 N N . GLY A 1 393 ? 1.085 13.681 -2.381 1.00 90.94 393 GLY A N 1
ATOM 2913 C CA . GLY A 1 393 ? 1.603 12.375 -2.801 1.00 90.94 393 GLY A CA 1
ATOM 2914 C C . GLY A 1 393 ? 2.733 12.447 -3.832 1.00 90.94 393 GLY A C 1
ATOM 2915 O O . GLY A 1 393 ? 3.505 11.499 -3.953 1.00 90.94 393 GLY A O 1
ATOM 2916 N N . ALA A 1 394 ? 2.856 13.566 -4.552 1.00 94.81 394 ALA A N 1
ATOM 2917 C CA . ALA A 1 394 ? 3.909 13.793 -5.536 1.00 94.81 394 ALA A CA 1
ATOM 2918 C C . ALA A 1 394 ? 5.004 14.760 -5.063 1.00 94.81 394 ALA A C 1
ATOM 2920 O O . ALA A 1 394 ? 5.737 15.271 -5.902 1.00 94.81 394 ALA A O 1
ATOM 2921 N N . SER A 1 395 ? 5.124 15.041 -3.758 1.00 95.56 395 SER A N 1
ATOM 2922 C CA . SER A 1 395 ? 6.103 16.010 -3.232 1.00 95.56 395 SER A CA 1
ATOM 2923 C C . SER A 1 395 ? 7.505 15.439 -2.980 1.00 95.56 395 SER A C 1
ATOM 2925 O O . SER A 1 395 ? 8.471 16.201 -2.949 1.00 95.56 395 SER A O 1
ATOM 2927 N N . ALA A 1 396 ? 7.652 14.119 -2.836 1.00 97.50 396 ALA A N 1
ATOM 2928 C CA . ALA A 1 396 ? 8.946 13.478 -2.598 1.00 97.50 396 ALA A CA 1
ATOM 2929 C C . ALA A 1 396 ? 8.991 12.037 -3.125 1.00 97.50 396 ALA A C 1
ATOM 2931 O O . ALA A 1 396 ? 8.000 11.311 -3.065 1.00 97.50 396 ALA A O 1
ATOM 2932 N N . VAL A 1 397 ? 10.162 11.611 -3.606 1.00 98.06 397 VAL A N 1
ATOM 2933 C CA . VAL A 1 397 ? 10.419 10.238 -4.075 1.00 98.06 397 VAL A CA 1
ATOM 2934 C C . VAL A 1 397 ? 11.761 9.756 -3.553 1.00 98.06 397 VAL A C 1
ATOM 2936 O O . VAL A 1 397 ? 12.764 10.444 -3.701 1.00 98.06 397 VAL A O 1
ATOM 2939 N N . VAL A 1 398 ? 11.808 8.555 -2.989 1.00 96.94 398 VAL A N 1
ATOM 2940 C CA . VAL A 1 398 ? 13.047 7.913 -2.546 1.00 96.94 398 VAL A CA 1
ATOM 2941 C C . VAL A 1 398 ? 13.961 7.660 -3.746 1.00 96.94 398 VAL A C 1
ATOM 2943 O O . VAL A 1 398 ? 13.613 6.923 -4.668 1.00 96.94 398 VAL A O 1
ATOM 2946 N N . VAL A 1 399 ? 15.162 8.241 -3.719 1.00 96.56 399 VAL A N 1
ATOM 2947 C CA . VAL A 1 399 ? 16.215 7.998 -4.721 1.00 96.56 399 VAL A CA 1
ATOM 2948 C C . VAL A 1 399 ? 17.306 7.074 -4.217 1.00 96.56 399 VAL A C 1
ATOM 2950 O O . VAL A 1 399 ? 17.922 6.381 -5.020 1.00 96.56 399 VAL A O 1
ATOM 2953 N N . GLN A 1 400 ? 17.525 7.009 -2.906 1.00 93.56 400 GLN A N 1
ATOM 2954 C CA . GLN A 1 400 ? 18.513 6.132 -2.289 1.00 93.56 400 GLN A CA 1
ATOM 2955 C C . GLN A 1 400 ? 18.002 5.685 -0.922 1.00 93.56 400 GLN A C 1
ATOM 2957 O O . GLN A 1 400 ? 17.529 6.506 -0.139 1.00 93.56 400 GLN A O 1
ATOM 2962 N N . ARG A 1 401 ? 18.170 4.395 -0.630 1.00 90.88 401 ARG A N 1
ATOM 2963 C CA . ARG A 1 401 ? 18.067 3.829 0.714 1.00 90.88 401 ARG A CA 1
ATOM 2964 C C . ARG A 1 401 ? 19.297 2.958 0.955 1.00 90.88 401 ARG A C 1
ATOM 2966 O O . ARG A 1 401 ? 19.574 2.074 0.147 1.00 90.88 401 ARG A O 1
ATOM 2973 N N . GLY A 1 402 ? 20.049 3.235 2.015 1.00 83.44 402 GLY A N 1
ATOM 2974 C CA . GLY A 1 402 ? 21.288 2.524 2.337 1.00 83.44 402 GLY A CA 1
ATOM 2975 C C . GLY A 1 402 ? 21.937 3.049 3.615 1.00 83.44 402 GLY A C 1
ATOM 2976 O O . GLY A 1 402 ? 21.752 4.211 3.968 1.00 83.44 402 GLY A O 1
ATOM 2977 N N . ASP A 1 403 ? 22.662 2.185 4.329 1.00 79.75 403 ASP A N 1
ATOM 2978 C CA . ASP A 1 403 ? 23.394 2.522 5.562 1.00 79.75 403 ASP A CA 1
ATOM 2979 C C . ASP A 1 403 ? 22.542 3.212 6.645 1.00 79.75 403 ASP A C 1
ATOM 2981 O O . ASP A 1 403 ? 23.014 4.089 7.367 1.00 79.75 403 ASP A O 1
ATOM 2985 N N . GLY A 1 404 ? 21.256 2.850 6.736 1.00 84.25 404 GLY A N 1
ATOM 2986 C CA . GLY A 1 404 ? 20.311 3.469 7.670 1.00 84.25 404 GLY A CA 1
ATOM 2987 C C . GLY A 1 404 ? 19.928 4.909 7.314 1.00 84.25 404 GLY A C 1
ATOM 2988 O O . GLY A 1 404 ? 19.527 5.664 8.195 1.00 84.25 404 GLY A O 1
ATOM 2989 N N . ASN A 1 405 ? 20.086 5.312 6.051 1.00 90.00 405 ASN A N 1
ATOM 2990 C CA . ASN A 1 405 ?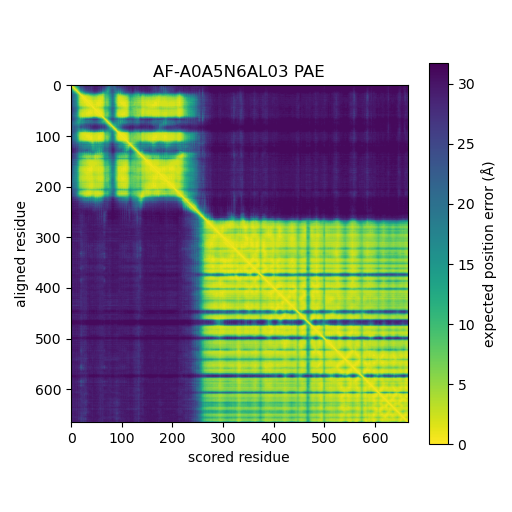 19.695 6.624 5.557 1.00 90.00 405 ASN A CA 1
ATOM 2991 C C . ASN A 1 405 ? 18.828 6.514 4.298 1.00 90.00 405 ASN A C 1
ATOM 2993 O O . ASN A 1 405 ? 19.060 5.664 3.432 1.00 90.00 405 ASN A O 1
ATOM 2997 N N . THR A 1 406 ? 17.889 7.445 4.167 1.00 94.31 406 THR A N 1
ATOM 2998 C CA . THR A 1 406 ? 17.055 7.645 2.981 1.00 94.31 406 THR A CA 1
ATOM 2999 C C . THR A 1 406 ? 17.333 9.032 2.396 1.00 94.31 406 THR A C 1
ATOM 3001 O O . THR A 1 406 ? 17.494 10.006 3.130 1.00 94.31 406 THR A O 1
ATOM 3004 N N . ARG A 1 407 ? 17.405 9.139 1.066 1.00 96.62 407 ARG A N 1
ATOM 3005 C CA . ARG A 1 407 ? 17.425 10.421 0.339 1.00 96.62 407 ARG A CA 1
ATOM 3006 C C . ARG A 1 407 ? 16.241 10.513 -0.593 1.00 96.62 407 ARG A C 1
ATOM 3008 O O . ARG A 1 407 ? 15.873 9.520 -1.227 1.00 96.62 407 ARG A O 1
ATOM 3015 N N . TYR A 1 408 ? 15.716 11.722 -0.722 1.00 98.06 408 TYR A N 1
ATOM 3016 C CA . TYR A 1 408 ? 14.542 12.013 -1.525 1.00 98.06 408 TYR A CA 1
ATOM 3017 C C . TYR A 1 408 ? 14.886 12.966 -2.657 1.00 98.06 408 TYR A C 1
ATOM 3019 O O . TYR A 1 408 ? 15.595 13.940 -2.450 1.00 98.06 408 TYR A O 1
ATOM 3027 N N . LEU A 1 409 ? 14.338 12.720 -3.838 1.00 98.50 409 LEU A N 1
ATOM 3028 C CA . LEU A 1 409 ? 14.149 13.756 -4.837 1.00 98.50 409 LEU A CA 1
ATOM 3029 C C . LEU A 1 409 ? 12.863 14.505 -4.503 1.00 98.50 409 LEU A C 1
ATOM 3031 O O . LEU A 1 409 ? 11.791 13.898 -4.454 1.00 98.50 409 LEU A O 1
ATOM 3035 N N . LEU A 1 410 ? 12.979 15.807 -4.272 1.00 98.19 410 LEU A N 1
ATOM 3036 C CA . LEU A 1 410 ? 11.864 16.670 -3.903 1.00 98.19 410 LEU A CA 1
ATOM 3037 C C . LEU A 1 410 ? 11.216 17.292 -5.141 1.00 98.19 410 LEU A C 1
ATOM 3039 O O . LEU A 1 410 ? 11.861 17.534 -6.168 1.00 98.19 410 LEU A O 1
ATOM 3043 N N . ALA A 1 411 ? 9.914 17.538 -5.069 1.00 96.56 411 ALA A N 1
ATOM 3044 C CA . ALA A 1 411 ? 9.172 18.151 -6.159 1.00 96.56 411 ALA A CA 1
ATOM 3045 C C . ALA A 1 411 ? 9.611 19.603 -6.411 1.00 96.56 411 ALA A C 1
ATOM 3047 O O . ALA A 1 411 ? 10.085 20.277 -5.502 1.00 96.56 411 ALA A O 1
ATOM 3048 N N . PRO A 1 412 ? 9.453 20.125 -7.641 1.00 94.31 412 PRO A N 1
ATOM 3049 C CA . PRO A 1 412 ? 9.888 21.486 -7.972 1.00 94.31 412 PRO A CA 1
ATOM 3050 C C . PRO A 1 412 ? 9.115 22.608 -7.252 1.00 94.31 412 PRO A C 1
ATOM 3052 O O . PRO A 1 412 ? 9.572 23.746 -7.275 1.00 94.31 412 PRO A O 1
ATOM 3055 N N . TRP A 1 413 ? 7.962 22.305 -6.652 1.00 92.06 413 TRP A N 1
ATOM 3056 C CA . TRP A 1 413 ? 7.167 23.239 -5.847 1.00 92.06 413 TRP A CA 1
ATOM 3057 C C . TRP A 1 413 ? 7.497 23.183 -4.349 1.00 92.06 413 TRP A C 1
ATOM 3059 O O . TRP A 1 413 ? 6.903 23.920 -3.569 1.00 92.06 413 TRP A O 1
ATOM 3069 N N . VAL A 1 414 ? 8.401 22.298 -3.920 1.00 95.00 414 VAL A N 1
ATOM 3070 C CA . VAL A 1 414 ? 8.858 22.252 -2.527 1.00 95.00 414 VAL A CA 1
ATOM 3071 C C . VAL A 1 414 ? 9.866 23.375 -2.313 1.00 95.00 414 VAL A C 1
ATOM 3073 O O . VAL A 1 414 ? 10.885 23.433 -3.001 1.00 95.00 414 VAL A O 1
ATOM 3076 N N . THR A 1 415 ? 9.571 24.267 -1.373 1.00 93.38 415 THR A N 1
ATOM 3077 C CA . THR A 1 415 ? 10.392 25.443 -1.056 1.00 93.38 415 THR A CA 1
ATOM 3078 C C . THR A 1 415 ? 11.285 25.233 0.154 1.00 93.38 415 THR A C 1
ATOM 3080 O O . THR A 1 415 ? 12.373 25.800 0.209 1.00 93.38 415 THR A O 1
ATOM 3083 N N . GLU A 1 416 ? 10.869 24.384 1.091 1.00 94.88 416 GLU A N 1
ATOM 3084 C CA . GLU A 1 416 ? 11.632 24.062 2.296 1.00 94.88 416 GLU A CA 1
ATOM 3085 C C . GLU A 1 416 ? 11.563 22.562 2.588 1.00 94.88 416 GLU A C 1
ATOM 3087 O O . GLU A 1 416 ? 10.541 21.911 2.349 1.00 94.88 416 GLU A O 1
ATOM 3092 N N . ALA A 1 417 ? 12.651 22.021 3.137 1.00 97.19 417 ALA A N 1
ATOM 3093 C CA . ALA A 1 417 ? 12.740 20.644 3.594 1.00 97.19 417 ALA A CA 1
ATOM 3094 C C . ALA A 1 417 ? 13.428 20.586 4.959 1.00 97.19 417 ALA A C 1
ATOM 3096 O O . ALA A 1 417 ? 14.460 21.218 5.185 1.00 97.19 417 ALA A O 1
ATOM 3097 N N . ALA A 1 418 ? 12.863 19.803 5.867 1.00 96.38 418 ALA A N 1
ATOM 3098 C CA . ALA A 1 418 ? 13.374 19.611 7.210 1.00 96.38 418 ALA A CA 1
ATOM 3099 C C . ALA A 1 418 ? 13.123 18.178 7.696 1.00 96.38 418 ALA A C 1
ATOM 3101 O O . ALA A 1 418 ? 12.240 17.474 7.203 1.00 96.38 418 ALA A O 1
ATOM 3102 N N . SER A 1 419 ? 13.898 17.743 8.682 1.00 95.06 419 SER A N 1
ATOM 3103 C CA . SER A 1 419 ? 13.693 16.502 9.417 1.00 95.06 419 SER A CA 1
ATOM 3104 C C . SER A 1 419 ? 13.079 16.785 10.785 1.00 95.06 419 SER A C 1
ATOM 3106 O O . SER A 1 419 ? 13.431 17.742 11.477 1.00 95.06 419 SER A O 1
ATOM 3108 N N . ALA A 1 420 ? 12.138 15.944 11.183 1.00 93.44 420 ALA A N 1
ATOM 3109 C CA . ALA A 1 420 ? 11.484 15.999 12.477 1.00 93.44 420 ALA A CA 1
ATOM 3110 C C . ALA A 1 420 ? 11.501 14.610 13.110 1.00 93.44 420 ALA A C 1
ATOM 3112 O O . ALA A 1 420 ? 11.220 13.633 12.430 1.00 93.44 420 ALA A O 1
ATOM 3113 N N . ASP A 1 421 ? 11.775 14.524 14.407 1.00 93.25 421 ASP A N 1
ATOM 3114 C CA . ASP A 1 421 ? 11.512 13.305 15.173 1.00 93.25 421 ASP A CA 1
ATOM 3115 C C . ASP A 1 421 ? 10.107 13.408 15.779 1.00 93.25 421 ASP A C 1
ATOM 3117 O O . ASP A 1 421 ? 9.761 14.418 16.413 1.00 93.25 421 ASP A O 1
ATOM 3121 N N . LEU A 1 422 ? 9.276 12.399 15.514 1.00 92.31 422 LEU A N 1
ATOM 3122 C CA . LEU A 1 422 ? 7.904 12.338 16.004 1.00 92.31 422 LEU A CA 1
ATOM 3123 C C . LEU A 1 422 ? 7.847 12.029 17.500 1.00 92.31 422 LEU A C 1
ATOM 3125 O O . LEU A 1 422 ? 6.904 12.477 18.138 1.00 92.31 422 LEU A O 1
ATOM 3129 N N . LEU A 1 423 ? 8.852 11.357 18.075 1.00 90.31 423 LEU A N 1
ATOM 3130 C CA . LEU A 1 423 ? 8.880 11.062 19.516 1.00 90.31 423 LEU A CA 1
ATOM 3131 C C . LEU A 1 423 ? 9.125 12.308 20.378 1.00 90.31 423 LEU A C 1
ATOM 3133 O O . LEU A 1 423 ? 8.793 12.330 21.557 1.00 90.31 423 LEU A O 1
ATOM 3137 N N . VAL A 1 424 ? 9.663 13.377 19.787 1.00 90.88 424 VAL A N 1
ATOM 3138 C CA . VAL A 1 424 ? 9.871 14.673 20.449 1.00 90.88 424 VAL A CA 1
ATOM 3139 C C . VAL A 1 424 ? 9.187 15.793 19.658 1.00 90.88 424 VAL A C 1
ATOM 3141 O O . VAL A 1 424 ? 9.857 16.649 19.068 1.00 90.88 424 VAL A O 1
ATOM 3144 N N . PRO A 1 425 ? 7.840 15.828 19.627 1.00 89.88 425 PRO A N 1
ATOM 3145 C CA . PRO A 1 425 ? 7.091 16.711 18.733 1.00 89.88 425 PRO A CA 1
ATOM 3146 C C . PRO A 1 425 ? 7.351 18.204 18.986 1.00 89.88 425 PRO A C 1
ATOM 3148 O O . PRO A 1 425 ? 7.339 18.990 18.038 1.00 89.88 425 PRO A O 1
ATOM 3151 N N . GLY A 1 426 ? 7.682 18.588 20.226 1.00 88.38 426 GLY A N 1
ATOM 3152 C CA . GLY A 1 426 ? 8.041 19.962 20.596 1.00 88.38 426 GLY A CA 1
ATOM 3153 C C . GLY A 1 426 ? 9.438 20.415 20.146 1.00 88.38 426 GLY A C 1
ATOM 3154 O O . GLY A 1 426 ? 9.745 21.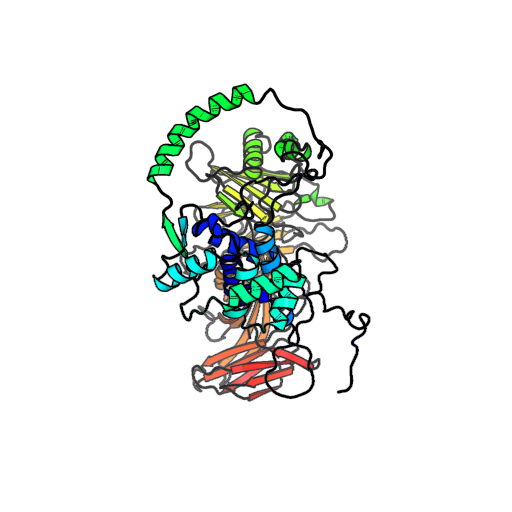606 20.210 1.00 88.38 426 GLY A O 1
ATOM 3155 N N . ARG A 1 427 ? 10.307 19.505 19.677 1.00 92.06 427 ARG A N 1
ATOM 3156 C CA . ARG A 1 427 ? 11.624 19.878 19.140 1.00 92.06 427 ARG A CA 1
ATOM 3157 C C . ARG A 1 427 ? 11.454 20.492 17.741 1.00 92.06 427 ARG A C 1
ATOM 3159 O O . ARG A 1 427 ? 10.868 19.832 16.875 1.00 92.06 427 ARG A O 1
ATOM 3166 N N . PRO A 1 428 ? 11.995 21.697 17.470 1.00 91.25 428 PRO A N 1
ATOM 3167 C CA . PRO A 1 428 ? 11.975 22.282 16.130 1.00 91.25 428 PRO A CA 1
ATOM 3168 C C . PRO A 1 428 ? 12.552 21.326 15.082 1.00 91.25 428 PRO A C 1
ATOM 3170 O O . PRO A 1 428 ? 13.504 20.598 15.365 1.00 91.25 428 PRO A O 1
ATOM 3173 N N . ALA A 1 429 ? 11.960 21.316 13.886 1.00 92.75 429 ALA A N 1
ATOM 3174 C CA . ALA A 1 429 ? 12.480 20.522 12.778 1.00 92.75 429 ALA A CA 1
ATOM 3175 C C . ALA A 1 429 ? 13.859 21.061 12.354 1.00 92.75 429 ALA A C 1
ATOM 3177 O O . ALA A 1 429 ? 14.069 22.275 12.332 1.00 92.75 429 ALA A O 1
ATOM 3178 N N . ALA A 1 430 ? 14.796 20.167 12.046 1.00 94.75 430 ALA A N 1
ATOM 3179 C CA . ALA A 1 430 ? 16.133 20.528 11.593 1.00 94.75 430 ALA A CA 1
ATOM 3180 C C . ALA A 1 430 ? 16.147 20.659 10.069 1.00 94.75 430 ALA A C 1
ATOM 3182 O O . ALA A 1 430 ? 15.614 19.799 9.376 1.00 94.75 430 ALA A O 1
ATOM 3183 N N . GLU A 1 431 ? 16.755 21.718 9.540 1.00 96.56 431 GLU A N 1
ATOM 3184 C CA . GLU A 1 431 ? 16.859 21.926 8.094 1.00 96.56 431 GLU A CA 1
ATOM 3185 C C . GLU A 1 431 ? 17.530 20.725 7.410 1.00 96.56 431 GLU A C 1
ATOM 3187 O O . GLU A 1 431 ? 18.583 20.246 7.842 1.00 96.56 431 GLU A O 1
ATOM 3192 N N . LEU A 1 432 ? 16.904 20.234 6.341 1.00 96.69 432 LEU A N 1
ATOM 3193 C CA . LEU A 1 432 ? 17.421 19.149 5.524 1.00 96.69 432 LEU A CA 1
ATOM 3194 C C . LEU A 1 432 ? 17.975 19.767 4.234 1.00 96.69 432 LEU A C 1
ATOM 3196 O O . LEU A 1 432 ? 17.187 20.224 3.407 1.00 96.69 432 LEU A O 1
ATOM 3200 N N . PRO A 1 433 ? 19.306 19.794 4.034 1.00 96.56 433 PRO A N 1
ATOM 3201 C CA . PRO A 1 433 ? 19.891 20.441 2.866 1.00 96.56 433 PRO A CA 1
ATOM 3202 C C . PRO A 1 433 ? 19.403 19.771 1.582 1.00 96.56 433 PRO A C 1
ATOM 3204 O O . PRO A 1 433 ? 19.215 18.557 1.548 1.00 96.56 433 PRO A O 1
ATOM 3207 N N . VAL A 1 434 ? 19.233 20.551 0.519 1.00 97.81 434 VAL A N 1
ATOM 3208 C CA . VAL A 1 434 ? 18.819 20.069 -0.804 1.00 97.81 434 VAL A CA 1
ATOM 3209 C C . VAL A 1 434 ? 19.855 20.524 -1.822 1.00 97.81 434 VAL A C 1
ATOM 3211 O O . VAL A 1 434 ? 20.271 21.682 -1.809 1.00 97.81 434 VAL A O 1
ATOM 3214 N N . ASP A 1 435 ? 20.316 19.609 -2.670 1.00 97.06 435 ASP A N 1
ATOM 3215 C CA . ASP A 1 435 ? 21.304 19.922 -3.698 1.00 97.06 435 ASP A CA 1
ATOM 3216 C C . ASP A 1 435 ? 20.694 20.640 -4.915 1.00 97.06 435 ASP A C 1
ATOM 3218 O O . ASP A 1 435 ? 19.481 20.829 -5.036 1.00 97.06 435 ASP A O 1
ATOM 3222 N N . GLU A 1 436 ? 21.551 21.033 -5.859 1.00 95.56 436 GLU A N 1
ATOM 3223 C CA . GLU A 1 436 ? 21.143 21.733 -7.083 1.00 95.56 436 GLU A CA 1
ATOM 3224 C C . GLU A 1 436 ? 20.220 20.912 -8.005 1.00 95.56 436 GLU A C 1
ATOM 3226 O O . GLU A 1 436 ? 19.586 21.461 -8.909 1.00 95.56 436 GLU A O 1
ATOM 3231 N N . HIS A 1 437 ? 20.125 19.598 -7.795 1.00 96.19 437 HIS A N 1
ATOM 3232 C CA . HIS A 1 437 ? 19.259 18.697 -8.547 1.00 96.19 437 HIS A CA 1
ATOM 3233 C C . HIS A 1 437 ? 17.946 18.380 -7.814 1.00 96.19 437 HIS A C 1
ATOM 3235 O O . HIS A 1 437 ? 17.102 17.665 -8.365 1.00 96.19 437 HIS A O 1
ATOM 3241 N N . GLY A 1 438 ? 17.739 18.939 -6.618 1.00 96.81 438 GLY A N 1
ATOM 3242 C CA . GLY A 1 438 ? 16.553 18.718 -5.796 1.00 96.81 438 GLY A CA 1
ATOM 3243 C C . GLY A 1 438 ? 16.630 17.463 -4.925 1.00 96.81 438 GLY A C 1
ATOM 3244 O O . GLY A 1 438 ? 15.591 17.004 -4.449 1.00 96.81 438 GLY A O 1
ATOM 3245 N N . VAL A 1 439 ? 17.816 16.873 -4.744 1.00 98.19 439 VAL A N 1
ATOM 3246 C CA . VAL A 1 439 ? 18.017 15.708 -3.876 1.00 98.19 439 VAL A CA 1
ATOM 3247 C C . VAL A 1 439 ? 18.324 16.171 -2.457 1.00 98.19 439 VAL A C 1
ATOM 3249 O O . VAL A 1 439 ? 19.203 16.997 -2.226 1.00 98.19 439 VAL A O 1
ATOM 3252 N N . SER A 1 440 ? 17.600 15.620 -1.490 1.00 97.69 440 SER A N 1
ATOM 3253 C CA . SER A 1 440 ? 17.801 15.907 -0.079 1.00 97.69 440 SER A CA 1
ATOM 3254 C C . SER A 1 440 ? 19.109 15.315 0.454 1.00 97.69 440 SER A C 1
ATOM 3256 O O . SER A 1 440 ? 19.620 14.294 -0.020 1.00 97.69 440 SER A O 1
ATOM 325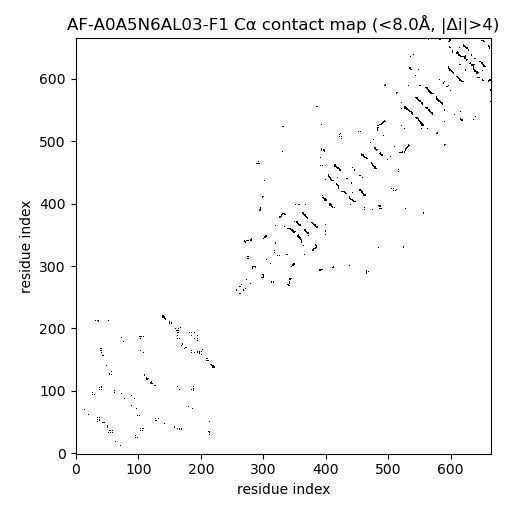8 N N . GLY A 1 441 ? 19.590 15.889 1.551 1.00 95.38 441 GLY A N 1
ATOM 3259 C CA . GLY A 1 441 ? 20.542 15.261 2.449 1.00 95.38 441 GLY A CA 1
ATOM 3260 C C . GLY A 1 441 ? 20.007 13.937 3.016 1.00 95.38 441 GLY A C 1
ATOM 3261 O O . GLY A 1 441 ? 18.829 13.602 2.835 1.00 95.38 441 GLY A O 1
ATOM 3262 N N . PRO A 1 442 ? 20.871 13.157 3.690 1.00 93.75 442 PRO A N 1
ATOM 3263 C CA . PRO A 1 442 ? 20.453 11.925 4.349 1.00 93.75 442 PRO A CA 1
ATOM 3264 C C . PRO A 1 442 ? 19.437 12.234 5.447 1.00 93.75 442 PRO A C 1
ATOM 3266 O O . PRO A 1 442 ? 19.733 12.997 6.364 1.00 93.75 442 PRO A O 1
ATOM 3269 N N . LEU A 1 443 ? 18.279 11.588 5.384 1.00 92.38 443 LEU A N 1
ATOM 3270 C CA . LEU A 1 443 ? 17.386 11.438 6.523 1.00 92.38 443 LEU A CA 1
ATOM 3271 C C . LEU A 1 443 ? 17.673 10.080 7.160 1.00 92.38 443 LEU A C 1
ATOM 3273 O O . LEU A 1 443 ? 17.668 9.070 6.453 1.00 92.38 443 LEU A O 1
ATOM 3277 N N . HIS A 1 444 ? 17.928 10.042 8.467 1.00 85.44 444 HIS A N 1
ATOM 3278 C CA . HIS A 1 444 ? 18.071 8.770 9.167 1.00 85.44 444 HIS A CA 1
ATOM 3279 C C . HIS A 1 444 ? 16.780 7.960 8.995 1.00 85.44 444 HIS A C 1
ATOM 3281 O O . HIS A 1 444 ? 15.688 8.516 9.056 1.00 85.44 444 HIS A O 1
ATOM 3287 N N . SER A 1 445 ? 16.885 6.665 8.719 1.00 71.62 445 SER A N 1
ATOM 3288 C CA . SER A 1 445 ? 15.738 5.758 8.696 1.00 71.62 445 SER A CA 1
ATOM 3289 C C . SER A 1 445 ? 15.724 4.981 10.006 1.00 71.62 445 SER A C 1
ATOM 3291 O O . SER A 1 445 ? 16.755 4.397 10.349 1.00 71.62 445 SER A O 1
ATOM 3293 N N . ALA A 1 446 ? 14.585 4.930 10.703 1.00 62.66 446 ALA A N 1
ATOM 3294 C CA . ALA A 1 446 ? 14.456 4.160 11.940 1.00 62.66 446 ALA A CA 1
ATOM 3295 C C . ALA A 1 446 ? 14.978 2.721 11.746 1.00 62.66 446 ALA A C 1
ATOM 3297 O O . ALA A 1 446 ? 14.583 2.019 10.807 1.00 62.66 446 ALA A O 1
ATOM 3298 N N . ARG A 1 447 ? 15.910 2.285 12.607 1.00 55.16 447 ARG A N 1
ATOM 3299 C CA . ARG A 1 447 ? 16.459 0.920 12.569 1.00 55.16 447 ARG A CA 1
ATOM 3300 C C . ARG A 1 447 ? 15.365 -0.091 12.910 1.00 55.16 447 ARG A C 1
ATOM 3302 O O . ARG A 1 447 ? 14.605 0.100 13.850 1.00 55.16 447 ARG A O 1
ATOM 3309 N N . GLN A 1 448 ? 15.350 -1.221 12.204 1.00 54.53 448 GLN A N 1
ATOM 3310 C CA . GLN A 1 448 ? 14.466 -2.365 12.485 1.00 54.53 448 GLN A CA 1
ATOM 3311 C C . GLN A 1 448 ? 14.860 -3.148 13.756 1.00 54.53 448 GLN A C 1
ATOM 3313 O O . GLN A 1 448 ? 14.403 -4.270 13.955 1.00 54.53 448 GLN A O 1
ATOM 3318 N N . ASP A 1 449 ? 15.695 -2.582 14.630 1.00 51.81 449 ASP A N 1
ATOM 3319 C CA . ASP A 1 449 ? 16.255 -3.270 15.801 1.00 51.81 449 ASP A CA 1
ATOM 3320 C C . ASP A 1 449 ? 15.244 -3.386 16.963 1.00 51.81 449 ASP A C 1
ATOM 3322 O O . ASP A 1 449 ? 15.594 -3.810 18.061 1.00 51.81 449 ASP A O 1
ATOM 3326 N N . GLY A 1 450 ? 13.979 -3.022 16.730 1.00 56.91 450 GLY A N 1
ATOM 3327 C CA . GLY A 1 450 ? 12.856 -3.222 17.650 1.00 56.91 450 GLY A CA 1
ATOM 3328 C C . GLY A 1 450 ? 12.720 -2.177 18.761 1.00 56.91 450 GLY A C 1
ATOM 3329 O O . GLY A 1 450 ? 11.656 -2.095 19.364 1.00 56.91 450 GLY A O 1
ATOM 3330 N N . ALA A 1 451 ? 13.742 -1.354 19.012 1.00 68.31 451 ALA A N 1
ATOM 3331 C CA . ALA A 1 451 ? 13.662 -0.237 19.952 1.00 68.31 451 ALA A CA 1
ATOM 3332 C C . ALA A 1 451 ? 13.120 1.025 19.253 1.00 68.31 451 ALA A C 1
ATOM 3334 O O . ALA A 1 451 ? 13.733 1.527 18.310 1.00 68.31 451 ALA A O 1
ATOM 3335 N N . CYS A 1 452 ? 11.976 1.544 19.711 1.00 83.38 452 CYS A N 1
ATOM 3336 C CA . CYS A 1 452 ? 11.387 2.785 19.204 1.00 83.38 452 CYS A CA 1
ATOM 3337 C C . CYS A 1 452 ? 12.035 4.007 19.875 1.00 83.38 452 CYS A C 1
ATOM 3339 O O . CYS A 1 452 ? 11.474 4.598 20.787 1.00 83.38 452 CYS A O 1
ATOM 3341 N N . THR A 1 453 ? 13.258 4.347 19.467 1.00 83.75 453 THR A N 1
ATOM 3342 C CA . THR A 1 453 ? 14.028 5.452 20.074 1.00 83.75 453 THR A CA 1
ATOM 3343 C C . THR A 1 453 ? 14.049 6.725 19.237 1.00 83.75 453 THR A C 1
ATOM 3345 O O . THR A 1 453 ? 14.376 7.786 19.754 1.00 83.75 453 THR A O 1
ATOM 3348 N N . GLU A 1 454 ? 13.748 6.618 17.944 1.00 87.00 454 GLU A N 1
ATOM 3349 C CA . GLU A 1 454 ? 13.650 7.743 17.013 1.00 87.00 454 GLU A CA 1
ATOM 3350 C C . GLU A 1 454 ? 12.674 7.361 15.898 1.00 87.00 454 GLU A C 1
ATOM 3352 O O . GLU A 1 454 ? 12.782 6.272 15.322 1.00 87.00 454 GLU A O 1
ATOM 3357 N N . VAL A 1 455 ? 11.733 8.252 15.579 1.00 90.62 455 VAL A N 1
ATOM 3358 C CA . VAL A 1 455 ? 10.810 8.064 14.454 1.00 90.62 455 VAL A CA 1
ATOM 3359 C C . VAL A 1 455 ? 10.899 9.289 13.542 1.00 90.62 455 VAL A C 1
ATOM 3361 O O . VAL A 1 455 ? 10.167 10.265 13.732 1.00 90.62 455 VAL A O 1
ATOM 3364 N N . PRO A 1 456 ? 11.812 9.265 12.555 1.00 92.12 456 PRO A N 1
ATOM 3365 C CA . PRO A 1 456 ? 12.062 10.400 11.686 1.00 92.12 456 PRO A CA 1
ATOM 3366 C C . PRO A 1 456 ? 10.930 10.578 10.669 1.00 92.12 456 PRO A C 1
ATOM 3368 O O . PRO A 1 456 ? 10.461 9.628 10.040 1.00 92.12 456 PRO A O 1
ATOM 3371 N N . ALA A 1 457 ? 10.534 11.829 10.470 1.00 94.06 457 ALA A N 1
ATOM 3372 C CA . ALA A 1 457 ? 9.567 12.278 9.485 1.00 94.06 457 ALA A CA 1
ATOM 3373 C C . ALA A 1 457 ? 10.154 13.429 8.658 1.00 94.06 457 ALA A C 1
ATOM 3375 O O . ALA A 1 457 ? 10.910 14.271 9.152 1.00 94.06 457 ALA A O 1
ATOM 3376 N N . LEU A 1 458 ? 9.790 13.460 7.382 1.00 95.56 458 LEU A N 1
ATOM 3377 C CA . LEU A 1 458 ? 10.132 14.521 6.451 1.00 95.56 458 LEU A CA 1
ATOM 3378 C C . LEU A 1 458 ? 9.073 15.626 6.553 1.00 95.56 458 LEU A C 1
ATOM 3380 O O . LEU A 1 458 ? 7.892 15.388 6.309 1.00 95.56 458 LEU A O 1
ATOM 3384 N N . HIS A 1 459 ? 9.500 16.830 6.913 1.00 95.06 459 HIS A N 1
ATOM 3385 C CA . HIS A 1 459 ? 8.672 18.028 6.933 1.00 95.06 459 HIS A CA 1
ATOM 3386 C C . HIS A 1 459 ? 8.989 18.857 5.688 1.00 95.06 459 HIS A C 1
ATOM 3388 O O . HIS A 1 459 ? 10.128 19.282 5.509 1.00 95.06 459 HIS A O 1
ATOM 3394 N N . LEU A 1 460 ? 8.002 19.059 4.819 1.00 94.94 460 LEU A N 1
ATOM 3395 C CA . LEU A 1 460 ? 8.149 19.852 3.599 1.00 94.94 460 LEU A CA 1
ATOM 3396 C C . LEU A 1 460 ? 7.226 21.060 3.637 1.00 94.94 460 LEU A C 1
ATOM 3398 O O . LEU A 1 460 ? 6.095 20.941 4.093 1.00 94.94 460 LEU A O 1
ATOM 3402 N N . THR A 1 461 ? 7.661 22.171 3.059 1.00 92.81 461 THR A N 1
ATOM 3403 C CA . THR A 1 461 ? 6.773 23.281 2.703 1.00 92.81 461 THR A CA 1
ATOM 3404 C C . THR A 1 461 ? 6.577 23.249 1.193 1.00 92.81 461 THR A C 1
ATOM 3406 O O . THR A 1 461 ? 7.551 23.284 0.439 1.00 92.81 461 THR A O 1
ATOM 3409 N N . ALA A 1 462 ? 5.328 23.120 0.743 1.00 89.19 462 ALA A N 1
ATOM 3410 C CA . ALA A 1 462 ? 4.984 23.054 -0.671 1.00 89.19 462 ALA A CA 1
ATOM 3411 C C . ALA A 1 462 ? 4.194 24.291 -1.108 1.00 89.19 462 ALA A C 1
ATOM 3413 O O . ALA A 1 462 ? 3.145 24.602 -0.541 1.00 89.19 462 ALA A O 1
ATOM 3414 N N . ASP A 1 463 ? 4.653 24.945 -2.170 1.00 83.12 463 ASP A N 1
ATOM 3415 C CA . ASP A 1 463 ? 3.925 26.034 -2.805 1.00 83.12 463 ASP A CA 1
ATOM 3416 C C . ASP A 1 463 ? 2.747 25.470 -3.604 1.00 83.12 463 ASP A C 1
ATOM 3418 O O . ASP A 1 463 ? 2.899 24.659 -4.521 1.00 83.12 463 ASP A O 1
ATOM 3422 N N . GLY A 1 464 ? 1.540 25.917 -3.272 1.00 65.88 464 GLY A N 1
ATOM 3423 C CA . GLY A 1 464 ? 0.351 25.579 -4.041 1.00 65.88 464 GLY A CA 1
ATOM 3424 C C . GLY A 1 464 ? 0.338 26.405 -5.315 1.00 65.88 464 GLY A C 1
ATOM 3425 O O . GLY A 1 464 ? 0.192 27.625 -5.245 1.00 65.88 464 GLY A O 1
ATOM 3426 N N . ALA A 1 465 ? 0.461 25.772 -6.482 1.00 51.72 465 ALA A N 1
ATOM 3427 C CA . ALA A 1 465 ? 0.162 26.458 -7.732 1.00 51.72 465 ALA A CA 1
ATOM 3428 C C . ALA A 1 465 ? -1.302 26.933 -7.673 1.00 51.72 465 ALA A C 1
ATOM 3430 O O . ALA A 1 465 ? -2.228 26.126 -7.603 1.00 51.72 465 ALA A O 1
ATOM 3431 N N . ALA A 1 466 ? -1.508 28.251 -7.643 1.00 44.03 466 ALA A N 1
ATOM 3432 C CA . ALA A 1 466 ? -2.824 28.878 -7.598 1.00 44.03 466 ALA A CA 1
ATOM 3433 C C . ALA A 1 466 ? -3.559 28.649 -8.934 1.00 44.03 466 ALA A C 1
ATOM 3435 O O . ALA A 1 466 ? -3.567 29.508 -9.813 1.00 44.03 466 ALA A O 1
ATOM 3436 N N . GLY A 1 467 ? -4.146 27.465 -9.112 1.00 38.53 467 GLY A N 1
ATOM 3437 C CA . GLY A 1 467 ? -4.796 27.041 -10.348 1.00 38.53 467 GLY A CA 1
ATOM 3438 C C . GLY A 1 467 ? -6.082 26.263 -10.083 1.00 38.53 467 GLY A C 1
ATOM 3439 O O . GLY A 1 467 ? -6.060 25.057 -9.893 1.00 38.53 467 GLY A O 1
ATOM 3440 N N . SER A 1 468 ? -7.213 26.974 -10.117 1.00 35.81 468 SER A N 1
ATOM 3441 C CA . SER A 1 468 ? -8.588 26.461 -10.273 1.00 35.81 468 SER A CA 1
ATOM 3442 C C . SER A 1 468 ? -9.075 25.351 -9.316 1.00 35.81 468 SER A C 1
ATOM 3444 O O . SER A 1 468 ? -9.142 24.184 -9.681 1.00 35.81 468 SER A O 1
ATOM 3446 N N . GLY A 1 469 ? -9.584 25.753 -8.146 1.00 35.16 469 GLY A N 1
ATOM 3447 C CA . GLY A 1 469 ? -10.831 25.201 -7.583 1.00 35.16 469 GLY A CA 1
ATOM 3448 C C . GLY A 1 469 ? -10.859 23.754 -7.066 1.00 35.16 469 GLY A C 1
ATOM 3449 O O . GLY A 1 469 ? -11.957 23.238 -6.868 1.00 35.16 469 GLY A O 1
ATOM 3450 N N . GLY A 1 470 ? -9.716 23.108 -6.828 1.00 40.06 470 GLY A N 1
ATOM 3451 C CA . GLY A 1 470 ? -9.621 21.804 -6.153 1.00 40.06 470 GLY A CA 1
ATOM 3452 C C . GLY A 1 470 ? -8.920 21.908 -4.792 1.00 40.06 470 GLY A C 1
ATOM 3453 O O . GLY A 1 470 ? -8.026 22.727 -4.625 1.00 40.06 470 GLY A O 1
ATOM 3454 N N . ALA A 1 471 ? -9.335 21.085 -3.829 1.00 43.62 471 ALA A N 1
ATOM 3455 C CA . ALA A 1 471 ? -9.117 21.198 -2.380 1.00 43.62 471 ALA A CA 1
ATOM 3456 C C . ALA A 1 471 ? -7.673 21.046 -1.829 1.00 43.62 471 ALA A C 1
ATOM 3458 O O . ALA A 1 471 ? -7.516 20.877 -0.625 1.00 43.62 471 ALA A O 1
ATOM 3459 N N . GLU A 1 472 ? -6.618 21.126 -2.643 1.00 53.91 472 GLU A N 1
ATOM 3460 C CA . GLU A 1 472 ? -5.228 21.054 -2.154 1.00 53.91 472 GLU A CA 1
ATOM 3461 C C . GLU A 1 472 ? -4.519 22.400 -2.346 1.00 53.91 472 GLU A C 1
ATOM 3463 O O . GLU A 1 472 ? -3.670 22.577 -3.220 1.00 53.91 472 GLU A O 1
ATOM 3468 N N . SER A 1 473 ? -4.895 23.382 -1.524 1.00 56.03 473 SER A N 1
ATOM 3469 C CA . SER A 1 473 ? -4.087 24.590 -1.334 1.00 56.03 473 SER A CA 1
ATOM 3470 C C . SER A 1 473 ? -2.736 24.165 -0.753 1.00 56.03 473 SER A C 1
ATOM 3472 O O . SER A 1 473 ? -2.705 23.403 0.211 1.00 56.03 473 SER A O 1
ATOM 3474 N N . GLY A 1 474 ? -1.625 24.612 -1.343 1.00 66.62 474 GLY A N 1
ATOM 3475 C CA . GLY A 1 474 ? -0.289 24.277 -0.838 1.00 66.62 474 GLY A CA 1
ATOM 3476 C C . GLY A 1 474 ? -0.094 24.669 0.626 1.00 66.62 474 GLY A C 1
ATOM 3477 O O . GLY A 1 474 ? -0.847 25.468 1.184 1.00 66.62 474 GLY A O 1
ATOM 3478 N N . GLY A 1 475 ? 0.916 24.085 1.257 1.00 79.12 475 GLY A N 1
ATOM 3479 C CA . GLY A 1 475 ? 1.136 24.221 2.685 1.00 79.12 475 GLY A CA 1
ATOM 3480 C C . GLY A 1 475 ? 2.167 23.228 3.211 1.00 79.12 475 GLY A C 1
ATOM 3481 O O . GLY A 1 475 ? 2.845 22.549 2.431 1.00 79.12 475 GLY A O 1
ATOM 3482 N N . PRO A 1 476 ? 2.315 23.161 4.539 1.00 88.12 476 PRO A N 1
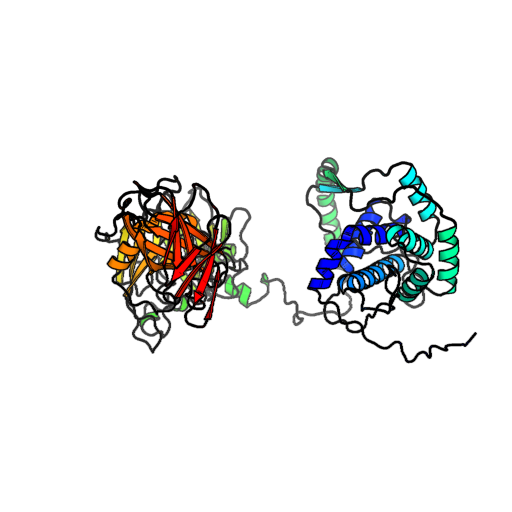ATOM 3483 C CA . PRO A 1 476 ? 3.279 22.283 5.167 1.00 88.12 476 PRO A CA 1
ATOM 3484 C C . PRO A 1 476 ? 2.776 20.827 5.156 1.00 88.12 476 PRO A C 1
ATOM 3486 O O . PRO A 1 476 ? 1.605 20.547 5.411 1.00 88.12 476 PRO A O 1
ATOM 3489 N N . LEU A 1 477 ? 3.672 19.892 4.855 1.00 91.88 477 LEU A N 1
ATOM 3490 C CA . LEU A 1 477 ? 3.427 18.457 4.735 1.00 91.88 477 LEU A CA 1
ATOM 3491 C C . LEU A 1 477 ? 4.307 17.711 5.733 1.00 91.88 477 LEU A C 1
ATOM 3493 O O . LEU A 1 477 ? 5.504 17.980 5.829 1.00 91.88 477 LEU A O 1
ATOM 3497 N N . LEU A 1 478 ? 3.735 16.730 6.427 1.00 94.38 478 LEU A N 1
ATOM 3498 C CA . LEU A 1 478 ? 4.476 15.802 7.277 1.00 94.38 478 LEU A CA 1
ATOM 3499 C C . LEU A 1 478 ? 4.403 14.404 6.661 1.00 94.38 478 LEU A C 1
ATOM 3501 O O . LEU A 1 478 ? 3.316 13.862 6.477 1.00 94.38 478 LEU A O 1
ATOM 3505 N N . LEU A 1 479 ? 5.551 13.835 6.312 1.00 95.06 479 LEU A N 1
ATOM 3506 C CA . LEU A 1 479 ? 5.665 12.604 5.535 1.00 95.06 479 LEU A CA 1
ATOM 3507 C C . LEU A 1 479 ? 6.491 11.563 6.303 1.00 95.06 479 LEU A C 1
ATOM 3509 O O . LEU A 1 479 ? 7.552 11.882 6.834 1.00 95.06 479 LEU A O 1
ATOM 3513 N N . ALA A 1 480 ? 6.041 10.311 6.328 1.00 93.88 480 ALA A N 1
ATOM 3514 C CA . ALA A 1 480 ? 6.750 9.196 6.958 1.00 93.88 480 ALA A CA 1
ATOM 3515 C C . ALA A 1 480 ? 7.286 8.203 5.917 1.00 93.88 480 ALA A C 1
ATOM 3517 O O . ALA A 1 480 ? 6.578 7.827 4.979 1.00 93.88 480 ALA A O 1
ATOM 3518 N N . ASP A 1 481 ? 8.523 7.732 6.100 1.00 92.88 481 ASP A N 1
ATOM 3519 C CA . ASP A 1 481 ? 9.062 6.622 5.307 1.00 92.88 481 ASP A CA 1
ATOM 3520 C C . ASP A 1 481 ? 8.496 5.292 5.822 1.00 92.88 481 ASP A C 1
ATOM 3522 O O . ASP A 1 481 ? 8.923 4.779 6.854 1.00 92.88 481 ASP A O 1
ATOM 3526 N N . LEU A 1 482 ? 7.533 4.727 5.091 1.00 91.88 482 LEU A N 1
ATOM 3527 C CA . LEU A 1 482 ? 6.925 3.426 5.397 1.00 91.88 482 LEU A CA 1
ATOM 3528 C C . LEU A 1 482 ? 7.441 2.301 4.480 1.00 91.88 482 LEU A C 1
ATOM 3530 O O . LEU A 1 482 ? 6.783 1.269 4.313 1.00 91.88 482 LEU A O 1
ATOM 3534 N N . GLY A 1 483 ? 8.616 2.504 3.872 1.00 88.62 483 GLY A N 1
ATOM 3535 C CA . GLY A 1 483 ? 9.324 1.514 3.058 1.00 88.62 483 GLY A CA 1
ATOM 3536 C C . GLY A 1 483 ? 9.020 1.558 1.557 1.00 88.62 483 GLY A C 1
ATOM 3537 O O . GLY A 1 483 ? 9.712 0.894 0.786 1.00 88.62 483 GLY A O 1
ATOM 3538 N N . GLU A 1 484 ? 8.054 2.365 1.124 1.00 91.12 484 GLU A N 1
ATOM 3539 C CA . GLU A 1 484 ? 7.676 2.544 -0.287 1.00 91.12 484 GLU A CA 1
ATOM 3540 C C . GLU A 1 484 ? 8.585 3.569 -1.007 1.00 91.12 484 GLU A C 1
ATOM 3542 O O . GLU A 1 484 ? 9.450 4.193 -0.383 1.00 91.12 484 GLU A O 1
ATOM 3547 N N . LEU A 1 485 ? 8.419 3.743 -2.331 1.00 94.19 485 LEU A N 1
ATOM 3548 C CA . LEU A 1 485 ? 9.141 4.784 -3.091 1.00 94.19 485 LEU A CA 1
ATOM 3549 C C . LEU A 1 485 ? 8.627 6.198 -2.805 1.00 94.19 485 LEU A C 1
ATOM 3551 O O . LEU A 1 485 ? 9.394 7.153 -2.891 1.00 94.19 485 LEU A O 1
ATOM 3555 N N . THR A 1 486 ? 7.344 6.345 -2.497 1.00 94.62 486 THR A N 1
ATOM 3556 C CA . THR A 1 486 ? 6.750 7.612 -2.059 1.00 94.62 486 THR A CA 1
ATOM 3557 C C . THR A 1 486 ? 6.499 7.524 -0.557 1.00 94.62 486 THR A C 1
ATOM 3559 O O . THR A 1 486 ? 5.868 6.551 -0.130 1.00 94.62 486 THR A O 1
ATOM 3562 N N . PRO A 1 487 ? 6.950 8.492 0.255 1.00 95.19 48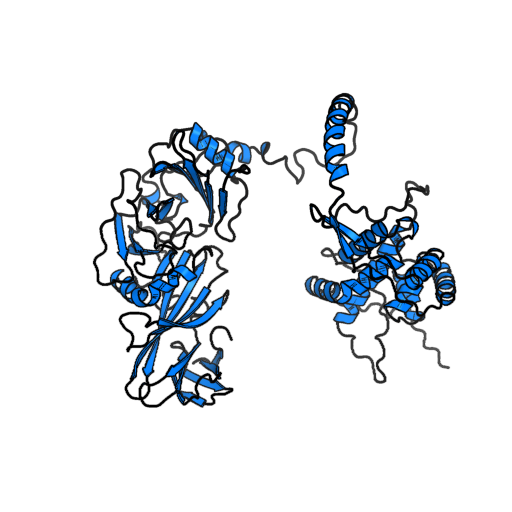7 PRO A N 1
ATOM 3563 C CA . PRO A 1 487 ? 6.620 8.502 1.673 1.00 95.19 487 PRO A CA 1
ATOM 3564 C C . PRO A 1 487 ? 5.118 8.765 1.876 1.00 95.19 487 PRO A C 1
ATOM 3566 O O . PRO A 1 487 ? 4.457 9.356 1.020 1.00 95.19 487 PRO A O 1
ATOM 3569 N N . ALA A 1 488 ? 4.574 8.318 3.006 1.00 94.81 488 ALA A N 1
ATOM 3570 C CA . ALA A 1 488 ? 3.153 8.440 3.313 1.00 94.81 488 ALA A CA 1
ATOM 3571 C C . ALA A 1 488 ? 2.843 9.767 4.014 1.00 94.81 488 ALA A C 1
ATOM 3573 O O . ALA A 1 488 ? 3.538 10.147 4.954 1.00 94.81 488 ALA A O 1
ATOM 3574 N N . LEU A 1 489 ? 1.766 10.439 3.602 1.00 94.69 489 LEU A N 1
ATOM 3575 C CA . LEU A 1 489 ? 1.276 11.652 4.262 1.00 94.69 489 LEU A CA 1
ATOM 3576 C C . LEU A 1 489 ? 0.696 11.337 5.640 1.00 94.69 489 LEU A C 1
ATOM 3578 O O . LEU A 1 489 ? -0.251 10.562 5.744 1.00 94.69 489 LEU A O 1
ATOM 3582 N N . LEU A 1 490 ? 1.223 11.976 6.680 1.00 94.00 490 LEU A N 1
ATOM 3583 C CA . LEU A 1 490 ? 0.651 11.946 8.018 1.00 94.00 490 LEU A CA 1
ATOM 3584 C C . LEU A 1 490 ? -0.374 13.069 8.164 1.00 94.00 490 LEU A C 1
ATOM 3586 O O . LEU A 1 490 ? -0.085 14.243 7.939 1.00 94.00 490 LEU A O 1
ATOM 3590 N N . THR A 1 491 ? -1.579 12.689 8.563 1.00 92.25 491 THR A N 1
ATOM 3591 C CA . THR A 1 491 ? -2.720 13.586 8.769 1.00 92.25 491 THR A CA 1
ATOM 3592 C C . THR A 1 491 ? -3.312 13.371 10.154 1.00 92.25 491 THR A C 1
ATOM 3594 O O . THR A 1 491 ? -2.990 12.389 10.835 1.00 92.25 491 THR A O 1
ATOM 3597 N N . ARG A 1 492 ? -4.145 14.317 10.587 1.00 91.19 492 ARG A N 1
ATOM 3598 C CA . ARG A 1 492 ? -4.913 14.205 11.822 1.00 91.19 492 ARG A CA 1
ATOM 3599 C C . ARG A 1 492 ? -6.327 14.745 11.636 1.00 91.19 492 ARG A C 1
ATOM 3601 O O . ARG A 1 492 ? -6.536 15.632 10.811 1.00 91.19 492 ARG A O 1
ATOM 3608 N N . GLY A 1 493 ? -7.241 14.300 12.493 1.00 89.81 493 GLY A N 1
ATOM 3609 C CA . GLY A 1 493 ? -8.602 14.832 12.584 1.00 89.81 493 GLY A CA 1
ATOM 3610 C C . GLY A 1 493 ? -9.668 13.920 11.982 1.00 89.81 493 GLY A C 1
ATOM 3611 O O . GLY A 1 493 ? -9.380 12.808 11.537 1.00 89.81 493 GLY A O 1
ATOM 3612 N N . ALA A 1 494 ? -10.916 14.388 12.030 1.00 89.50 494 ALA A N 1
ATOM 3613 C CA . ALA A 1 494 ? -12.075 13.601 11.629 1.00 89.50 494 ALA A CA 1
ATOM 3614 C C . ALA A 1 494 ? -12.016 13.197 10.140 1.00 89.50 494 ALA A C 1
ATOM 3616 O O . ALA A 1 494 ? -11.612 14.006 9.299 1.00 89.50 494 ALA A O 1
ATOM 3617 N N . PRO A 1 495 ? -12.429 11.966 9.785 1.00 87.75 495 PRO A N 1
ATOM 3618 C CA . PRO A 1 495 ? -12.423 11.502 8.404 1.00 87.75 495 PRO A CA 1
ATOM 3619 C C . PRO A 1 495 ? -13.289 12.380 7.494 1.00 87.75 495 PRO A C 1
ATOM 3621 O O . PRO A 1 495 ? -14.388 12.777 7.868 1.00 87.75 495 PRO A O 1
ATOM 3624 N N . GLY A 1 496 ? -12.821 12.655 6.275 1.00 75.31 496 GLY A N 1
ATOM 3625 C CA . GLY A 1 496 ? -13.590 13.381 5.252 1.00 75.31 496 GLY A CA 1
ATOM 3626 C C . GLY A 1 496 ? -13.693 14.892 5.466 1.00 75.31 496 GLY A C 1
ATOM 3627 O O . GLY A 1 496 ? -14.192 15.599 4.591 1.00 75.31 496 GLY A O 1
ATOM 3628 N N . VAL A 1 497 ? -13.177 15.414 6.579 1.00 71.00 497 VAL A N 1
ATOM 3629 C CA . VAL A 1 497 ? -12.915 16.844 6.720 1.00 71.00 497 VAL A CA 1
ATOM 3630 C C . VAL A 1 497 ? -11.644 17.118 5.927 1.00 71.00 497 VAL A C 1
ATOM 3632 O O . VAL A 1 497 ? -10.553 16.757 6.368 1.00 71.00 497 VAL A O 1
ATOM 3635 N N . ALA A 1 498 ? -11.804 17.664 4.711 1.00 52.97 498 ALA A N 1
ATOM 3636 C CA . ALA A 1 498 ? -10.695 18.082 3.854 1.00 52.97 498 ALA A CA 1
ATOM 3637 C C . ALA A 1 498 ? -9.746 18.902 4.716 1.00 52.97 498 ALA A C 1
ATOM 3639 O O . ALA A 1 498 ? -10.157 19.953 5.199 1.00 52.97 498 ALA A O 1
ATOM 3640 N N . GLY A 1 499 ? -8.565 18.331 4.982 1.00 50.88 499 GLY A N 1
ATOM 3641 C CA . GLY A 1 499 ? -7.746 18.673 6.132 1.00 50.88 499 GLY A CA 1
ATOM 3642 C C . GLY A 1 499 ? -7.735 20.167 6.373 1.00 50.88 499 GLY A C 1
ATOM 3643 O O . GLY A 1 499 ? -7.087 20.905 5.631 1.00 50.88 499 GLY A O 1
ATOM 3644 N N . ASP A 1 500 ? -8.426 20.610 7.423 1.00 39.34 500 ASP A N 1
ATOM 3645 C CA . ASP A 1 500 ? -8.010 21.833 8.072 1.00 39.34 500 ASP A CA 1
ATOM 3646 C C . ASP A 1 500 ? -6.568 21.547 8.450 1.00 39.34 500 ASP A C 1
ATOM 3648 O O . ASP A 1 500 ? -6.290 20.727 9.331 1.00 39.34 500 ASP A O 1
ATOM 3652 N N . GLY A 1 501 ? -5.671 22.130 7.654 1.00 45.28 501 GLY A N 1
ATOM 3653 C CA . GLY A 1 501 ? -4.238 22.148 7.831 1.00 45.28 501 GLY A CA 1
ATOM 3654 C C . GLY A 1 501 ? -3.949 22.728 9.198 1.00 45.28 501 GLY A C 1
ATOM 3655 O O . GLY A 1 501 ? -3.582 23.891 9.343 1.00 45.28 501 GLY A O 1
ATOM 3656 N N . GLY A 1 502 ? -4.135 21.903 10.225 1.00 55.34 502 GLY A N 1
ATOM 3657 C CA . GLY A 1 502 ? -3.522 22.111 11.505 1.00 55.34 502 GLY A CA 1
ATOM 3658 C C . GLY A 1 502 ? -2.047 22.315 11.220 1.00 55.34 502 GLY A C 1
ATOM 3659 O O . GLY A 1 502 ? -1.472 21.647 10.356 1.00 55.34 502 GLY A O 1
ATOM 3660 N N . SER A 1 503 ? -1.453 23.276 11.917 1.00 75.81 503 SER A N 1
ATOM 3661 C CA . SER A 1 503 ? -0.009 23.469 11.886 1.00 75.81 503 SER A CA 1
ATOM 3662 C C . SER A 1 503 ? 0.683 22.106 11.945 1.00 75.81 503 SER A C 1
ATOM 3664 O O . SER A 1 503 ? 0.275 21.253 12.737 1.00 75.81 503 SER A O 1
ATOM 3666 N N . VAL A 1 504 ? 1.735 21.889 11.149 1.00 83.69 504 VAL A N 1
ATOM 3667 C CA . VAL A 1 504 ? 2.525 20.649 11.235 1.00 83.69 504 VAL A CA 1
ATOM 3668 C C . VAL A 1 504 ? 2.963 20.369 12.676 1.00 83.69 504 VAL A C 1
ATOM 3670 O O . VAL A 1 504 ? 3.056 19.207 13.054 1.00 83.69 504 VAL A O 1
ATOM 3673 N N . ALA A 1 505 ? 3.127 21.399 13.515 1.00 86.81 505 ALA A N 1
ATOM 3674 C CA . ALA A 1 505 ? 3.330 21.234 14.954 1.00 86.81 505 ALA A CA 1
ATOM 3675 C C . ALA A 1 505 ? 2.208 20.419 15.630 1.00 86.81 505 ALA A C 1
ATOM 3677 O O . ALA A 1 505 ? 2.491 19.431 16.297 1.00 86.81 505 ALA A O 1
ATOM 3678 N N . ALA A 1 506 ? 0.942 20.754 15.379 1.00 87.81 506 ALA A N 1
ATOM 3679 C CA . ALA A 1 506 ? -0.208 20.048 15.941 1.00 87.81 506 ALA A CA 1
ATOM 3680 C C . ALA A 1 506 ? -0.354 18.619 15.381 1.00 87.81 506 ALA A C 1
ATOM 3682 O O . ALA A 1 506 ? -0.806 17.713 16.082 1.00 87.81 506 ALA A O 1
ATOM 3683 N N . THR A 1 507 ? 0.038 18.396 14.121 1.00 90.06 507 THR A N 1
ATOM 3684 C CA . THR A 1 507 ? 0.126 17.045 13.539 1.00 90.06 507 THR A CA 1
ATOM 3685 C C . THR A 1 507 ? 1.224 16.230 14.213 1.00 90.06 507 THR A C 1
ATOM 3687 O O . THR A 1 507 ? 0.987 15.079 14.564 1.00 90.06 507 THR A O 1
ATOM 3690 N N . ARG A 1 508 ? 2.397 16.818 14.469 1.00 91.81 508 ARG A N 1
ATOM 3691 C CA . ARG A 1 508 ? 3.478 16.151 15.208 1.00 91.81 508 ARG A CA 1
ATOM 3692 C C . ARG A 1 508 ? 3.057 15.798 16.631 1.00 91.81 508 ARG A C 1
ATOM 3694 O O . ARG A 1 508 ? 3.270 14.666 17.043 1.00 91.81 508 ARG A O 1
ATOM 3701 N N . GLU A 1 509 ? 2.430 16.725 17.351 1.00 90.25 509 GLU A N 1
ATOM 3702 C CA . GLU A 1 509 ? 1.913 16.490 18.708 1.00 90.25 509 GLU A CA 1
ATOM 3703 C C . GLU A 1 509 ? 0.916 15.326 18.749 1.00 9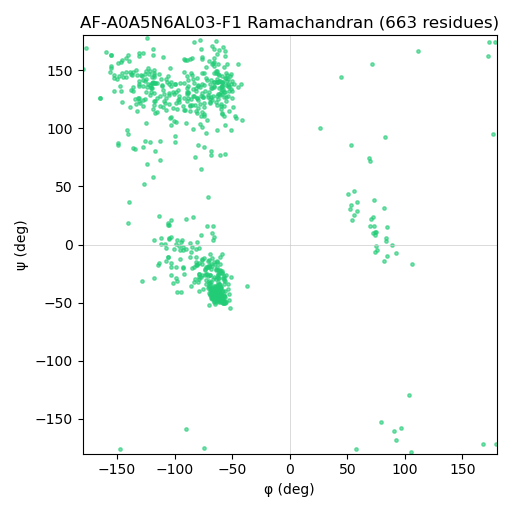0.25 509 GLU A C 1
ATOM 3705 O O . GLU A 1 509 ? 1.031 14.450 19.602 1.00 90.25 509 GLU A O 1
ATOM 3710 N N . ALA A 1 510 ? -0.016 15.266 17.792 1.00 89.75 510 ALA A N 1
ATOM 3711 C CA . ALA A 1 510 ? -0.983 14.172 17.702 1.00 89.75 510 ALA A CA 1
ATOM 3712 C C . ALA A 1 510 ? -0.323 12.814 17.405 1.00 89.75 510 ALA A C 1
ATOM 3714 O O . ALA A 1 510 ? -0.773 11.786 17.906 1.00 89.75 510 ALA A O 1
ATOM 3715 N N . TRP A 1 511 ? 0.739 12.803 16.595 1.00 91.88 511 TRP A N 1
ATOM 3716 C CA . TRP A 1 511 ? 1.445 11.582 16.210 1.00 91.88 511 TRP A CA 1
ATOM 3717 C C . TRP A 1 511 ? 2.472 11.101 17.234 1.00 91.88 511 TRP A C 1
ATOM 3719 O O . TRP A 1 511 ? 2.813 9.923 17.188 1.00 91.88 511 TRP A O 1
ATOM 3729 N N . GLY A 1 512 ? 2.943 11.949 18.152 1.00 90.88 512 GLY A N 1
ATOM 3730 C CA . GLY A 1 512 ? 3.994 11.591 19.111 1.00 90.88 512 GLY A CA 1
ATOM 3731 C C . GLY A 1 512 ? 3.715 10.301 19.890 1.00 90.88 512 GLY A C 1
ATOM 3732 O O . GLY A 1 512 ? 4.496 9.358 19.761 1.00 90.88 512 GLY A O 1
ATOM 3733 N N . PRO A 1 513 ? 2.562 10.181 20.577 1.00 88.75 513 PRO A N 1
ATOM 3734 C CA . PRO A 1 513 ? 2.190 8.957 21.294 1.00 88.75 513 PRO A CA 1
ATOM 3735 C C . PRO A 1 513 ? 1.957 7.733 20.391 1.00 88.75 513 PRO A C 1
ATOM 3737 O O . PRO A 1 513 ? 1.912 6.605 20.869 1.00 88.75 513 PRO A O 1
ATOM 3740 N N . LEU A 1 514 ? 1.774 7.937 19.082 1.00 89.62 514 LEU A N 1
ATOM 3741 C CA . LEU A 1 514 ? 1.378 6.904 18.115 1.00 89.62 514 LEU A CA 1
ATOM 3742 C C . LEU A 1 514 ? 2.544 6.468 17.212 1.00 89.62 514 LEU A C 1
ATOM 3744 O O . LEU A 1 514 ? 2.424 5.496 16.461 1.00 89.62 514 LEU A O 1
ATOM 3748 N N . ALA A 1 515 ? 3.663 7.197 17.244 1.00 89.69 515 ALA A N 1
ATOM 3749 C CA . ALA A 1 515 ? 4.716 7.144 16.235 1.00 89.69 515 ALA A CA 1
ATOM 3750 C C . ALA A 1 515 ? 5.346 5.750 16.109 1.00 89.69 515 ALA A C 1
ATOM 3752 O O . ALA A 1 515 ? 5.601 5.284 14.998 1.00 89.69 515 ALA A O 1
ATOM 3753 N N . CYS A 1 516 ? 5.519 5.040 17.226 1.00 87.62 516 CYS A N 1
ATOM 3754 C CA . CYS A 1 516 ? 6.097 3.695 17.243 1.00 87.62 516 CYS A CA 1
ATOM 3755 C C . CYS A 1 516 ? 5.286 2.666 16.447 1.00 87.62 516 CYS A C 1
ATOM 3757 O O . CYS A 1 516 ? 5.838 1.686 15.944 1.00 87.62 516 CYS A O 1
ATOM 3759 N N . GLN A 1 517 ? 3.983 2.892 16.265 1.00 85.81 517 GLN A N 1
ATOM 3760 C CA . GLN A 1 517 ? 3.140 1.984 15.491 1.00 85.81 517 GLN A CA 1
ATOM 3761 C C . GLN A 1 517 ? 3.333 2.127 13.981 1.00 85.81 517 GLN A C 1
ATOM 3763 O O . GLN A 1 517 ? 2.984 1.198 13.246 1.00 85.81 517 GLN A O 1
ATOM 3768 N N . LEU A 1 518 ? 3.930 3.226 13.500 1.00 88.44 518 LEU A N 1
ATOM 3769 C CA . LEU A 1 518 ? 4.165 3.460 12.071 1.00 88.44 518 LEU A CA 1
ATOM 3770 C C . LEU A 1 518 ? 4.990 2.331 11.427 1.00 88.44 518 LEU A C 1
ATOM 3772 O O . LEU A 1 518 ? 4.720 1.933 10.294 1.00 88.44 518 LEU A O 1
ATOM 3776 N N . ALA A 1 519 ? 5.926 1.729 12.166 1.00 82.25 519 ALA A N 1
ATOM 3777 C CA . ALA A 1 519 ? 6.711 0.595 11.677 1.00 82.25 519 ALA A CA 1
ATOM 3778 C C . ALA A 1 519 ? 5.847 -0.642 11.343 1.00 82.25 519 ALA A C 1
ATOM 3780 O O . ALA A 1 519 ? 6.193 -1.418 10.454 1.00 82.25 519 ALA A O 1
ATOM 3781 N N . SER A 1 520 ? 4.703 -0.817 12.016 1.00 82.50 520 SER A N 1
ATOM 3782 C CA . SER A 1 520 ? 3.814 -1.975 11.830 1.00 82.50 520 SER A CA 1
ATOM 3783 C C . SER A 1 520 ? 2.897 -1.874 10.603 1.00 82.50 520 SER A C 1
ATOM 3785 O O . SER A 1 520 ? 2.356 -2.882 10.150 1.00 82.50 520 SER A O 1
ATOM 3787 N N . ILE A 1 521 ? 2.729 -0.673 10.040 1.00 85.94 521 ILE A N 1
ATOM 3788 C CA . ILE A 1 521 ? 1.817 -0.411 8.913 1.00 85.94 521 ILE A CA 1
ATOM 3789 C C . ILE A 1 521 ? 2.524 -0.331 7.551 1.00 85.94 521 ILE A C 1
ATOM 3791 O O . ILE A 1 521 ? 1.842 -0.245 6.530 1.00 85.94 521 ILE A O 1
ATOM 3795 N N . GLY A 1 522 ? 3.857 -0.416 7.510 1.00 84.12 522 GLY A N 1
ATOM 3796 C CA . GLY A 1 522 ? 4.643 -0.351 6.274 1.00 84.12 522 GLY A CA 1
ATOM 3797 C C . GLY A 1 522 ? 4.432 -1.512 5.289 1.00 84.12 522 GLY A C 1
ATOM 3798 O O . GLY A 1 522 ? 3.812 -2.534 5.599 1.00 84.12 522 GLY A O 1
ATOM 3799 N N . GLY A 1 523 ? 4.954 -1.334 4.068 1.00 79.06 523 GLY A N 1
ATOM 3800 C CA . GLY A 1 523 ? 5.023 -2.365 3.015 1.00 79.06 523 GLY A CA 1
ATOM 3801 C C . GLY A 1 523 ? 3.701 -2.739 2.325 1.00 79.06 523 GLY A C 1
ATOM 3802 O O . GLY A 1 523 ? 3.643 -3.731 1.597 1.00 79.06 523 GLY A O 1
ATOM 3803 N N . ALA A 1 524 ? 2.623 -1.990 2.571 1.00 84.88 524 ALA A N 1
ATOM 3804 C CA . ALA A 1 524 ? 1.299 -2.239 1.994 1.00 84.88 524 ALA A CA 1
ATOM 3805 C C . ALA A 1 524 ? 0.928 -1.285 0.838 1.00 84.88 524 ALA A C 1
ATOM 3807 O O . ALA A 1 524 ? -0.208 -1.324 0.352 1.00 84.88 524 ALA A O 1
ATOM 3808 N N . GLY A 1 525 ? 1.858 -0.433 0.390 1.00 90.88 525 GLY A N 1
ATOM 3809 C CA . GLY A 1 525 ? 1.576 0.654 -0.548 1.00 90.88 525 GLY A CA 1
ATOM 3810 C C . GLY A 1 525 ? 0.815 1.814 0.073 1.00 90.88 525 GLY A C 1
ATOM 3811 O O . GLY A 1 525 ? -0.092 2.356 -0.558 1.00 90.88 525 GLY A O 1
ATOM 3812 N N . VAL A 1 526 ? 1.147 2.153 1.319 1.00 94.38 526 VAL A N 1
ATOM 3813 C CA . VAL A 1 526 ? 0.487 3.213 2.086 1.00 94.38 526 VAL A CA 1
ATOM 3814 C C . VAL A 1 526 ? 0.787 4.577 1.463 1.00 94.38 526 VAL A C 1
ATOM 3816 O O . VAL A 1 526 ? 1.948 4.942 1.302 1.00 94.38 526 VAL A O 1
ATOM 3819 N N . ARG A 1 527 ? -0.264 5.331 1.126 1.00 93.38 527 ARG A N 1
ATOM 3820 C CA . ARG A 1 527 ? -0.169 6.696 0.578 1.00 93.38 527 ARG A CA 1
ATOM 3821 C C . ARG A 1 527 ? -0.375 7.770 1.644 1.00 93.38 527 ARG A C 1
ATOM 3823 O O . ARG A 1 527 ? 0.198 8.851 1.558 1.00 93.38 527 ARG A O 1
ATOM 3830 N N . SER A 1 528 ? -1.195 7.478 2.649 1.00 93.69 528 SER A N 1
ATOM 3831 C CA . SER A 1 528 ? -1.478 8.393 3.751 1.00 93.69 528 SER A CA 1
ATOM 3832 C C . SER A 1 528 ? -1.915 7.632 4.993 1.00 93.69 528 SER A C 1
ATOM 3834 O O . SER A 1 528 ? -2.473 6.537 4.905 1.00 93.69 528 SER A O 1
ATOM 3836 N N . VAL A 1 529 ? -1.682 8.234 6.151 1.00 95.06 529 VAL A N 1
ATOM 3837 C CA . VAL A 1 529 ? -2.096 7.729 7.451 1.00 95.06 529 VAL A CA 1
ATOM 3838 C C . VAL A 1 529 ? -2.765 8.861 8.219 1.00 95.06 529 VAL A C 1
ATOM 3840 O O . VAL A 1 529 ? -2.190 9.938 8.369 1.00 95.06 529 VAL A O 1
ATOM 3843 N N . ASN A 1 530 ? -3.986 8.630 8.688 1.00 94.25 530 ASN A N 1
ATOM 3844 C CA . ASN A 1 530 ? -4.727 9.573 9.518 1.00 94.25 530 ASN A CA 1
ATOM 3845 C C . ASN A 1 530 ? -4.781 9.090 10.966 1.00 94.25 530 ASN A C 1
ATOM 3847 O O . ASN A 1 530 ? -4.989 7.899 11.198 1.00 94.25 530 ASN A O 1
ATOM 3851 N N . ALA A 1 531 ? -4.630 10.016 11.910 1.00 94.19 531 ALA A N 1
ATOM 3852 C CA . ALA A 1 531 ? -4.884 9.804 13.330 1.00 94.19 531 ALA A CA 1
ATOM 3853 C C . ALA A 1 531 ? -6.056 10.687 13.780 1.00 94.19 531 ALA A C 1
ATOM 3855 O O . ALA A 1 531 ? -5.965 11.917 13.786 1.00 94.19 531 ALA A O 1
ATOM 3856 N N . TRP A 1 532 ? -7.164 10.061 14.159 1.00 94.81 532 TRP A N 1
ATOM 3857 C CA . TRP A 1 532 ? -8.373 10.752 14.585 1.00 94.81 532 TRP A CA 1
ATOM 3858 C C . TRP A 1 532 ? -8.702 10.441 16.036 1.00 94.81 532 TRP A C 1
ATOM 3860 O O . TRP A 1 532 ? -9.065 9.317 16.368 1.00 94.81 532 TRP A O 1
ATOM 3870 N N . GLU A 1 533 ? -8.611 11.446 16.895 1.00 94.94 533 GLU A N 1
ATOM 3871 C CA . GLU A 1 533 ? -9.165 11.367 18.241 1.00 94.94 533 GLU A CA 1
ATOM 3872 C C . GLU A 1 533 ? -10.696 11.433 18.165 1.00 94.94 533 GLU A C 1
ATOM 3874 O O . GLU A 1 533 ? -11.260 12.476 17.832 1.00 94.94 533 GLU A O 1
ATOM 3879 N N . PHE A 1 534 ? -11.364 10.300 18.391 1.00 96.00 534 PHE A N 1
ATOM 3880 C CA . PHE A 1 534 ? -12.812 10.178 18.191 1.00 96.00 534 PHE A CA 1
ATOM 3881 C C . PHE A 1 534 ? -13.614 10.307 19.491 1.00 96.00 534 PHE A C 1
ATOM 3883 O O . PHE A 1 534 ? -14.813 10.591 19.439 1.00 96.00 534 PHE A O 1
ATOM 3890 N N . ALA A 1 535 ? -12.972 10.117 20.649 1.00 97.00 535 ALA A N 1
ATOM 3891 C CA . ALA A 1 535 ? -13.595 10.288 21.956 1.00 97.00 535 ALA A CA 1
ATOM 3892 C C . ALA A 1 535 ? -12.571 10.589 23.059 1.00 97.00 535 ALA A C 1
ATOM 3894 O O . ALA A 1 535 ? -11.460 10.061 23.061 1.00 97.00 535 ALA A O 1
ATOM 3895 N N . GLU A 1 536 ? -13.006 11.362 24.051 1.00 96.44 536 GLU A N 1
ATOM 3896 C CA . GLU A 1 536 ? -12.363 11.491 25.358 1.00 96.44 536 GLU A CA 1
ATOM 3897 C C . GLU A 1 536 ? -13.228 10.773 26.401 1.00 96.44 536 GLU A C 1
ATOM 3899 O O . GLU A 1 536 ? -14.461 10.805 26.330 1.00 96.44 536 GLU A O 1
ATOM 3904 N N . GLN A 1 537 ? -12.600 10.111 27.370 1.00 96.38 537 GLN A N 1
ATOM 3905 C CA . GLN A 1 537 ? -13.294 9.350 28.402 1.00 96.38 537 GLN A CA 1
ATOM 3906 C C . GLN A 1 537 ? -12.721 9.655 29.782 1.00 96.38 537 GLN A C 1
ATOM 3908 O O . GLN A 1 537 ? -11.553 9.385 30.052 1.00 96.38 537 GLN A O 1
ATOM 3913 N N . SER A 1 538 ? -13.568 10.147 30.687 1.00 94.94 538 SER A N 1
ATOM 3914 C CA . SER A 1 538 ? -13.238 10.198 32.111 1.00 94.94 538 SER A CA 1
ATOM 3915 C C . SER A 1 538 ? -13.132 8.779 32.666 1.00 94.94 538 SER A C 1
ATOM 3917 O O . SER A 1 538 ? -14.041 7.963 32.484 1.00 94.94 538 SER A O 1
ATOM 3919 N N . LEU A 1 539 ? -12.016 8.485 33.325 1.00 93.69 539 LEU A N 1
ATOM 3920 C CA . LEU A 1 539 ? -11.750 7.177 33.903 1.00 93.69 539 LEU A CA 1
ATOM 3921 C C . LEU A 1 539 ? -12.384 7.056 35.296 1.00 93.69 539 LEU A C 1
ATOM 3923 O O . LEU A 1 539 ? -12.450 8.052 36.023 1.00 93.69 539 LEU A O 1
ATOM 3927 N N . PRO A 1 540 ? -12.866 5.858 35.682 1.00 92.44 540 PRO A N 1
ATOM 3928 C CA . PRO A 1 540 ? -13.360 5.614 37.034 1.00 92.44 540 PRO A CA 1
ATOM 3929 C C . PRO A 1 540 ? -12.330 5.977 38.113 1.00 92.44 540 PRO A C 1
ATOM 3931 O O . PRO A 1 540 ? -11.125 5.914 37.868 1.00 92.44 540 PRO A O 1
ATOM 3934 N N . GLU A 1 541 ? -12.818 6.282 39.319 1.00 87.94 541 GLU A N 1
ATOM 3935 C CA . GLU A 1 541 ? -11.993 6.518 40.519 1.00 87.94 541 GLU A CA 1
ATOM 3936 C C . GLU A 1 541 ? -10.932 7.617 40.347 1.00 87.94 541 GLU A C 1
ATOM 3938 O O . GLU A 1 541 ? -9.767 7.425 40.684 1.00 87.94 541 GLU A O 1
ATOM 3943 N N . ASP A 1 542 ? -11.321 8.760 39.774 1.00 84.06 542 ASP A N 1
ATOM 3944 C CA . ASP A 1 542 ? -10.429 9.905 39.538 1.00 84.06 542 ASP A CA 1
ATOM 3945 C C . ASP A 1 542 ? -9.167 9.558 38.717 1.00 84.06 542 ASP A C 1
ATOM 3947 O O . ASP A 1 542 ? -8.160 10.265 38.773 1.00 84.06 542 ASP A O 1
ATOM 3951 N N . GLY A 1 543 ? -9.231 8.508 37.885 1.00 84.88 543 GLY A N 1
ATOM 3952 C CA . GLY A 1 543 ? -8.126 8.041 37.038 1.00 84.88 543 GLY A CA 1
ATOM 3953 C C . GLY A 1 543 ? -7.712 8.998 35.910 1.00 84.88 543 GLY A C 1
ATOM 3954 O O . GLY A 1 543 ? -6.855 8.658 35.102 1.00 84.88 543 GLY A O 1
ATOM 3955 N N . GLY A 1 544 ? -8.308 10.190 35.830 1.00 91.00 544 GLY A N 1
ATOM 3956 C CA . GLY A 1 544 ? -8.029 11.194 34.805 1.00 91.00 544 GLY A CA 1
ATOM 3957 C C . GLY A 1 544 ? -8.923 11.077 33.570 1.00 91.00 544 GLY A C 1
ATOM 3958 O O . GLY A 1 544 ? -10.016 10.512 33.615 1.00 91.00 544 GLY A O 1
ATOM 3959 N N . THR A 1 545 ? -8.480 11.674 32.462 1.00 93.75 545 THR A N 1
ATOM 3960 C CA . THR A 1 545 ? -9.189 11.643 31.172 1.00 93.75 545 THR A CA 1
ATOM 3961 C C . THR A 1 545 ? -8.316 10.966 30.128 1.00 93.75 545 THR A C 1
ATOM 3963 O O . THR A 1 545 ? -7.239 11.460 29.805 1.00 93.75 545 THR A O 1
ATOM 3966 N N . ALA A 1 546 ? -8.786 9.837 29.609 1.00 93.94 546 ALA A N 1
ATOM 3967 C CA . ALA A 1 546 ? -8.148 9.116 28.521 1.00 93.94 546 ALA A CA 1
ATOM 3968 C C . ALA A 1 546 ? -8.668 9.562 27.161 1.00 93.94 546 ALA A C 1
ATOM 3970 O O . ALA A 1 546 ? -9.780 10.082 27.037 1.00 93.94 546 ALA A O 1
ATOM 3971 N N . ARG A 1 547 ? -7.866 9.307 26.128 1.00 95.56 547 ARG A N 1
ATOM 3972 C CA . ARG A 1 547 ? -8.201 9.647 24.743 1.00 95.56 547 ARG A CA 1
ATOM 3973 C C . ARG A 1 547 ? -8.246 8.395 23.888 1.00 95.56 547 ARG A C 1
ATOM 3975 O O . ARG A 1 547 ? -7.390 7.520 23.999 1.00 95.56 547 ARG A O 1
ATOM 3982 N N . TRP A 1 548 ? -9.233 8.332 23.009 1.00 97.25 548 TRP A N 1
ATOM 3983 C CA . TRP A 1 548 ? -9.415 7.245 22.065 1.00 97.25 548 TRP A CA 1
ATOM 3984 C C . TRP A 1 548 ? -9.087 7.722 20.662 1.00 97.25 548 TRP A C 1
ATOM 3986 O O . TRP A 1 548 ? -9.694 8.663 20.147 1.00 97.25 548 TRP A O 1
ATOM 3996 N N . VAL A 1 549 ? -8.131 7.051 20.028 1.00 96.75 549 VAL A N 1
ATOM 3997 C CA . VAL A 1 549 ? -7.643 7.419 18.699 1.00 96.75 549 VAL A CA 1
ATOM 3998 C C . VAL A 1 549 ? -7.920 6.296 17.721 1.00 96.75 549 VAL A C 1
ATOM 4000 O O . VAL A 1 549 ? -7.560 5.149 17.968 1.00 96.75 549 VAL A O 1
ATOM 4003 N N . CYS A 1 550 ? -8.512 6.626 16.579 1.00 96.88 550 CYS A N 1
ATOM 4004 C CA . CYS A 1 550 ? -8.579 5.744 15.434 1.00 96.88 550 CYS A CA 1
ATOM 4005 C C . CYS A 1 550 ? -7.493 6.110 14.423 1.00 96.88 550 CYS A C 1
ATOM 4007 O O . CYS A 1 550 ? -7.428 7.236 13.928 1.00 96.88 550 CYS A O 1
ATOM 4009 N N . GLY A 1 551 ? -6.635 5.144 14.117 1.00 95.50 551 GLY A N 1
ATOM 4010 C CA . GLY A 1 551 ? -5.668 5.225 13.041 1.00 95.50 551 GLY A CA 1
ATOM 4011 C C . GLY A 1 551 ? -6.207 4.576 11.774 1.00 95.50 551 GLY A C 1
ATOM 4012 O O . GLY A 1 551 ? -6.824 3.508 11.819 1.00 95.50 551 GLY A O 1
ATOM 4013 N N . ARG A 1 552 ? -5.956 5.208 10.628 1.00 95.88 552 ARG A N 1
ATOM 4014 C CA . ARG A 1 552 ? -6.332 4.665 9.324 1.00 95.88 552 ARG A CA 1
ATOM 4015 C C . ARG A 1 552 ? -5.239 4.890 8.288 1.00 95.88 552 ARG A C 1
ATOM 4017 O O . ARG A 1 552 ? -4.932 6.027 7.943 1.00 95.88 552 ARG A O 1
ATOM 4024 N N . ALA A 1 553 ? -4.700 3.801 7.746 1.00 95.69 553 ALA A N 1
ATOM 4025 C CA . ALA A 1 553 ? -3.736 3.810 6.650 1.00 95.69 553 ALA A CA 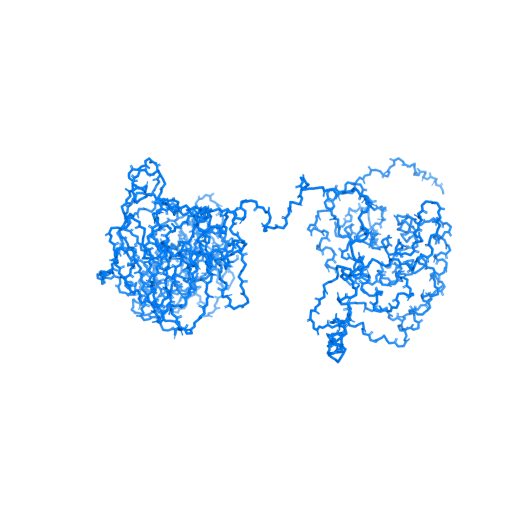1
ATOM 4026 C C . ALA A 1 553 ? -4.449 3.546 5.315 1.00 95.69 553 ALA A C 1
ATOM 4028 O O . ALA A 1 553 ? -5.032 2.480 5.109 1.00 95.69 553 ALA A O 1
ATOM 4029 N N . GLU A 1 554 ? -4.414 4.524 4.411 1.00 93.56 554 GLU A N 1
ATOM 4030 C CA . GLU A 1 554 ? -4.898 4.412 3.033 1.00 93.56 554 GLU A CA 1
ATOM 4031 C C . GLU A 1 554 ? -3.787 3.917 2.113 1.00 93.56 554 GLU A C 1
ATOM 4033 O O . GLU A 1 554 ? -2.633 4.324 2.252 1.00 93.56 554 GLU A O 1
ATOM 4038 N N . THR A 1 555 ? -4.135 3.110 1.109 1.00 93.62 555 THR A N 1
ATOM 4039 C CA . THR A 1 555 ? -3.168 2.649 0.101 1.00 93.62 555 THR A CA 1
ATOM 4040 C C . THR A 1 555 ? -3.427 3.271 -1.268 1.00 93.62 555 THR A C 1
ATOM 4042 O O . THR A 1 555 ? -4.536 3.718 -1.573 1.00 93.62 555 THR A O 1
ATOM 4045 N N . TRP A 1 556 ? -2.415 3.233 -2.133 1.00 92.06 556 TRP A N 1
ATOM 4046 C CA . TRP A 1 556 ? -2.523 3.613 -3.545 1.00 92.06 556 TRP A CA 1
ATOM 4047 C C . TRP A 1 556 ? -3.549 2.793 -4.344 1.00 92.06 556 TRP A C 1
ATOM 4049 O O . TRP A 1 556 ? -4.039 3.251 -5.370 1.00 92.06 556 TRP A O 1
ATOM 4059 N N . ARG A 1 557 ? -3.907 1.581 -3.900 1.00 90.06 557 ARG A N 1
ATOM 4060 C CA . ARG A 1 557 ? -4.896 0.738 -4.597 1.00 90.06 557 ARG A CA 1
ATOM 4061 C C . ARG A 1 557 ? -6.343 1.160 -4.335 1.00 90.06 557 ARG A C 1
ATOM 4063 O O . ARG A 1 557 ? -7.236 0.672 -5.021 1.00 90.06 557 ARG A O 1
ATOM 4070 N N . GLY A 1 558 ? -6.588 1.972 -3.304 1.00 87.56 558 GLY A N 1
ATOM 4071 C CA . GLY A 1 558 ? -7.932 2.270 -2.789 1.00 87.56 558 GLY A CA 1
ATOM 4072 C C . GLY A 1 558 ? -8.587 1.127 -1.993 1.00 87.56 558 GLY A C 1
ATOM 4073 O O . GLY A 1 558 ? -9.640 1.327 -1.392 1.00 87.56 558 GLY A O 1
ATOM 4074 N N . THR A 1 559 ? -7.956 -0.050 -1.963 1.00 88.44 559 THR A N 1
ATOM 4075 C CA . THR A 1 559 ? -8.237 -1.188 -1.071 1.00 88.44 559 THR A CA 1
ATOM 4076 C C . THR A 1 559 ? -6.957 -1.563 -0.313 1.00 88.44 559 THR A C 1
ATOM 4078 O O . THR A 1 559 ? -5.901 -0.977 -0.531 1.00 88.44 559 THR A O 1
ATOM 4081 N N . GLY A 1 560 ? -6.998 -2.540 0.576 1.00 89.00 560 GLY A N 1
ATOM 4082 C CA . GLY A 1 560 ? -5.946 -2.869 1.535 1.00 89.00 560 GLY A CA 1
ATOM 4083 C C . GLY A 1 560 ? -5.819 -1.854 2.672 1.00 89.00 560 GLY A C 1
ATOM 4084 O O . GLY A 1 560 ? -4.727 -1.709 3.219 1.00 89.00 560 GLY A O 1
ATOM 4085 N N . ALA A 1 561 ? -6.881 -1.102 2.980 1.00 92.69 561 ALA A N 1
ATOM 4086 C CA . ALA A 1 561 ? -6.857 -0.127 4.066 1.00 92.69 561 ALA A CA 1
ATOM 4087 C C . ALA A 1 561 ? -6.698 -0.842 5.412 1.00 92.69 561 ALA A C 1
ATOM 4089 O O . ALA A 1 561 ? -7.368 -1.841 5.660 1.00 92.69 561 ALA A O 1
ATOM 4090 N N . ARG A 1 562 ? -5.843 -0.319 6.293 1.00 95.19 562 ARG A N 1
ATOM 4091 C CA . ARG A 1 562 ? -5.696 -0.829 7.665 1.00 95.19 562 ARG A CA 1
ATOM 4092 C C . ARG A 1 562 ? -6.268 0.179 8.641 1.00 95.19 562 ARG A C 1
ATOM 4094 O O . ARG A 1 562 ? -5.902 1.353 8.582 1.00 95.19 562 ARG A O 1
ATOM 4101 N N . VAL A 1 563 ? -7.135 -0.285 9.530 1.00 96.06 563 VAL A N 1
ATOM 4102 C CA . VAL A 1 563 ? -7.797 0.528 10.552 1.00 96.06 563 VAL A CA 1
ATOM 4103 C C . VAL A 1 563 ? -7.485 -0.061 11.916 1.00 96.06 563 VAL A C 1
ATOM 4105 O O . VAL A 1 563 ? -7.469 -1.280 12.088 1.00 96.06 563 VAL A O 1
ATOM 4108 N N . TRP A 1 564 ? -7.210 0.790 12.892 1.00 96.00 564 TRP A N 1
ATOM 4109 C CA . TRP A 1 564 ? -6.984 0.368 14.264 1.00 96.00 564 TRP A CA 1
ATOM 4110 C C . TRP A 1 564 ? -7.432 1.437 15.241 1.00 96.00 564 TRP A C 1
ATOM 4112 O O . TRP A 1 564 ? -7.473 2.615 14.907 1.00 96.00 564 TRP A O 1
ATOM 4122 N N . THR A 1 565 ? -7.733 1.025 16.463 1.00 96.94 565 THR A N 1
ATOM 4123 C CA . THR A 1 565 ? -8.042 1.942 17.558 1.00 96.94 565 THR A CA 1
ATOM 4124 C C . THR A 1 565 ? -7.030 1.787 18.674 1.00 96.94 565 THR A C 1
ATOM 4126 O O . THR A 1 565 ? -6.455 0.712 18.870 1.00 96.94 565 THR A O 1
ATOM 4129 N N . GLN A 1 566 ? -6.803 2.879 19.388 1.00 94.94 566 GLN A N 1
ATOM 4130 C CA . GLN A 1 566 ? -5.868 2.966 20.491 1.00 94.94 566 GLN A CA 1
ATOM 4131 C C . GLN A 1 566 ? -6.490 3.728 21.649 1.00 94.94 566 GLN A C 1
ATOM 4133 O O . GLN A 1 566 ? -7.272 4.658 21.441 1.00 94.94 566 GLN A O 1
ATOM 4138 N N . PHE A 1 567 ? -6.085 3.342 22.846 1.00 95.12 567 PHE A N 1
ATOM 4139 C CA . PHE A 1 567 ? -6.392 4.011 24.093 1.00 95.12 567 PHE A CA 1
ATOM 4140 C C . PHE A 1 567 ? -5.118 4.664 24.622 1.00 95.12 567 PHE A C 1
ATOM 4142 O O . PHE A 1 567 ? -4.097 3.989 24.766 1.00 95.12 567 PHE A O 1
ATOM 4149 N N . LEU A 1 568 ? -5.179 5.973 24.856 1.00 92.75 568 LEU A N 1
ATOM 4150 C CA . LEU A 1 568 ? -4.109 6.765 25.451 1.00 92.75 568 LEU A CA 1
ATOM 4151 C C . LEU A 1 568 ? -4.434 6.984 26.927 1.00 92.75 568 LEU A C 1
ATOM 4153 O O . LEU A 1 568 ? -5.338 7.764 27.245 1.00 92.75 568 LEU A O 1
ATOM 4157 N N . ASP A 1 569 ? -3.710 6.285 27.799 1.00 87.44 569 ASP A N 1
ATOM 4158 C CA . ASP A 1 569 ? -3.879 6.399 29.248 1.00 87.44 569 ASP A CA 1
ATOM 4159 C C . ASP A 1 569 ? -3.151 7.653 29.775 1.00 87.44 569 ASP A C 1
ATOM 4161 O O . ASP A 1 569 ? -1.942 7.791 29.549 1.00 87.44 569 ASP A O 1
ATOM 4165 N N . PRO A 1 570 ? -3.839 8.571 30.482 1.00 82.19 570 PRO A N 1
ATOM 4166 C CA . PRO A 1 570 ? -3.219 9.776 31.026 1.00 82.19 570 PRO A CA 1
ATOM 4167 C C . PRO A 1 570 ? -2.124 9.495 32.066 1.00 82.19 570 PRO A C 1
ATOM 4169 O O . PRO A 1 570 ? -1.311 10.379 32.319 1.00 82.19 570 PRO A O 1
ATOM 4172 N N . SER A 1 571 ? -2.060 8.306 32.683 1.00 72.00 571 SER A N 1
ATOM 4173 C CA . SER A 1 571 ? -1.009 7.995 33.664 1.00 72.00 571 SER A CA 1
ATOM 4174 C C . SER A 1 571 ? 0.326 7.562 33.044 1.00 72.00 571 SER A C 1
ATOM 4176 O O . SER A 1 571 ? 1.287 7.342 33.781 1.00 72.00 571 SER A O 1
ATOM 4178 N N . HIS A 1 572 ? 0.401 7.429 31.714 1.00 65.81 572 HIS A N 1
ATOM 4179 C CA . HIS A 1 572 ? 1.554 6.886 30.985 1.00 65.81 572 HIS A CA 1
ATOM 4180 C C . HIS A 1 572 ? 2.051 7.836 29.878 1.00 65.81 572 HIS A C 1
ATOM 4182 O O . HIS A 1 572 ? 2.200 7.442 28.723 1.00 65.81 572 HIS A O 1
ATOM 4188 N N . GLU A 1 573 ? 2.315 9.102 30.216 1.00 56.38 573 GLU A N 1
ATOM 4189 C CA . GLU A 1 573 ? 2.703 10.126 29.230 1.00 56.38 573 GLU A CA 1
ATOM 4190 C C . GLU A 1 573 ? 4.109 9.950 28.616 1.00 56.38 573 GLU A C 1
ATOM 4192 O O . GLU A 1 573 ? 4.354 10.509 27.549 1.00 56.38 573 GLU A O 1
ATOM 4197 N N . GLU A 1 574 ? 5.027 9.191 29.234 1.00 53.84 574 GLU A N 1
ATOM 4198 C CA . GLU A 1 574 ? 6.455 9.243 28.857 1.00 53.84 574 GLU A CA 1
ATOM 4199 C C . GLU A 1 574 ? 7.053 7.978 28.217 1.00 53.84 574 GLU A C 1
ATOM 4201 O O . GLU A 1 574 ? 8.079 8.106 27.567 1.00 53.84 574 GLU A O 1
ATOM 4206 N N . ASP A 1 575 ? 6.427 6.799 28.299 1.00 51.22 575 ASP A N 1
ATOM 4207 C CA . ASP A 1 575 ? 6.842 5.591 27.558 1.00 51.22 575 ASP A CA 1
ATOM 4208 C C . ASP A 1 575 ? 5.678 4.571 27.598 1.00 51.22 575 ASP A C 1
ATOM 4210 O O . ASP A 1 575 ? 5.185 4.244 28.677 1.00 51.22 575 ASP A O 1
ATOM 4214 N N . ASP A 1 576 ? 5.217 4.062 26.447 1.00 56.56 576 ASP A N 1
ATOM 4215 C CA . ASP A 1 576 ? 4.185 3.000 26.310 1.00 56.56 576 ASP A CA 1
ATOM 4216 C C . ASP A 1 576 ? 2.698 3.342 26.609 1.00 56.56 576 ASP A C 1
ATOM 4218 O O . ASP A 1 576 ? 1.859 2.445 26.709 1.00 56.56 576 ASP A O 1
ATOM 4222 N N . GLY A 1 577 ? 2.301 4.619 26.663 1.00 60.31 577 GLY A N 1
ATOM 4223 C CA . GLY A 1 577 ? 0.915 5.011 26.994 1.00 60.31 577 GLY A CA 1
ATOM 4224 C C . GLY A 1 577 ? -0.179 4.693 25.964 1.00 60.31 577 GLY A C 1
ATOM 4225 O O . GLY A 1 577 ? -1.360 4.869 26.265 1.00 60.31 577 GLY A O 1
ATOM 4226 N N . ALA A 1 578 ? 0.178 4.238 24.758 1.00 81.12 578 ALA A N 1
ATOM 4227 C CA . ALA A 1 578 ? -0.768 3.941 23.683 1.00 81.12 578 ALA A CA 1
ATOM 4228 C C . ALA A 1 578 ? -1.011 2.436 23.522 1.00 81.12 578 ALA A C 1
ATOM 4230 O O . ALA A 1 578 ? -0.223 1.715 22.906 1.00 81.12 578 ALA A O 1
ATOM 4231 N N . VAL A 1 579 ? -2.156 1.960 24.010 1.00 89.50 579 VAL A N 1
ATOM 4232 C CA . VAL A 1 579 ? -2.548 0.551 23.906 1.00 89.50 579 VAL A CA 1
ATOM 4233 C C . VAL A 1 579 ? -3.454 0.355 22.701 1.00 89.50 579 VAL A C 1
ATOM 4235 O O . VAL A 1 579 ? -4.518 0.962 22.603 1.00 89.50 579 VAL A O 1
ATOM 4238 N N . LYS A 1 580 ? -3.065 -0.526 21.775 1.00 92.81 580 LYS A N 1
ATOM 4239 C CA . LYS A 1 580 ? -3.927 -0.926 20.657 1.00 92.81 580 LYS A CA 1
ATOM 4240 C C . LYS A 1 580 ? -5.105 -1.754 21.176 1.00 92.81 580 LYS A C 1
ATOM 4242 O O . LYS A 1 580 ? -4.901 -2.816 21.755 1.00 92.81 580 LYS A O 1
ATOM 4247 N N . THR A 1 581 ? -6.322 -1.292 20.918 1.00 95.19 581 THR A N 1
ATOM 4248 C CA . THR A 1 581 ? -7.560 -1.900 21.431 1.00 95.19 581 THR A CA 1
ATOM 4249 C C . THR A 1 581 ? -8.278 -2.758 20.393 1.00 95.19 581 THR A C 1
ATOM 4251 O O . THR A 1 581 ? -8.858 -3.781 20.739 1.00 95.19 581 THR A O 1
ATOM 4254 N N . ALA A 1 582 ? -8.199 -2.390 19.112 1.00 94.81 582 ALA A N 1
ATOM 4255 C CA . ALA A 1 582 ? -8.775 -3.165 18.017 1.00 94.81 582 ALA A CA 1
ATOM 4256 C C . ALA A 1 582 ? -8.062 -2.902 16.685 1.00 94.81 582 ALA A C 1
ATOM 4258 O O . ALA A 1 582 ? -7.335 -1.915 16.532 1.00 94.81 582 ALA A O 1
ATOM 4259 N N . ALA A 1 583 ? -8.265 -3.787 15.708 1.00 95.19 583 ALA A N 1
ATOM 4260 C CA . ALA A 1 583 ? -7.856 -3.572 14.324 1.00 95.19 583 ALA A CA 1
ATOM 4261 C C . ALA A 1 583 ? -8.689 -4.377 13.335 1.00 95.19 583 ALA A C 1
ATOM 4263 O O . ALA A 1 583 ? -9.148 -5.473 13.636 1.00 95.19 583 ALA A O 1
ATOM 4264 N N . ALA A 1 584 ? -8.793 -3.839 12.126 1.00 95.31 584 ALA A N 1
ATOM 4265 C CA . ALA A 1 584 ? -9.416 -4.478 10.985 1.00 95.31 584 ALA A CA 1
ATOM 4266 C C . ALA A 1 584 ? -8.697 -4.069 9.690 1.00 95.31 584 ALA A C 1
ATOM 4268 O O . ALA A 1 584 ? -8.046 -3.022 9.614 1.00 95.31 584 ALA A O 1
ATOM 4269 N N . GLU A 1 585 ? -8.827 -4.896 8.658 1.00 93.81 585 GLU A N 1
ATOM 4270 C CA . GLU A 1 585 ? -8.350 -4.596 7.309 1.00 93.81 585 GLU A CA 1
ATOM 4271 C C . GLU A 1 585 ? -9.539 -4.556 6.347 1.00 93.81 585 GLU A C 1
ATOM 4273 O O . GLU A 1 585 ? -10.520 -5.272 6.532 1.00 93.81 585 GLU A O 1
ATOM 4278 N N . ASP A 1 586 ? -9.451 -3.710 5.322 1.00 90.94 586 ASP A N 1
ATOM 4279 C CA . ASP A 1 586 ? -10.458 -3.583 4.263 1.00 90.94 586 ASP A CA 1
ATOM 4280 C C . ASP A 1 586 ? -11.876 -3.215 4.730 1.00 90.94 586 ASP A C 1
ATOM 4282 O O . ASP A 1 586 ? -12.867 -3.494 4.053 1.00 90.94 586 ASP A O 1
ATOM 4286 N N . VAL A 1 587 ? -11.970 -2.491 5.849 1.00 93.50 587 VAL A N 1
ATOM 4287 C CA . VAL A 1 587 ? -13.223 -1.920 6.367 1.00 93.50 587 VAL A CA 1
ATOM 4288 C C . VAL A 1 587 ? -13.319 -0.409 6.102 1.00 93.50 587 VAL A C 1
ATOM 4290 O O . VAL A 1 587 ? -12.291 0.269 6.015 1.00 93.50 587 VAL A O 1
ATOM 4293 N N . PRO A 1 588 ? -14.535 0.160 5.969 1.00 93.25 588 PRO A N 1
ATOM 4294 C CA . PRO A 1 588 ? -14.705 1.591 5.722 1.00 93.25 588 PRO A CA 1
ATOM 4295 C C . PRO A 1 588 ? -14.620 2.477 6.977 1.00 93.25 588 PRO A C 1
ATOM 4297 O O . PRO A 1 588 ? -14.536 3.695 6.813 1.00 93.25 588 PRO A O 1
ATOM 4300 N N . SER A 1 589 ? -14.617 1.886 8.180 1.00 94.25 589 SER A N 1
ATOM 4301 C CA . SER A 1 589 ? -14.539 2.571 9.480 1.00 94.25 589 SER A CA 1
ATOM 4302 C C . SER A 1 589 ? -13.382 3.569 9.570 1.00 94.25 589 SER A C 1
ATOM 4304 O O . SER A 1 589 ? -12.310 3.353 8.994 1.00 94.25 589 SER A O 1
ATOM 4306 N N . CYS A 1 590 ? -13.591 4.660 10.313 1.00 94.31 590 CYS A N 1
ATOM 4307 C CA . CYS A 1 590 ? -12.643 5.774 10.434 1.00 94.31 590 CYS A CA 1
ATOM 4308 C C . CYS A 1 590 ? -12.210 6.374 9.086 1.00 94.31 590 CYS A C 1
ATOM 4310 O O . CYS A 1 590 ? -11.143 6.983 8.980 1.00 94.31 590 CYS A O 1
ATOM 4312 N N . GLY A 1 591 ? -13.001 6.165 8.034 1.00 92.25 591 GLY A N 1
ATOM 4313 C CA . GLY A 1 591 ? -12.770 6.683 6.692 1.00 92.25 591 GLY A CA 1
ATOM 4314 C C . GLY A 1 591 ? -13.905 7.599 6.259 1.00 92.25 591 GLY A C 1
ATOM 4315 O O . GLY A 1 591 ? -14.970 7.617 6.862 1.00 92.25 591 GLY A O 1
ATOM 4316 N N . GLU A 1 592 ? -13.708 8.331 5.166 1.00 89.00 592 GLU A N 1
ATOM 4317 C CA . GLU A 1 592 ? -14.692 9.312 4.676 1.00 89.00 592 GLU A CA 1
ATOM 4318 C C . GLU A 1 592 ? -16.072 8.695 4.394 1.00 89.00 592 GLU A C 1
ATOM 4320 O O . GLU A 1 592 ? -17.096 9.356 4.527 1.00 89.00 592 GLU A O 1
ATOM 4325 N N . ARG A 1 593 ? -16.111 7.411 4.005 1.00 90.12 593 ARG A N 1
ATOM 4326 C CA . ARG A 1 593 ? -17.365 6.698 3.709 1.00 90.12 593 ARG A CA 1
ATOM 4327 C C . ARG A 1 593 ? -18.110 6.229 4.954 1.00 90.12 593 ARG A C 1
ATOM 4329 O O . ARG A 1 593 ? -19.321 6.055 4.887 1.00 90.12 593 ARG A O 1
ATOM 4336 N N . GLN A 1 594 ? -17.393 5.963 6.040 1.00 91.25 594 GLN A N 1
ATOM 4337 C CA . GLN A 1 594 ? -17.968 5.571 7.320 1.00 91.25 594 GLN A CA 1
ATOM 4338 C C . GLN A 1 594 ? -17.043 6.078 8.431 1.00 91.25 594 GLN A C 1
ATOM 4340 O O . GLN A 1 594 ? -16.146 5.352 8.864 1.00 91.25 594 GLN A O 1
ATOM 4345 N N . PRO A 1 595 ? -17.233 7.330 8.884 1.00 92.19 595 PRO A N 1
ATOM 4346 C CA . PRO A 1 595 ? -16.453 7.860 9.992 1.00 92.19 595 PRO A CA 1
ATOM 4347 C C . PRO A 1 595 ? -16.660 7.026 11.258 1.00 92.19 595 PRO A C 1
ATOM 4349 O O . PRO A 1 595 ? -15.695 6.746 11.954 1.00 92.19 595 PRO A O 1
ATOM 4352 N N . ALA A 1 596 ? -17.881 6.537 11.493 1.00 94.69 596 ALA A N 1
ATOM 4353 C CA . ALA A 1 596 ? -18.260 5.861 12.726 1.00 94.69 596 ALA A CA 1
ATOM 4354 C C . ALA A 1 596 ? -17.343 4.687 13.137 1.00 94.69 596 ALA A C 1
ATOM 4356 O O . ALA A 1 596 ? -16.987 3.829 12.319 1.00 94.69 596 ALA A O 1
ATOM 4357 N N . VAL A 1 597 ? -16.996 4.637 14.428 1.00 97.44 597 VAL A N 1
ATOM 4358 C CA . VAL A 1 597 ? -16.161 3.589 15.040 1.00 97.44 597 VAL A CA 1
ATOM 4359 C C . VAL A 1 597 ? -16.566 3.338 16.494 1.00 97.44 597 VAL A C 1
ATOM 4361 O O . VAL A 1 597 ? -16.960 4.264 17.197 1.00 97.44 597 VAL A O 1
ATOM 4364 N N . LEU A 1 598 ? -16.469 2.080 16.933 1.00 98.12 598 LEU A N 1
ATOM 4365 C CA . LEU A 1 598 ? -16.649 1.641 18.317 1.00 98.12 598 LEU A CA 1
ATOM 4366 C C . LEU A 1 598 ? -15.435 0.810 18.735 1.00 98.12 598 LEU A C 1
ATOM 4368 O O . LEU A 1 598 ? -14.976 -0.055 17.985 1.00 98.12 598 LEU A O 1
ATOM 4372 N N . SER A 1 599 ? -14.928 1.056 19.937 1.00 97.88 599 SER A N 1
ATOM 4373 C CA . SER A 1 599 ? -13.804 0.324 20.510 1.00 97.88 599 SER A CA 1
ATOM 4374 C C . SER A 1 599 ? -13.988 0.102 22.004 1.00 97.88 599 SER A C 1
ATOM 4376 O O . SER A 1 599 ? -14.750 0.816 22.654 1.00 97.88 599 SER A O 1
ATOM 4378 N N . GLY A 1 600 ? -13.261 -0.867 22.554 1.00 96.88 600 GLY A N 1
ATOM 4379 C CA . GLY A 1 600 ? -13.206 -1.099 23.987 1.00 96.88 600 GLY A CA 1
ATOM 4380 C C . GLY A 1 600 ? -11.986 -1.898 24.417 1.00 96.88 600 GLY A C 1
ATOM 4381 O O . GLY A 1 600 ? -11.288 -2.495 23.598 1.00 96.88 600 GLY A O 1
ATOM 4382 N N . MET A 1 601 ? -11.720 -1.883 25.718 1.00 95.94 601 MET A N 1
ATOM 4383 C CA . MET A 1 601 ? -10.661 -2.658 26.358 1.00 95.94 601 MET A CA 1
ATOM 4384 C C . MET A 1 601 ? -10.982 -2.911 27.829 1.00 95.94 601 MET A C 1
ATOM 4386 O O . MET A 1 601 ? -11.793 -2.209 28.433 1.00 95.94 601 MET A O 1
ATOM 4390 N N . LEU A 1 602 ? -10.294 -3.883 28.425 1.00 94.94 602 LEU A N 1
ATOM 4391 C CA . LEU A 1 602 ? -10.212 -3.978 29.876 1.00 94.94 602 LEU A CA 1
ATOM 4392 C C . LEU A 1 602 ? -9.107 -3.062 30.390 1.00 94.94 602 LEU A C 1
ATOM 4394 O O . LEU A 1 602 ? -7.962 -3.157 29.956 1.00 94.94 602 LEU A O 1
ATOM 4398 N N . TRP A 1 603 ? -9.456 -2.223 31.351 1.00 94.25 603 TRP A N 1
ATOM 4399 C CA . TRP A 1 603 ? -8.552 -1.315 32.035 1.00 94.25 603 TRP A CA 1
ATOM 4400 C C . TRP A 1 603 ? -8.587 -1.590 33.534 1.00 94.25 603 TRP A C 1
ATOM 4402 O O . TRP A 1 603 ? -9.620 -1.974 34.086 1.00 94.25 603 TRP A O 1
ATOM 4412 N N . ARG A 1 604 ? -7.450 -1.411 34.202 1.00 91.19 604 ARG A N 1
ATOM 4413 C CA . ARG A 1 604 ? -7.327 -1.636 35.639 1.00 91.19 604 ARG A CA 1
ATOM 4414 C C . ARG A 1 604 ? -7.142 -0.305 36.349 1.00 91.19 604 ARG A C 1
ATOM 4416 O O . ARG A 1 604 ? -6.130 0.356 36.154 1.00 91.19 604 ARG A O 1
ATOM 4423 N N . SER A 1 605 ? -8.085 0.021 37.227 1.00 89.25 605 SER A N 1
ATOM 4424 C CA . SER A 1 605 ? -7.931 1.125 38.172 1.00 89.25 605 SER A CA 1
ATOM 4425 C C . SER A 1 605 ? -6.814 0.814 39.171 1.00 89.25 605 SER A C 1
ATOM 4427 O O . SER A 1 605 ? -6.613 -0.348 39.546 1.00 89.25 605 SER A O 1
ATOM 4429 N N . GLN A 1 606 ? -6.111 1.850 39.632 1.00 82.75 606 GLN A N 1
ATOM 4430 C CA . GLN A 1 606 ? -5.083 1.714 40.668 1.00 82.75 606 GLN A CA 1
ATOM 4431 C C . GLN A 1 606 ? -5.668 1.155 41.977 1.00 82.75 606 GLN A C 1
ATOM 4433 O O . GLN A 1 606 ? -5.021 0.330 42.624 1.00 82.75 606 GLN A O 1
ATOM 4438 N N . ASP A 1 607 ? -6.919 1.516 42.296 1.00 78.62 607 ASP A N 1
ATOM 4439 C CA . ASP A 1 607 ? -7.520 1.287 43.615 1.00 78.62 607 ASP A CA 1
ATOM 4440 C C . ASP A 1 607 ? -8.755 0.362 43.616 1.00 78.62 607 ASP A C 1
ATOM 4442 O O . ASP A 1 607 ? -8.995 -0.323 44.612 1.00 78.62 607 ASP A O 1
ATOM 4446 N N . ALA A 1 608 ? -9.537 0.292 42.527 1.00 69.38 608 ALA A N 1
ATOM 4447 C CA . ALA A 1 608 ? -10.875 -0.334 42.553 1.00 69.38 608 ALA A CA 1
ATOM 4448 C C . ALA A 1 608 ? -11.074 -1.567 41.652 1.00 69.38 608 ALA A C 1
ATOM 4450 O O . ALA A 1 608 ? -12.174 -2.117 41.596 1.00 69.38 608 ALA A O 1
ATOM 4451 N N . GLY A 1 609 ? -10.026 -2.046 40.979 1.00 88.25 609 GLY A N 1
ATOM 4452 C CA . GLY A 1 609 ? -10.086 -3.270 40.173 1.00 88.25 609 GLY A CA 1
ATOM 4453 C C . GLY A 1 609 ? -10.327 -3.034 38.680 1.00 88.25 609 GLY A C 1
ATOM 4454 O O . GLY A 1 609 ? -9.967 -1.991 38.136 1.00 88.25 609 GLY A O 1
ATOM 4455 N N . TRP A 1 610 ? -10.841 -4.056 37.995 1.00 94.94 610 TRP A N 1
ATOM 4456 C CA . TRP A 1 610 ? -10.954 -4.081 36.536 1.00 94.94 610 TRP A CA 1
ATOM 4457 C C . TRP A 1 610 ? -12.267 -3.461 36.047 1.00 94.94 610 TRP A C 1
ATOM 4459 O O . TRP A 1 610 ? -13.334 -3.675 36.619 1.00 94.94 610 TRP A O 1
ATOM 4469 N N . PHE A 1 611 ? -12.183 -2.727 34.943 1.00 95.75 611 PHE A N 1
ATOM 4470 C CA . PHE A 1 611 ? -13.312 -2.125 34.246 1.00 95.75 611 PHE A CA 1
ATOM 4471 C C . PHE A 1 611 ? -13.232 -2.445 32.755 1.00 95.75 611 PHE A C 1
ATOM 4473 O O . PHE A 1 611 ? -12.161 -2.397 32.156 1.00 95.75 611 PHE A O 1
ATOM 4480 N N . LEU A 1 612 ? -14.376 -2.725 32.139 1.00 96.94 612 LEU A N 1
ATOM 4481 C CA . LEU A 1 612 ? -14.539 -2.636 30.696 1.00 96.94 612 LEU A CA 1
ATOM 4482 C C . LEU A 1 612 ? -14.789 -1.173 30.341 1.00 96.94 612 LEU A C 1
ATOM 4484 O O . LEU A 1 612 ? -15.821 -0.612 30.716 1.00 96.94 612 LEU A O 1
ATOM 4488 N N . LEU A 1 613 ? -13.856 -0.576 29.608 1.00 97.25 613 LEU A N 1
ATOM 4489 C CA . LEU A 1 613 ? -14.021 0.740 29.009 1.00 97.25 613 LEU A CA 1
ATOM 4490 C C . LEU A 1 613 ? -14.398 0.567 27.544 1.00 97.25 613 LEU A C 1
ATOM 4492 O O . LEU A 1 613 ? -13.815 -0.264 26.847 1.00 97.25 613 LEU A O 1
ATOM 4496 N N . ALA A 1 614 ? -15.348 1.362 27.070 1.00 98.06 614 ALA A N 1
ATOM 4497 C CA . ALA A 1 614 ? -15.660 1.447 25.655 1.00 98.06 614 ALA A CA 1
ATOM 4498 C C . ALA A 1 614 ? -15.994 2.878 25.252 1.00 98.06 614 ALA A C 1
ATOM 4500 O O . ALA A 1 614 ? -16.559 3.644 26.037 1.00 98.06 614 ALA A O 1
ATOM 4501 N N . ALA A 1 615 ? -15.660 3.207 24.010 1.00 98.31 615 ALA A N 1
ATOM 4502 C CA . ALA A 1 615 ? -15.935 4.497 23.415 1.00 98.31 615 ALA A CA 1
ATOM 4503 C C . ALA A 1 615 ? -16.331 4.359 21.947 1.00 98.31 615 ALA A C 1
ATOM 4505 O O . ALA A 1 615 ? -15.793 3.529 21.208 1.00 98.31 615 ALA A O 1
ATOM 4506 N N . GLY A 1 616 ? -17.257 5.213 21.535 1.00 97.69 616 GLY A N 1
ATOM 4507 C CA . GLY A 1 616 ? -17.727 5.378 20.173 1.00 97.69 616 GLY A CA 1
ATOM 4508 C C . GLY A 1 616 ? -17.465 6.787 19.649 1.00 97.69 616 GLY A C 1
ATOM 4509 O O . GLY A 1 616 ? -17.207 7.713 20.420 1.00 97.69 616 GLY A O 1
ATOM 4510 N N . SER A 1 617 ? -17.524 6.949 18.330 1.00 95.88 617 SER A N 1
ATOM 4511 C CA . SER A 1 617 ? -17.451 8.257 17.671 1.00 95.88 617 SER A CA 1
ATOM 4512 C C . SER A 1 617 ? -18.636 9.167 18.029 1.00 95.88 617 SER A C 1
ATOM 4514 O O . SER A 1 617 ? -19.565 8.771 18.733 1.00 95.88 617 SER A O 1
ATOM 4516 N N . GLU A 1 618 ? -18.610 10.415 17.557 1.00 93.38 618 GLU A N 1
ATOM 4517 C CA . GLU A 1 618 ? -19.592 11.448 17.915 1.00 93.38 618 GLU A CA 1
ATOM 4518 C C . GLU A 1 618 ? -21.054 11.070 17.621 1.00 93.38 618 GLU A C 1
ATOM 4520 O O . GLU A 1 618 ? -21.953 11.530 18.323 1.00 93.38 618 GLU A O 1
ATOM 4525 N N . GLU A 1 619 ? -21.297 10.206 16.637 1.00 93.19 619 GLU A N 1
ATOM 4526 C CA . GLU A 1 619 ? -22.635 9.757 16.255 1.00 93.19 619 GLU A CA 1
ATOM 4527 C C . GLU A 1 619 ? -23.237 8.719 17.219 1.00 93.19 619 GLU A C 1
ATOM 4529 O O . GLU A 1 619 ? -24.433 8.432 17.130 1.00 93.19 619 GLU A O 1
ATOM 4534 N N . VAL A 1 620 ? -22.435 8.142 18.121 1.00 97.19 620 VAL A N 1
ATOM 4535 C CA . VAL A 1 620 ? -22.874 7.121 19.080 1.00 97.19 620 VAL A CA 1
ATOM 4536 C C . VAL A 1 620 ? -23.643 7.758 20.239 1.00 97.19 620 VAL A C 1
ATOM 4538 O O . VAL A 1 620 ? -23.158 8.673 20.905 1.00 97.19 620 VAL A O 1
ATOM 4541 N N . VAL A 1 621 ? -24.840 7.232 20.510 1.00 97.69 621 VAL A N 1
ATOM 4542 C CA . VAL A 1 621 ? -25.744 7.726 21.564 1.00 97.69 621 VAL A CA 1
ATOM 4543 C C . VAL A 1 621 ? -25.981 6.731 22.699 1.00 97.69 621 VAL A C 1
ATOM 4545 O O . VAL A 1 621 ? -26.436 7.135 23.766 1.00 97.69 621 VAL A O 1
ATOM 4548 N N . GLU A 1 622 ? -25.684 5.449 22.500 1.00 98.00 622 GLU A N 1
ATOM 4549 C CA . GLU A 1 622 ? -25.721 4.420 23.546 1.00 98.00 622 GLU A CA 1
ATOM 4550 C C . GLU A 1 622 ? -24.686 3.338 23.219 1.00 98.00 622 GLU A C 1
ATOM 4552 O O . GLU A 1 622 ? -24.524 2.973 22.053 1.00 98.00 622 GLU A O 1
ATOM 4557 N N . ILE A 1 623 ? -24.016 2.799 24.240 1.00 98.50 623 ILE A N 1
ATOM 4558 C CA . ILE A 1 623 ? -23.124 1.639 24.122 1.00 98.50 623 ILE A CA 1
ATOM 4559 C C . ILE A 1 623 ? -23.632 0.527 25.036 1.00 98.50 623 ILE A C 1
ATOM 4561 O O . ILE A 1 623 ? -23.883 0.743 26.222 1.00 98.50 623 ILE A O 1
ATOM 4565 N N . ALA A 1 624 ? -23.733 -0.683 24.495 1.00 97.81 624 ALA A N 1
ATOM 4566 C CA . ALA A 1 624 ? -24.111 -1.887 25.214 1.00 97.81 624 ALA A CA 1
ATOM 4567 C C . ALA A 1 624 ? -22.988 -2.931 25.172 1.00 97.81 624 ALA A C 1
ATOM 4569 O O . ALA A 1 624 ? -22.346 -3.149 24.144 1.00 97.81 624 ALA A O 1
ATOM 4570 N N . ALA A 1 625 ? -22.788 -3.600 26.305 1.00 97.50 625 ALA A N 1
ATOM 4571 C CA . ALA A 1 625 ? -21.906 -4.745 26.458 1.00 97.50 625 ALA A CA 1
ATOM 4572 C C . ALA A 1 625 ? -22.734 -6.009 26.714 1.00 97.50 625 ALA A C 1
ATOM 4574 O O . ALA A 1 625 ? -23.666 -6.007 27.527 1.00 97.50 625 ALA A O 1
ATOM 4575 N N . GLY A 1 626 ? -22.371 -7.098 26.041 1.00 93.81 626 GLY A N 1
ATOM 4576 C CA . GLY A 1 626 ? -22.917 -8.431 26.277 1.00 93.81 626 GLY A CA 1
ATOM 4577 C C . GLY A 1 626 ? -21.821 -9.487 26.419 1.00 93.81 626 GLY A C 1
ATOM 4578 O O . GLY A 1 626 ? -20.687 -9.287 25.992 1.00 93.81 626 GLY A O 1
ATOM 4579 N N . GLY A 1 627 ? -22.161 -10.649 26.981 1.00 92.75 627 GLY A N 1
ATOM 4580 C CA . GLY A 1 627 ? -21.203 -11.734 27.229 1.00 92.75 627 GLY A CA 1
ATOM 4581 C C . GLY A 1 627 ? -20.810 -11.818 28.703 1.00 92.75 627 GLY A C 1
ATOM 4582 O O . GLY A 1 627 ? -21.696 -11.880 29.553 1.00 92.75 627 GLY A O 1
ATOM 4583 N N . ALA A 1 628 ? -19.506 -11.859 29.006 1.00 91.56 628 ALA A N 1
ATOM 4584 C CA . ALA A 1 628 ? -19.018 -11.959 30.388 1.00 91.56 628 ALA A CA 1
ATOM 4585 C C . ALA A 1 628 ? -19.166 -10.646 31.175 1.00 91.56 628 ALA A C 1
ATOM 4587 O O . ALA A 1 628 ? -19.231 -10.667 32.400 1.00 91.56 628 ALA A O 1
ATOM 4588 N N . VAL A 1 629 ? -19.263 -9.515 30.471 1.00 94.12 629 VAL A N 1
ATOM 4589 C CA . VAL A 1 629 ? -19.670 -8.224 31.033 1.00 94.12 629 VAL A CA 1
ATOM 4590 C C . VAL A 1 629 ? -20.991 -7.840 30.382 1.00 94.12 629 VAL A C 1
ATOM 4592 O O . VAL A 1 629 ? -21.103 -7.825 29.156 1.00 94.12 629 VAL A O 1
ATOM 4595 N N . THR A 1 630 ? -22.000 -7.546 31.197 1.00 94.12 630 THR A N 1
ATOM 4596 C CA . THR A 1 630 ? -23.320 -7.121 30.723 1.00 94.12 630 THR A CA 1
ATOM 4597 C C . THR A 1 630 ? -23.665 -5.760 31.293 1.00 94.12 630 THR A C 1
ATOM 4599 O O . THR A 1 630 ? -23.629 -5.573 32.509 1.00 94.12 630 THR A O 1
ATOM 4602 N N . GLY A 1 631 ? -24.050 -4.828 30.434 1.00 95.44 631 GLY A N 1
ATOM 4603 C CA . GLY A 1 631 ? -24.442 -3.490 30.853 1.00 95.44 631 GLY A CA 1
ATOM 4604 C C . GLY A 1 631 ? -24.669 -2.577 29.662 1.00 95.44 631 GLY A C 1
ATOM 4605 O O . GLY A 1 631 ? -24.433 -2.959 28.519 1.00 95.44 631 GLY A O 1
ATOM 4606 N N . ARG A 1 632 ? -25.147 -1.369 29.936 1.00 96.12 632 ARG A N 1
ATOM 4607 C CA . ARG A 1 632 ? -25.351 -0.325 28.932 1.00 96.12 632 ARG A CA 1
ATOM 4608 C C . ARG A 1 632 ? -25.072 1.040 29.540 1.00 96.12 632 ARG A C 1
ATOM 4610 O O . ARG A 1 632 ? -25.317 1.227 30.732 1.00 96.12 632 ARG A O 1
ATOM 4617 N N . GLY A 1 633 ? -24.568 1.956 28.727 1.00 94.69 633 GLY A N 1
ATOM 4618 C CA . GLY A 1 633 ? -24.329 3.348 29.083 1.00 94.69 633 GLY A CA 1
ATOM 4619 C C . GLY A 1 633 ? -24.914 4.270 28.025 1.00 94.69 633 GLY A C 1
ATOM 4620 O O . GLY A 1 633 ? -24.765 4.014 26.831 1.00 94.69 633 GLY A O 1
ATOM 4621 N N . GLU A 1 634 ? -25.587 5.328 28.471 1.00 94.38 634 GLU A N 1
ATOM 4622 C CA . GLU A 1 634 ? -26.014 6.415 27.591 1.00 94.38 634 GLU A CA 1
ATOM 4623 C C . GLU A 1 634 ? -24.801 7.263 27.184 1.00 94.38 634 GLU A C 1
ATOM 4625 O O . GLU A 1 634 ? -23.903 7.514 27.989 1.00 94.38 634 GLU A O 1
ATOM 4630 N N . GLY A 1 635 ? -24.796 7.734 25.940 1.00 94.62 635 GLY A N 1
ATOM 4631 C CA . GLY A 1 635 ? -23.711 8.509 25.348 1.00 94.62 635 GLY A CA 1
ATOM 4632 C C . GLY A 1 635 ? -22.681 7.664 24.597 1.00 94.62 635 GLY A C 1
ATOM 4633 O O . GLY A 1 635 ? -22.884 6.485 24.306 1.00 94.62 635 GLY A O 1
ATOM 4634 N N . ARG A 1 636 ? -21.559 8.308 24.257 1.00 96.75 636 ARG A N 1
ATOM 4635 C CA . ARG A 1 636 ? -20.489 7.731 23.428 1.00 96.75 636 ARG A CA 1
ATOM 4636 C C . ARG A 1 636 ? -19.363 7.069 24.222 1.00 96.75 636 ARG A C 1
ATOM 4638 O O . ARG A 1 636 ? -18.378 6.655 23.626 1.00 96.75 636 ARG A O 1
ATOM 4645 N N . THR A 1 637 ? -19.463 6.991 25.545 1.00 98.00 637 THR A N 1
ATOM 4646 C CA . THR A 1 637 ? -18.485 6.304 26.399 1.00 98.00 637 THR A CA 1
ATOM 4647 C C . THR A 1 637 ? -19.200 5.522 27.490 1.00 98.00 637 THR A C 1
ATOM 4649 O O . THR A 1 637 ? -20.269 5.909 27.957 1.00 98.00 637 THR A O 1
ATOM 4652 N N . VAL A 1 638 ? -18.618 4.400 27.906 1.00 97.44 638 VAL A N 1
ATOM 4653 C CA . VAL A 1 638 ? -19.121 3.606 29.028 1.00 97.44 638 VAL A CA 1
ATOM 4654 C C . VAL A 1 638 ? -17.958 2.986 29.800 1.00 97.44 638 VAL A C 1
ATOM 4656 O O . VAL A 1 638 ? -16.938 2.604 29.224 1.00 97.44 638 VAL A O 1
ATOM 4659 N N . ALA A 1 639 ? -18.121 2.898 31.119 1.00 96.69 639 ALA A N 1
ATOM 4660 C CA . ALA A 1 639 ? -17.244 2.161 32.018 1.00 96.69 639 ALA A CA 1
ATOM 4661 C C . ALA A 1 639 ? -18.096 1.203 32.856 1.00 96.69 639 ALA A C 1
ATOM 4663 O O . ALA A 1 639 ? -18.996 1.637 33.577 1.00 96.69 639 ALA A O 1
ATOM 4664 N N . LEU A 1 640 ? -17.839 -0.098 32.743 1.00 96.25 640 LEU A N 1
ATOM 4665 C CA . LEU A 1 640 ? -18.569 -1.140 33.465 1.00 96.25 640 LEU A CA 1
ATOM 4666 C C . LEU A 1 640 ? -17.591 -1.932 34.338 1.00 96.25 640 LEU A C 1
ATOM 4668 O O . LEU A 1 640 ? -16.534 -2.306 33.833 1.00 96.25 640 LEU A O 1
ATOM 4672 N N . PRO A 1 641 ? -17.912 -2.230 35.608 1.00 95.38 641 PRO A N 1
ATOM 4673 C CA . PRO A 1 641 ? -17.104 -3.138 36.416 1.00 95.38 641 PRO A CA 1
ATOM 4674 C C . PRO A 1 641 ? -16.925 -4.493 35.720 1.00 95.38 641 PRO A C 1
ATOM 4676 O O . PRO A 1 641 ? -17.877 -5.034 35.152 1.00 95.38 641 PRO A O 1
ATOM 4679 N N . ALA A 1 642 ? -15.713 -5.039 35.765 1.00 95.88 642 ALA A N 1
ATOM 4680 C CA . ALA A 1 642 ? -15.355 -6.286 35.104 1.00 95.88 642 ALA A CA 1
ATOM 4681 C C . ALA A 1 642 ? -14.429 -7.140 35.979 1.00 95.88 642 ALA A C 1
ATOM 4683 O O . ALA A 1 642 ? -13.817 -6.666 36.935 1.00 95.88 642 ALA A O 1
ATOM 4684 N N . GLU A 1 643 ? -14.319 -8.419 35.634 1.00 93.62 643 GLU A N 1
ATOM 4685 C CA . GLU A 1 643 ? -13.278 -9.297 36.168 1.00 93.62 643 GLU A CA 1
ATOM 4686 C C . GLU A 1 643 ? -12.046 -9.288 35.252 1.00 93.62 643 GLU A C 1
ATOM 4688 O O . GLU A 1 643 ? -12.126 -8.960 34.064 1.00 93.62 643 GLU A O 1
ATOM 4693 N N . GLU A 1 644 ? -10.896 -9.677 35.799 1.00 92.56 644 GLU A N 1
ATOM 4694 C CA . GLU A 1 644 ? -9.668 -9.827 35.021 1.00 92.56 644 GLU A CA 1
ATOM 4695 C C . GLU A 1 644 ? -9.867 -10.817 33.864 1.00 92.56 644 GLU A C 1
ATOM 4697 O O . GLU A 1 644 ? -10.312 -11.946 34.063 1.00 92.56 644 GLU A O 1
ATOM 4702 N N . GLY A 1 645 ? -9.535 -10.396 32.641 1.00 91.12 645 GLY A N 1
ATOM 4703 C CA . GLY A 1 645 ? -9.647 -11.239 31.447 1.00 91.12 645 GLY A CA 1
ATOM 4704 C C . GLY A 1 645 ? -11.075 -11.472 30.931 1.00 91.12 645 GLY A C 1
ATOM 4705 O O . GLY A 1 645 ? -11.252 -12.274 30.012 1.00 91.12 645 GLY A O 1
ATOM 4706 N N . ALA A 1 646 ? -12.088 -10.788 31.473 1.00 92.06 646 ALA A N 1
ATOM 4707 C CA . ALA A 1 646 ? -13.455 -10.850 30.963 1.00 92.06 646 ALA A CA 1
ATOM 4708 C C . ALA A 1 646 ? -13.551 -10.420 29.483 1.00 92.06 646 ALA A C 1
ATOM 4710 O O . ALA A 1 646 ? -13.026 -9.388 29.074 1.00 92.06 646 ALA A O 1
ATOM 4711 N N . GLN A 1 647 ? -14.273 -11.197 28.674 1.00 89.94 647 GLN A N 1
ATOM 4712 C CA . GLN A 1 647 ? -14.534 -10.864 27.271 1.00 89.94 647 GLN A CA 1
ATOM 4713 C C . GLN A 1 647 ? -15.968 -10.368 27.096 1.00 89.94 647 GLN A C 1
ATOM 4715 O O . GLN A 1 647 ? -16.925 -11.012 27.537 1.00 89.94 647 GLN A O 1
ATOM 4720 N N . ALA A 1 648 ? -16.114 -9.234 26.420 1.00 92.31 648 ALA A N 1
ATOM 4721 C CA . ALA A 1 648 ? -17.400 -8.626 26.129 1.00 92.31 648 ALA A CA 1
ATOM 4722 C C . ALA A 1 648 ? -17.519 -8.344 24.634 1.00 92.31 648 ALA A C 1
ATOM 4724 O O . ALA A 1 648 ? -16.555 -7.925 24.001 1.00 92.31 648 ALA A O 1
ATOM 4725 N N . ARG A 1 649 ? -18.717 -8.558 24.091 1.00 95.44 649 ARG A N 1
ATOM 4726 C CA . ARG A 1 649 ? -19.106 -8.037 22.784 1.00 95.44 649 ARG A CA 1
ATOM 4727 C C . ARG A 1 649 ? -19.685 -6.648 22.986 1.00 95.44 649 ARG A C 1
ATOM 4729 O O . ARG A 1 649 ? -20.565 -6.483 23.835 1.00 95.44 649 ARG A O 1
ATOM 4736 N N . LEU A 1 650 ? -19.222 -5.691 22.195 1.00 97.94 650 LEU A N 1
ATOM 4737 C CA . LEU A 1 650 ? -19.677 -4.310 22.257 1.00 97.94 650 LEU A CA 1
ATOM 4738 C C . LEU A 1 650 ? -20.500 -3.965 21.017 1.00 97.94 650 LEU A C 1
ATOM 4740 O O . LEU A 1 650 ? -20.107 -4.242 19.884 1.00 97.94 650 LEU A O 1
ATOM 4744 N N . THR A 1 651 ? -21.644 -3.336 21.253 1.00 97.69 651 THR A N 1
ATOM 4745 C CA . THR A 1 651 ? -22.519 -2.780 20.220 1.00 97.69 651 THR A CA 1
ATOM 4746 C C . THR A 1 651 ? -22.914 -1.367 20.609 1.00 97.69 651 THR A C 1
ATOM 4748 O O . THR A 1 651 ? -23.107 -1.082 21.789 1.00 97.69 651 THR A O 1
ATOM 4751 N N . ALA A 1 652 ? -23.069 -0.493 19.628 1.00 97.50 652 ALA A N 1
ATOM 4752 C CA . ALA A 1 652 ? -23.475 0.886 19.815 1.00 97.50 652 ALA A CA 1
ATOM 4753 C C . ALA A 1 652 ? -24.699 1.212 18.965 1.00 97.50 652 ALA A C 1
ATOM 4755 O O . ALA A 1 652 ? -24.836 0.720 17.845 1.00 97.50 652 ALA A O 1
ATOM 4756 N N . THR A 1 653 ? -25.545 2.086 19.495 1.00 97.69 653 THR A N 1
ATOM 4757 C CA . THR A 1 653 ? -26.660 2.692 18.769 1.00 97.69 653 THR A CA 1
ATOM 4758 C C . THR A 1 653 ? -26.231 4.078 18.301 1.00 97.69 653 THR A C 1
ATOM 4760 O O . THR A 1 653 ? -25.698 4.870 19.083 1.00 97.69 653 THR A O 1
ATOM 4763 N N . LEU A 1 654 ? -26.454 4.372 17.025 1.00 96.31 654 LEU A N 1
ATOM 4764 C CA . LEU A 1 654 ? -26.183 5.663 16.402 1.00 96.31 654 LEU A CA 1
ATOM 4765 C C . LEU A 1 654 ? -27.395 6.594 16.519 1.00 96.31 654 LEU A C 1
ATOM 4767 O O . LEU A 1 654 ? -28.532 6.149 16.677 1.00 96.31 654 LEU A O 1
ATOM 4771 N N . ALA A 1 655 ? -27.168 7.902 16.405 1.00 93.75 655 ALA A N 1
ATOM 4772 C CA . ALA A 1 655 ? -28.220 8.919 16.488 1.00 93.75 655 ALA A CA 1
ATOM 4773 C C . ALA A 1 655 ? -29.335 8.761 15.431 1.00 93.75 655 ALA A C 1
ATOM 4775 O O . ALA A 1 655 ? -30.460 9.210 15.648 1.00 93.75 655 ALA A O 1
ATOM 4776 N N . ASP A 1 656 ? -29.042 8.117 14.299 1.00 92.50 656 ASP A N 1
ATOM 4777 C CA . ASP A 1 656 ? -30.008 7.799 13.239 1.00 92.50 656 ASP A CA 1
ATOM 4778 C C . ASP A 1 656 ? -30.760 6.470 13.468 1.00 92.50 656 ASP A C 1
ATOM 4780 O O . ASP A 1 656 ? -31.599 6.083 12.652 1.00 92.50 656 ASP A O 1
ATOM 4784 N N . GLY A 1 657 ? -30.489 5.788 14.585 1.00 93.12 657 GLY A N 1
ATOM 4785 C CA . GLY A 1 657 ? -31.035 4.477 14.929 1.00 93.12 657 GLY A CA 1
ATOM 4786 C C . GLY A 1 657 ? -30.277 3.297 14.315 1.00 93.12 657 GLY A C 1
ATOM 4787 O O . GLY A 1 657 ? -30.705 2.158 14.498 1.00 93.12 657 GLY A O 1
ATOM 4788 N N . GLY A 1 658 ? -29.181 3.540 13.589 1.00 94.69 658 GLY A N 1
ATOM 4789 C CA . GLY A 1 658 ? -28.286 2.492 13.113 1.00 94.69 658 GLY A CA 1
ATOM 4790 C C . GLY A 1 658 ? -27.558 1.783 14.257 1.00 94.69 658 GLY A C 1
ATOM 4791 O O . GLY A 1 658 ? -27.369 2.342 15.335 1.00 94.69 658 GLY A O 1
ATOM 4792 N N . GLU A 1 659 ? -27.119 0.550 14.011 1.00 95.56 659 GLU A N 1
ATOM 4793 C CA . GLU A 1 659 ? -26.277 -0.208 14.940 1.00 95.56 659 GLU A CA 1
ATOM 4794 C C . GLU A 1 659 ? -24.833 -0.273 14.428 1.00 95.56 659 GLU A C 1
ATOM 4796 O O . GLU A 1 659 ? -24.582 -0.371 13.223 1.00 95.56 659 GLU A O 1
ATOM 4801 N N . LEU A 1 660 ? -23.881 -0.250 15.357 1.00 96.44 660 LEU A N 1
ATOM 4802 C CA . LEU A 1 660 ? -22.449 -0.334 15.099 1.00 96.44 660 LEU A CA 1
ATOM 4803 C C . LEU A 1 660 ? -21.820 -1.393 16.011 1.00 96.44 660 LEU A C 1
ATOM 4805 O O . LEU A 1 660 ? -21.965 -1.334 17.229 1.00 96.44 660 LEU A O 1
ATOM 4809 N N . ALA A 1 661 ? -21.111 -2.358 15.432 1.00 96.44 661 ALA A N 1
ATOM 4810 C CA . ALA A 1 661 ? -20.313 -3.321 16.189 1.00 96.44 661 ALA A CA 1
ATOM 4811 C C . ALA A 1 661 ? -18.918 -2.757 16.500 1.00 96.44 661 ALA A C 1
ATOM 4813 O O . ALA A 1 661 ? -18.453 -1.823 15.838 1.00 96.44 661 ALA A O 1
ATOM 4814 N N . MET A 1 662 ? -18.244 -3.337 17.495 1.00 96.19 662 MET A N 1
ATOM 4815 C CA . MET A 1 662 ? -16.838 -3.042 17.761 1.00 96.19 662 MET A CA 1
ATOM 4816 C C . MET A 1 662 ? -15.988 -3.282 16.513 1.00 96.19 662 MET A C 1
ATOM 4818 O O . MET A 1 662 ? -16.227 -4.207 15.737 1.00 96.19 662 MET A O 1
ATOM 4822 N N . LEU A 1 663 ? -14.976 -2.442 16.312 1.00 96.94 663 LEU A N 1
ATOM 4823 C CA . LEU A 1 663 ? -14.029 -2.633 15.224 1.00 96.94 663 LEU A CA 1
ATOM 4824 C C . LEU A 1 663 ? -13.391 -4.032 15.308 1.00 96.94 663 LEU A C 1
ATOM 4826 O O . LEU A 1 663 ? -12.742 -4.355 16.297 1.00 96.94 663 LEU A O 1
ATOM 4830 N N . GLY A 1 664 ? -13.512 -4.819 14.238 1.00 90.94 664 GLY A N 1
ATOM 4831 C CA . GLY A 1 664 ? -12.896 -6.147 14.133 1.00 90.94 664 GLY A CA 1
ATOM 4832 C C . GLY A 1 664 ? -13.740 -7.317 14.654 1.00 90.94 664 GLY A C 1
ATOM 4833 O O . GLY A 1 664 ? -13.272 -8.450 14.537 1.00 90.94 664 GLY A O 1
ATOM 4834 N N . ASP A 1 665 ? -14.946 -7.058 15.173 1.00 86.44 665 ASP A N 1
ATOM 4835 C CA . ASP A 1 665 ? -15.917 -8.091 15.578 1.00 86.44 665 ASP A CA 1
ATOM 4836 C C . ASP A 1 665 ? -16.711 -8.704 14.411 1.00 86.44 665 ASP A C 1
ATOM 4838 O O . ASP A 1 665 ? -16.949 -8.010 13.390 1.00 86.44 665 ASP A O 1
#

Foldseek 3Di:
DDDDDPDPPPQDDDDPDQDLVLLVVLLVVCVLLQLLLLLLLAACVCPNFLSLLLSNVQSVVLRDDPPPPDDQQRDDPPDDPDDDDDDPDPVSVRSNSSSNLSSLLLSLQLPDFDDDPNDGDPDPRPSVPPPDDDDDPQKDKDFDDDDPQQVVLSVLSNPAHSLLSSLLSCCPSVVDDLVVSQSSVVSSVDDPVVNVVSNVSSVVDDDPGDHRRSVRIDIDGDPPVVVVVVVVVVVVVVVVCVVVVVPDDDDDDDDDCPRPDHDDLCPDPQSVQQLQLVSAAAADLCQCLPDLFQAPVRAGEFEDCSPVRVVSNVQLVCQQPNDPQEAEAEAPPFDSHHQSGHWHWRYFYDDPQKTWTWTHNQFKIWIWIDGPDPDDDGTYIYIYGQHPPGNQQRQWFWGDDDPQWTKIQGGSQWPFKFKDWLLCLVDDTHGWDADPRRITDTDGHDDPPLDPPTFIWMKTFGQASPHDDDLCHTGIWTFGCLPHRTTATQEEEAAPPSDPCDPVSVSSVQCNLVRSCSNVPGRNQFRYKYKYFFDWDQDPPNQGIKTKIKMWTAHSVRFFIKIWMWIQRPVPPNPDRTDTFAIDGRDCDCHNVHPKAKTWDWDADPPDGIKIKIFIGQQFQKKFKDDQFGDIDGDGIDIGDHHPPGDIWMWTAGPVRDIDTHHPD

Sequence (665 aa):
MPSSDISPSDARRAAPALAIDQAEAVLVEHYPRLVRLGYLILPPSLGRHRRVLGAHAVAQRALPRGRSAEETPPVLPAQRAGGTAPAPAPATDAGYALLRLRVVRAALAAQRPVRFAGREFGWPPRAPLPLSLPRVWGLRLFPRAGEPEEVALDQRLGALSATARAAYALRRIDELSPAEIRLLLAGAGEPEQRIEAAMAAADAVESEAPLVDPCALQARPTDLLRRRQRTRTALVGAVAVAVVGCGFAVFPDGWGPDGAAAPPYSENAAAQAALDPASLRRMPADAWRQAARTDFSVWPARGSALDDTGLLRRALAVWARPGDEVRVSATPGTQTGPPPGPAQLLFAGEVGGISVVLLHDGLRLVRYAEPTGAREGEVVLDLARVDGAGLSGASAVVVQRGDGNTRYLLAPWVTEAASADLLVPGRPAAELPVDEHGVSGPLHSARQDGACTEVPALHLTADGAAGSGGAESGGPLLLADLGELTPALLTRGAPGVAGDGGSVAATREAWGPLACQLASIGGAGVRSVNAWEFAEQSLPEDGGTARWVCGRAETWRGTGARVWTQFLDPSHEEDDGAVKTAAAEDVPSCGERQPAVLSGMLWRSQDAGWFLLAAGSEEVVEIAAGGAVTGRGEGRTVALPAEEGAQARLTATLADGGELAMLGD

Radius of gyration: 34.7 Å; Cα contacts (8 Å, |Δi|>4): 1238; chains: 1; bounding box: 89×88×91 Å

Nearest PDB structures (foldseek):
  7f14-assembly1_B  TM=4.081E-01  e=3.994E+00  Diaporthe longicolla
  5bvb-assembly1_A  TM=3.693E-01  e=5.704E+00  synthetic construct